Protein 4IZG (pdb70)

Secondary structure (DSSP, 8-state):
--EEEEEEEEEEEEPTT--EEETTEEESEEEEEEEEEEETTS-EEEEEE--SSTTSSS--HHHHHHHHHHHGGGGTT--TT-HHHHHHHHHTT-SS-HHHHHHHHHHHHHHHHHHHT-BHHHHTT--S-SEEE--EEEPS--HHHHHHHHHHHHHHT-SEEEEE--SS-HHHHHHHHHHHHHHHTTTT-EEEEE-TT---HHHHHHHHHH-TTS-EEEES-SSSHHHHHHHGGG--S-EEESTT--SHHHHHHHHHTT--SEEEEEHHHHTSHHHHHHHHHHHHHTT--EEEE-SS--HHHHHHHHHHHTTS-GGGEEE---SGGG-SS-SSTTT---EETTEEEPP-SSBTS----GGGS-S-SEEE-/--EEEEEEEEEEEEBTT--EEETTEEESEEEEEEEEEEETTS-EEEEEE--SSSSSSS--HHHHHHHHHHHGGGGTT--TT-HHHHHHHHHTT-SS-HHHHHHHHHHHHHHHHHHHT-BHHHHTT--S-SEEE--EE--S--HHHHHHHHHHHHHHT-SEEEEE--SS-HHHHHHHHHHHHHHHTTTT-EEEEE-TT---HHHHHHHHHH-TTS-EEEES-SSSHHHHHHHGGG--S-EEESTT--SHHHHHHHHHHT--SEEEEEHHHHTSHHHHHHHHHHHHHTT--EEEE-SS--HHHHHHHHHHHTTS-GGGB-----SGGGBSS-S-TTT---EETTEEEPP-SSBTS----GGGG-S-SEEE-

Foldseek 3Di:
DWFAKKFKFKAKFAFAVDDFAFLFDIDGIWIKMKMWTAGPVRQIFIFIFIAQDCGLAVDHDVRLVVLCVQQVQQRGGPDLLDLVVSLVSSCVRDPAQLLNLAGSSQRSLLSNQQVVFHESLVVLVDFPDQKFFAEEEHGDDFLVVLLVVLLVVVVQAHQEYEYHDAPDPLVRVLSSLVSNCVRCPPSNHAYEYELSQHDQLVSVLVSQVVPVPRQYEYENNHNELVRLQVCVVSGPHFYEYENHCQEVVSLCVCQVVVSGQAYAYEQSRHRHDVRVSVSLVSCVVRVRAYEQEHNADAQSSQLRSVSNSSNHDRVRYPHYYYSVVRGDDHQAPPFGWDDGSSITGQADGTRSNGDGPVVNRPGGPDMYD/DWWAKKFKFKAKFAFAPDFFAFLFDTDGIWIKMKMWTAGPVRQIFIFIFTAQDCGLAVDHDVRLVVLCVQQVQQRGGPDLLDLVVSLVSSCVRDPAQLLNLAGSSQGSLLRNQVVVFHESLVVLPDQPDQKWFAEEEHGDDALQVLLVVLLVLVVLAHQEYEYHDANDPLVRVLSSLVSNCVNCPPSNRAYEYELSQHDQLVSVLVSQVVPVVRQYEYENNHNELVRLQVCVVSGPHFYEYENHCQEPVSLCVCQVVVSGQAYAYEQSSHRHSVRVSVSLVSCVVRVRAYEQEHNADAQSSQLRSVSNLSNHDRVRYPHYYYSVVGGDDHQAPPFGWDDGSSMTRHQDGTRSNGDGPVVNRPGGPDMYD

Radius of gyration: 26.93 Å; Cα contacts (8 Å, |Δi|>4): 1837; chains: 2; bounding box: 64×67×75 Å

B-factor: mean 16.39, std 10.12, range [3.19, 73.08]

Nearest PDB structures (foldseek):
  4izg-assembly1_A  TM=1.002E+00  e=8.494E-88  Paracoccus denitrificans PD1222
  4e8g-assembly1_B  TM=1.001E+00  e=3.018E-86  Paracoccus denitrificans PD1222
  4e8g-assembly1_A  TM=9.934E-01  e=3.081E-80  Paracoccus denitrificans PD1222
  2pmq-assembly1_B  TM=9.961E-01  e=5.232E-65  Salipiger bermudensis HTCC2601
  4h2h-assembly1_E  TM=9.923E-01  e=8.001E-62  Salipiger bermudensis HTCC2601

GO terms:
  GO:0016855 racemase and epimerase activity, acting on amino acids and derivatives (F, IDA)
  GO:0047661 amino-acid racemase activity (F, IDA)
  GO:0006579 amino-acid betaine catabolic process (P, IMP)

Organism: Paracoccus denitrificans (strain Pd 1222) (NCBI:txid318586)

InterPro domains:
  IPR013341 Mandelate racemase, N-terminal domain [PF02746] (10-125)
  IPR013342 Mandelate racemase, C-terminal domain [PF13378] (146-359)
  IPR013342 Mandelate racemase, C-terminal domain [SM00922] (143-238)
  IPR029017 Enolase-like, N-terminal [G3DSA:3.30.390.10] (6-357)
  IPR029017 Enolase-like, N-terminal [SSF54826] (1-126)
  IPR034593 D-galactonate dehydratase DgoD-like [PTHR48080] (1-359)
  IPR034622 4R-hydroxyproline betaine 2-epimerase [SFLDF00556] (1-368)
  IPR036849 Enolase-like, C-terminal domain superfamily [G3DSA:3.20.20.120] (119-352)
  IPR036849 Enolase-like, C-terminal domain superfamily [SSF51604] (125-360)

CATH classification: 3.30.390.10 (+1 more: 3.20.20.120)

Sequence (738 aa):
MKIAEIHVYAHDLPVKDGPYTIASSTVWSLQTTLVKIVADSGLAGWGETCPVGPTYAPSHALGARAALAEMAPGLIGANPLQPLVLRRRMDGLLCGHNYAKAAIDIAAYDLMGKHYGVRVADLLGGVAAERVPSYYATGIGQPDEIARIAAEKVAEGFPRLQIKIGGRPVEIDIETVRKVWERIRGTGTRLAVDGNRSLPSRDALRLSRECPEIPFVLEQPCNTLEEIAAIRGRVQHGIYLDESGEDLSTVIRAAGQGLCDGFGMKLTRIGGLQQMAAFRDICEARALPHSCDDAWGGDIIAAACTHIGATVQPRLNEGVWVAQPYIAQPYDEENGIRIAGGHIDLPKGPGLGITPDESLFGPPVASFSMKIAEIHVYAHDLPVKDGPYTIASSTVWSLQTTLVKIVADSGLAGWGETCPVGPTYAPSHALGARAALAEMAPGLIGANPLQPLVLRRRMDGLLCGHNYAKAAIDIAAYDLMGKHYGVRVADLLGGVAAERVPSYYATGIGQPDDEIARIAAEKVAEGFPRLQIKIGGRPVEIDIETVRRKVWERIRGTGTRLAVDGNRSLPSRDALRLSRECPEIPFVLEQPCNTLEEIAAIRGRVQHGIYLDESGEDLSTVIRAAGQGLCDGFGMKLTRIGGLQQMAAFRDICEARALPHSCDDAWGGDIIAAACTHIGATVQPRLNEGVWVAQPYIAQPYDEENGIRIAGGHIDLPKGPGLGITPDESLFGPPVASFS

Structure (mmCIF, N/CA/C/O backbone):
data_4IZG
#
_entry.id   4IZG
#
_cell.length_a   117.463
_cell.length_b   117.463
_cell.length_c   111.049
_cell.angle_alpha   90.00
_cell.angle_beta   90.00
_cell.angle_gamma   90.00
#
_symmetry.space_group_name_H-M   'P 4 21 2'
#
loop_
_entity.id
_entity.type
_entity.pdbx_description
1 polymer 'Mandelate racemase/muconate lactonizing enzyme, N-terminal domain protein'
2 non-polymer 'IODIDE ION'
3 non-polymer 'MAGNESIUM ION'
4 non-polymer (2S,4S)-2-carboxy-4-hydroxy-1,1-dimethylpyrrolidinium
5 water water
#
loop_
_atom_site.group_PDB
_atom_site.id
_atom_site.type_symbol
_atom_site.label_atom_id
_atom_site.label_alt_id
_atom_site.label_comp_id
_atom_site.label_asym_id
_atom_site.label_entity_id
_atom_site.label_seq_id
_atom_site.pdbx_PDB_ins_code
_atom_site.Cartn_x
_atom_site.Cartn_y
_atom_site.Cartn_z
_atom_site.occupancy
_atom_site.B_iso_or_equiv
_atom_site.auth_seq_id
_atom_site.auth_comp_id
_atom_site.auth_asym_id
_atom_site.auth_atom_id
_atom_site.pdbx_PDB_model_num
ATOM 1 N N . MET A 1 23 ? 39.626 25.849 15.750 1.00 38.15 1 MET A N 1
ATOM 2 C CA . MET A 1 23 ? 39.106 24.806 16.631 1.00 38.04 1 MET A CA 1
ATOM 3 C C . MET A 1 23 ? 37.684 24.409 16.226 1.00 30.84 1 MET A C 1
ATOM 4 O O . MET A 1 23 ? 36.951 25.221 15.660 1.00 27.92 1 MET A O 1
ATOM 9 N N . LYS A 1 24 ? 37.298 23.163 16.496 1.00 22.81 2 LYS A N 1
ATOM 10 C CA . LYS A 1 24 ? 35.958 22.698 16.140 1.00 19.05 2 LYS A CA 1
ATOM 11 C C . LYS A 1 24 ? 35.364 21.776 17.199 1.00 16.00 2 LYS A C 1
ATOM 12 O O . LYS A 1 24 ? 36.083 21.006 17.831 1.00 15.24 2 LYS A O 1
ATOM 18 N N . ILE A 1 25 ? 34.046 21.840 17.378 1.00 13.93 3 ILE A N 1
ATOM 19 C CA . ILE A 1 25 ? 33.367 20.881 18.247 1.00 8.34 3 ILE A CA 1
ATOM 20 C C . ILE A 1 25 ? 33.448 19.475 17.639 1.00 10.21 3 ILE A C 1
ATOM 21 O O . ILE A 1 25 ? 33.052 19.265 16.488 1.00 12.60 3 ILE A O 1
ATOM 26 N N . ALA A 1 26 ? 33.981 18.519 18.398 1.00 10.53 4 ALA A N 1
ATOM 27 C CA . ALA A 1 26 ? 34.046 17.132 17.934 1.00 12.81 4 ALA A CA 1
ATOM 28 C C . ALA A 1 26 ? 32.903 16.279 18.481 1.00 14.98 4 ALA A C 1
ATOM 29 O O . ALA A 1 26 ? 32.329 15.460 17.755 1.00 13.96 4 ALA A O 1
ATOM 31 N N . GLU A 1 27 ? 32.584 16.453 19.765 1.00 13.42 5 GLU A N 1
ATOM 32 C CA . GLU A 1 27 ? 31.526 15.671 20.410 1.00 12.20 5 GLU A CA 1
ATOM 33 C C . GLU A 1 27 ? 30.644 16.548 21.294 1.00 11.10 5 GLU A C 1
ATOM 34 O O . GLU A 1 27 ? 31.108 17.543 21.853 1.00 10.84 5 GLU A O 1
ATOM 40 N N . ILE A 1 28 ? 29.381 16.166 21.437 1.00 13.42 6 ILE A N 1
ATOM 41 C CA . ILE A 1 28 ? 28.529 16.784 22.446 1.00 11.91 6 ILE A CA 1
ATOM 42 C C . ILE A 1 28 ? 27.895 15.667 23.272 1.00 15.56 6 ILE A C 1
ATOM 43 O O . ILE A 1 28 ? 27.351 14.712 22.713 1.00 14.56 6 ILE A O 1
ATOM 48 N N . HIS A 1 29 ? 27.979 15.771 24.597 1.00 12.64 7 HIS A N 1
ATOM 49 C CA . HIS A 1 29 ? 27.392 14.750 25.473 1.00 12.15 7 HIS A CA 1
ATOM 50 C C . HIS A 1 29 ? 26.385 15.378 26.415 1.00 11.88 7 HIS A C 1
ATOM 51 O O . HIS A 1 29 ? 26.651 16.423 27.007 1.00 11.77 7 HIS A O 1
ATOM 58 N N . VAL A 1 30 ? 25.225 14.747 26.540 1.00 10.81 8 VAL A N 1
ATOM 59 C CA . VAL A 1 30 ? 24.164 15.259 27.399 1.00 10.86 8 VAL A CA 1
ATOM 60 C C . VAL A 1 30 ? 23.987 14.311 28.582 1.00 11.95 8 VAL A C 1
ATOM 61 O O . VAL A 1 30 ? 23.922 13.094 28.393 1.00 11.78 8 VAL A O 1
ATOM 65 N N . TYR A 1 31 ? 23.916 14.870 29.791 1.00 10.84 9 TYR A N 1
ATOM 66 C CA . TYR A 1 31 ? 23.779 14.075 31.013 1.00 11.86 9 TYR A CA 1
ATOM 67 C C . TYR A 1 31 ? 22.508 14.441 31.776 1.00 12.80 9 TYR A C 1
ATOM 68 O O . TYR A 1 31 ? 22.084 15.596 31.764 1.00 11.89 9 TYR A O 1
ATOM 77 N N . ALA A 1 32 ? 21.916 13.459 32.450 1.00 12.55 10 ALA A N 1
ATOM 78 C CA . ALA A 1 32 ? 20.784 13.708 33.346 1.00 12.21 10 ALA A CA 1
ATOM 79 C C . ALA A 1 32 ? 21.201 13.365 34.773 1.00 15.28 10 ALA A C 1
ATOM 80 O O . ALA A 1 32 ? 21.814 12.321 35.017 1.00 14.80 10 ALA A O 1
ATOM 82 N N . HIS A 1 33 ? 20.840 14.225 35.719 1.00 12.28 11 HIS A N 1
ATOM 83 C CA . HIS A 1 33 ? 21.317 14.100 37.090 1.00 13.20 11 HIS A CA 1
ATOM 84 C C . HIS A 1 33 ? 20.277 14.646 38.072 1.00 16.12 11 HIS A C 1
ATOM 85 O O . HIS A 1 33 ? 19.668 15.681 37.824 1.00 15.41 11 HIS A O 1
ATOM 92 N N . ASP A 1 34 ? 20.056 13.948 39.182 1.00 16.21 12 ASP A N 1
ATOM 93 C CA . ASP A 1 34 ? 19.035 14.375 40.140 1.00 19.47 12 ASP A CA 1
ATOM 94 C C . ASP A 1 34 ? 19.603 15.234 41.266 1.00 18.18 12 ASP A C 1
ATOM 95 O O . ASP A 1 34 ? 20.699 14.966 41.753 1.00 19.90 12 ASP A O 1
ATOM 100 N N . LEU A 1 35 ? 18.845 16.252 41.679 1.00 20.14 13 LEU A N 1
ATOM 101 C CA . LEU A 1 35 ? 19.249 17.130 42.781 1.00 17.95 13 LEU A CA 1
ATOM 102 C C . LEU A 1 35 ? 18.163 17.223 43.851 1.00 17.96 13 LEU A C 1
ATOM 103 O O . LEU A 1 35 ? 17.309 18.109 43.799 1.00 22.24 13 LEU A O 1
ATOM 108 N N . PRO A 1 36 ? 18.198 16.314 44.838 1.00 24.83 14 PRO A N 1
ATOM 109 C CA . PRO A 1 36 ? 17.231 16.349 45.944 1.00 22.75 14 PRO A CA 1
ATOM 110 C C . PRO A 1 36 ? 17.313 17.665 46.716 1.00 19.66 14 PRO A C 1
ATOM 111 O O . PRO A 1 36 ? 18.419 18.115 47.007 1.00 22.56 14 PRO A O 1
ATOM 115 N N . VAL A 1 37 ? 16.168 18.270 47.034 1.00 19.09 15 VAL A N 1
ATOM 116 C CA . VAL A 1 37 ? 16.150 19.517 47.804 1.00 20.71 15 VAL A CA 1
ATOM 117 C C . VAL A 1 37 ? 16.419 19.231 49.273 1.00 24.77 15 VAL A C 1
ATOM 118 O O . VAL A 1 37 ? 15.637 18.530 49.917 1.00 24.86 15 VAL A O 1
ATOM 122 N N . LYS A 1 38 ? 17.520 19.765 49.804 1.00 18.56 16 LYS A N 1
ATOM 123 C CA . LYS A 1 38 ? 17.820 19.599 51.223 1.00 25.38 16 LYS A CA 1
ATOM 124 C C . LYS A 1 38 ? 16.714 20.205 52.077 1.00 34.26 16 LYS A C 1
ATOM 125 O O . LYS A 1 38 ? 16.333 21.364 51.880 1.00 36.26 16 LYS A O 1
ATOM 131 N N . ASP A 1 39 ? 16.198 19.407 53.011 1.00 38.55 17 ASP A N 1
ATOM 132 C CA . ASP A 1 39 ? 15.148 19.843 53.925 1.00 45.66 17 ASP A CA 1
ATOM 133 C C . ASP A 1 39 ? 13.974 20.431 53.155 1.00 48.78 17 ASP A C 1
ATOM 134 O O . ASP A 1 39 ? 13.479 21.513 53.477 1.00 49.96 17 ASP A O 1
ATOM 139 N N . GLY A 1 40 ? 13.543 19.707 52.128 1.00 49.88 18 GLY A N 1
ATOM 140 C CA . GLY A 1 40 ? 12.541 20.201 51.204 1.00 50.70 18 GLY A CA 1
ATOM 141 C C . GLY A 1 40 ? 11.149 20.313 51.791 1.00 50.20 18 GLY A C 1
ATOM 142 O O . GLY A 1 40 ? 10.922 19.963 52.951 1.00 49.63 18 GLY A O 1
ATOM 143 N N . PRO A 1 41 ? 10.200 20.811 50.985 1.00 46.46 19 PRO A N 1
ATOM 144 C CA . PRO A 1 41 ? 10.436 21.283 49.617 1.00 42.01 19 PRO A CA 1
ATOM 145 C C . PRO A 1 41 ? 10.711 22.790 49.549 1.00 38.26 19 PRO A C 1
ATOM 146 O O . PRO A 1 41 ? 10.798 23.453 50.585 1.00 33.51 19 PRO A O 1
ATOM 150 N N . TYR A 1 42 ? 10.850 23.318 48.335 1.00 36.88 20 TYR A N 1
ATOM 151 C CA . TYR A 1 42 ? 11.000 24.757 48.137 1.00 38.65 20 TYR A CA 1
ATOM 152 C C . TYR A 1 42 ? 9.742 25.294 47.461 1.00 38.10 20 TYR A C 1
ATOM 153 O O . TYR A 1 42 ? 9.357 24.814 46.393 1.00 36.70 20 TYR A O 1
ATOM 162 N N . THR A 1 43 ? 9.104 26.284 48.085 1.00 34.30 21 THR A N 1
ATOM 163 C CA . THR A 1 43 ? 7.777 26.729 47.656 1.00 34.60 21 THR A CA 1
ATOM 164 C C . THR A 1 43 ? 7.739 28.116 47.014 1.00 34.75 21 THR A C 1
ATOM 165 O O . THR A 1 43 ? 7.934 29.134 47.681 1.00 34.04 21 THR A O 1
ATOM 169 N N . ILE A 1 44 ? 7.475 28.129 45.711 1.00 34.77 22 ILE A N 1
ATOM 170 C CA . ILE A 1 44 ? 7.254 29.348 44.949 1.00 34.21 22 ILE A CA 1
ATOM 171 C C . ILE A 1 44 ? 5.766 29.369 44.645 1.00 31.79 22 ILE A C 1
ATOM 172 O O . ILE A 1 44 ? 5.160 28.306 44.499 1.00 29.35 22 ILE A O 1
ATOM 177 N N . ALA A 1 45 ? 5.164 30.554 44.548 1.00 28.29 23 ALA A N 1
ATOM 178 C CA . ALA A 1 45 ? 3.730 30.633 44.264 1.00 25.80 23 ALA A CA 1
ATOM 179 C C . ALA A 1 45 ? 3.350 29.867 42.992 1.00 23.83 23 ALA A C 1
ATOM 180 O O . ALA A 1 45 ? 2.223 29.377 42.856 1.00 26.92 23 ALA A O 1
ATOM 182 N N . SER A 1 46 ? 4.306 29.751 42.075 1.00 23.99 24 SER A N 1
ATOM 183 C CA . SER A 1 46 ? 4.079 29.099 40.790 1.00 25.00 24 SER A CA 1
ATOM 184 C C . SER A 1 46 ? 4.687 27.689 40.686 1.00 24.26 24 SER A C 1
ATOM 185 O O . SER A 1 46 ? 4.453 26.993 39.695 1.00 28.13 24 SER A O 1
ATOM 188 N N . SER A 1 47 ? 5.455 27.269 41.692 1.00 19.56 25 SER A N 1
ATOM 189 C CA . SER A 1 47 ? 6.109 25.952 41.646 1.00 21.15 25 SER A CA 1
ATOM 190 C C . SER A 1 47 ? 6.601 25.496 43.019 1.00 28.08 25 SER A C 1
ATOM 191 O O . SER A 1 47 ? 7.388 26.189 43.662 1.00 25.84 25 SER A O 1
ATOM 194 N N . THR A 1 48 ? 6.128 24.334 43.469 1.00 33.33 26 THR A N 1
ATOM 195 C CA . THR A 1 48 ? 6.657 23.697 44.676 1.00 36.84 26 THR A CA 1
ATOM 196 C C . THR A 1 48 ? 7.494 22.491 44.251 1.00 37.96 26 THR A C 1
ATOM 197 O O . THR A 1 48 ? 7.022 21.646 43.488 1.00 39.78 26 THR A O 1
ATOM 201 N N . VAL A 1 49 ? 8.735 22.416 44.731 1.00 36.93 27 VAL A N 1
ATOM 202 C CA . VAL A 1 49 ? 9.665 21.386 44.262 1.00 35.75 27 VAL A CA 1
ATOM 203 C C . VAL A 1 49 ? 10.327 20.584 45.380 1.00 32.77 27 VAL A C 1
ATOM 204 O O . VAL A 1 49 ? 10.774 21.146 46.383 1.00 30.49 27 VAL A O 1
ATOM 208 N N . TRP A 1 50 ? 10.399 19.269 45.182 1.00 30.12 28 TRP A N 1
ATOM 209 C CA . TRP A 1 50 ? 11.025 18.365 46.140 1.00 34.02 28 TRP A CA 1
ATOM 210 C C . TRP A 1 50 ? 12.391 17.852 45.657 1.00 35.96 28 TRP A C 1
ATOM 211 O O . TRP A 1 50 ? 13.302 17.630 46.459 1.00 34.67 28 TRP A O 1
ATOM 222 N N . SER A 1 51 ? 12.524 17.666 44.347 1.00 33.67 29 SER A N 1
ATOM 223 C CA . SER A 1 51 ? 13.778 17.204 43.751 1.00 32.40 29 SER A CA 1
ATOM 224 C C . SER A 1 51 ? 13.878 17.713 42.316 1.00 30.05 29 SER A C 1
ATOM 225 O O . SER A 1 51 ? 12.910 17.629 41.559 1.00 26.23 29 SER A O 1
ATOM 228 N N . LEU A 1 52 ? 15.041 18.249 41.947 1.00 24.07 30 LEU A N 1
ATOM 229 C CA . LEU A 1 52 ? 15.192 18.882 40.638 1.00 21.93 30 LEU A CA 1
ATOM 230 C C . LEU A 1 52 ? 16.002 18.013 39.673 1.00 22.08 30 LEU A C 1
ATOM 231 O O . LEU A 1 52 ? 16.988 17.384 40.059 1.00 22.71 30 LEU A O 1
ATOM 236 N N . GLN A 1 53 ? 15.579 17.995 38.412 1.00 20.03 31 GLN A N 1
ATOM 237 C CA . GLN A 1 53 ? 16.250 17.218 37.376 1.00 17.03 31 GLN A CA 1
ATOM 238 C C . GLN A 1 53 ? 17.152 18.126 36.533 1.00 11.29 31 GLN A C 1
ATOM 239 O O . GLN A 1 53 ? 16.676 18.829 35.649 1.00 14.71 31 GLN A O 1
ATOM 245 N N . THR A 1 54 ? 18.452 18.103 36.798 1.00 13.50 32 THR A N 1
ATOM 246 C CA . THR A 1 54 ? 19.364 18.951 36.029 1.00 9.55 32 THR A CA 1
ATOM 247 C C . THR A 1 54 ? 19.872 18.235 34.779 1.00 12.65 32 THR A C 1
ATOM 248 O O . THR A 1 54 ? 19.885 16.996 34.701 1.00 10.41 32 THR A O 1
ATOM 252 N N . THR A 1 55 ? 20.245 19.030 33.783 1.00 9.18 33 THR A N 1
ATOM 253 C CA . THR A 1 55 ? 20.779 18.516 32.536 1.00 9.59 33 THR A CA 1
ATOM 254 C C . THR A 1 55 ? 22.145 19.157 32.317 1.00 9.23 33 THR A C 1
ATOM 255 O O . THR A 1 55 ? 22.270 20.395 32.291 1.00 9.29 33 THR A O 1
ATOM 259 N N . LEU A 1 56 ? 23.178 18.324 32.212 1.00 11.00 34 LEU A N 1
ATOM 260 C CA . LEU A 1 56 ? 24.532 18.818 31.968 1.00 11.69 34 LEU A CA 1
ATOM 261 C C . LEU A 1 56 ? 24.928 18.543 30.520 1.00 11.62 34 LEU A C 1
ATOM 262 O O . LEU A 1 56 ? 24.481 17.557 29.919 1.00 12.88 34 LEU A O 1
ATOM 267 N N . VAL A 1 57 ? 25.752 19.425 29.964 1.00 8.84 35 VAL A N 1
ATOM 268 C CA . VAL A 1 57 ? 26.257 19.258 28.605 1.00 10.20 35 VAL A CA 1
ATOM 269 C C . VAL A 1 57 ? 27.779 19.382 28.613 1.00 9.13 35 VAL A C 1
ATOM 270 O O . VAL A 1 57 ? 28.327 20.318 29.198 1.00 8.28 35 VAL A O 1
ATOM 274 N N . LYS A 1 58 ? 28.459 18.435 27.973 1.00 7.60 36 LYS A N 1
ATOM 275 C CA . LYS A 1 58 ? 29.903 18.511 27.829 1.00 5.52 36 LYS A CA 1
ATOM 276 C C . LYS A 1 58 ? 30.196 18.650 26.342 1.00 9.60 36 LYS A C 1
ATOM 277 O O . LYS A 1 58 ? 29.729 17.841 25.531 1.00 14.12 36 LYS A O 1
ATOM 283 N N . ILE A 1 59 ? 30.924 19.699 25.977 1.00 8.16 37 ILE A N 1
ATOM 284 C CA . ILE A 1 59 ? 31.350 19.880 24.594 1.00 8.27 37 ILE A CA 1
ATOM 285 C C . ILE A 1 59 ? 32.824 19.528 24.522 1.00 9.98 37 ILE A C 1
ATOM 286 O O . ILE A 1 59 ? 33.631 20.008 25.322 1.00 13.23 37 ILE A O 1
ATOM 291 N N . VAL A 1 60 ? 33.180 18.668 23.575 1.00 8.52 38 VAL A N 1
ATOM 292 C CA . VAL A 1 60 ? 34.569 18.266 23.406 1.00 7.13 38 VAL A CA 1
ATOM 293 C C . VAL A 1 60 ? 35.090 18.742 22.058 1.00 10.95 38 VAL A C 1
ATOM 294 O O . VAL A 1 60 ? 34.489 18.449 21.017 1.00 10.52 38 VAL A O 1
ATOM 298 N N . ALA A 1 61 ? 36.200 19.481 22.081 1.00 13.43 39 ALA A N 1
ATOM 299 C CA . ALA A 1 61 ? 36.848 19.951 20.855 1.00 17.14 39 ALA A CA 1
ATOM 300 C C . ALA A 1 61 ? 37.658 18.839 20.192 1.00 16.12 39 ALA A C 1
ATOM 301 O O . ALA A 1 61 ? 37.931 17.800 20.811 1.00 15.13 39 ALA A O 1
ATOM 303 N N . ASP A 1 62 ? 38.058 19.070 18.941 1.00 15.93 40 ASP A N 1
ATOM 304 C CA . ASP A 1 62 ? 38.919 18.116 18.226 1.00 20.30 40 ASP A CA 1
ATOM 305 C C . ASP A 1 62 ? 40.174 17.788 19.021 1.00 22.80 40 ASP A C 1
ATOM 306 O O . ASP A 1 62 ? 40.695 16.671 18.949 1.00 22.77 40 ASP A O 1
ATOM 311 N N . SER A 1 63 ? 40.659 18.768 19.775 1.00 21.03 41 SER A N 1
ATOM 312 C CA . SER A 1 63 ? 41.891 18.613 20.542 1.00 20.88 41 SER A CA 1
ATOM 313 C C . SER A 1 63 ? 41.696 17.773 21.799 1.00 22.82 41 SER A C 1
ATOM 314 O O . SER A 1 63 ? 42.666 17.289 22.390 1.00 25.54 41 SER A O 1
ATOM 317 N N . GLY A 1 64 ? 40.444 17.599 22.211 1.00 19.80 42 GLY A N 1
ATOM 318 C CA . GLY A 1 64 ? 40.140 16.846 23.417 1.00 21.18 42 GLY A CA 1
ATOM 319 C C . GLY A 1 64 ? 39.800 17.745 24.597 1.00 21.05 42 GLY A C 1
ATOM 320 O O . GLY A 1 64 ? 39.315 17.280 25.632 1.00 18.60 42 GLY A O 1
ATOM 321 N N . LEU A 1 65 ? 40.062 19.039 24.443 1.00 17.97 43 LEU A N 1
ATOM 322 C CA . LEU A 1 65 ? 39.699 20.015 25.469 1.00 16.81 43 LEU A CA 1
ATOM 323 C C . LEU A 1 65 ? 38.180 20.055 25.591 1.00 13.01 43 LEU A C 1
ATOM 324 O O . LEU A 1 65 ? 37.471 20.028 24.578 1.00 13.76 43 LEU A O 1
ATOM 329 N N . ALA A 1 66 ? 37.675 20.110 26.819 1.00 10.03 44 ALA A N 1
ATOM 330 C CA . ALA A 1 66 ? 36.222 20.075 27.032 1.00 11.87 44 ALA A CA 1
ATOM 331 C C . ALA A 1 66 ? 35.704 21.281 27.815 1.00 11.78 44 ALA A C 1
ATOM 332 O O . ALA A 1 66 ? 36.411 21.838 28.654 1.00 14.04 44 ALA A O 1
ATOM 334 N N . GLY A 1 67 ? 34.459 21.675 27.533 1.00 11.87 45 GLY A N 1
ATOM 335 C CA . GLY A 1 67 ? 33.767 22.694 28.307 1.00 11.66 45 GLY A CA 1
ATOM 336 C C . GLY A 1 67 ? 32.426 22.177 28.801 1.00 12.18 45 GLY A C 1
ATOM 337 O O . GLY A 1 67 ? 31.817 21.320 28.158 1.00 11.49 45 GLY A O 1
ATOM 338 N N . TRP A 1 68 ? 31.962 22.699 29.934 1.00 10.28 46 TRP A N 1
ATOM 339 C CA . TRP A 1 68 ? 30.716 22.245 30.550 1.00 10.35 46 TRP A CA 1
ATOM 340 C C . TRP A 1 68 ? 29.630 23.326 30.650 1.00 9.82 46 TRP A C 1
ATOM 341 O O . TRP A 1 68 ? 29.923 24.491 30.958 1.00 9.38 46 TRP A O 1
ATOM 352 N N . GLY A 1 69 ? 28.382 22.911 30.422 1.00 5.91 47 GLY A N 1
ATOM 353 C CA . GLY A 1 69 ? 27.204 23.757 30.598 1.00 8.46 47 GLY A CA 1
ATOM 354 C C . GLY A 1 69 ? 26.137 23.026 31.412 1.00 10.65 47 GLY A C 1
ATOM 355 O O . GLY A 1 69 ? 26.251 21.817 31.653 1.00 9.37 47 GLY A O 1
ATOM 356 N N . GLU A 1 70 ? 25.101 23.749 31.838 1.00 8.66 48 GLU A N 1
ATOM 357 C CA . GLU A 1 70 ? 24.055 23.174 32.691 1.00 5.51 48 GLU A CA 1
ATOM 358 C C . GLU A 1 70 ? 22.768 23.973 32.563 1.00 5.72 48 GLU A C 1
ATOM 359 O O . GLU A 1 70 ? 22.806 25.209 32.437 1.00 7.51 48 GLU A O 1
ATOM 365 N N . THR A 1 71 ? 21.633 23.282 32.584 1.00 7.78 49 THR A N 1
ATOM 366 C CA . THR A 1 71 ? 20.338 23.959 32.653 1.00 8.13 49 THR A CA 1
ATOM 367 C C . THR A 1 71 ? 19.388 23.138 33.519 1.00 11.63 49 THR A C 1
ATOM 368 O O . THR A 1 71 ? 19.292 21.924 33.362 1.00 10.32 49 THR A O 1
ATOM 372 N N . CYS A 1 72 ? 18.717 23.799 34.459 1.00 9.80 50 CYS A N 1
ATOM 373 C CA . CYS A 1 72 ? 17.909 23.095 35.451 1.00 11.50 50 CYS A CA 1
ATOM 374 C C . CYS A 1 72 ? 16.658 23.885 35.807 1.00 10.87 50 CYS A C 1
ATOM 375 O O . CYS A 1 72 ? 16.669 24.687 36.744 1.00 9.93 50 CYS A O 1
ATOM 378 N N . PRO A 1 73 ? 15.572 23.670 35.052 1.00 11.83 51 PRO A N 1
ATOM 379 C CA . PRO A 1 73 ? 14.308 24.342 35.374 1.00 11.67 51 PRO A CA 1
ATOM 380 C C . PRO A 1 73 ? 13.880 24.025 36.801 1.00 12.22 51 PRO A C 1
ATOM 381 O O . PRO A 1 73 ? 14.116 22.913 37.289 1.00 14.06 51 PRO A O 1
ATOM 385 N N . VAL A 1 74 ? 13.271 24.996 37.467 1.00 10.41 52 VAL A N 1
ATOM 386 C CA . VAL A 1 74 ? 12.880 24.815 38.860 1.00 11.13 52 VAL A CA 1
ATOM 387 C C . VAL A 1 74 ? 11.449 24.266 38.918 1.00 14.21 52 VAL A C 1
ATOM 388 O O . VAL A 1 74 ? 10.490 24.946 39.309 1.00 16.18 52 VAL A O 1
ATOM 392 N N . GLY A 1 75 ? 11.323 23.007 38.509 1.00 13.63 53 GLY A N 1
ATOM 393 C CA . GLY A 1 75 ? 10.024 22.389 38.318 1.00 12.78 53 GLY A CA 1
ATOM 394 C C . GLY A 1 75 ? 9.450 22.790 36.974 1.00 16.09 53 GLY A C 1
ATOM 395 O O . GLY A 1 75 ? 9.890 23.776 36.380 1.00 17.49 53 GLY A O 1
ATOM 396 N N . PRO A 1 76 ? 8.445 22.038 36.495 1.00 12.32 54 PRO A N 1
ATOM 397 C CA . PRO A 1 76 ? 7.913 22.239 35.143 1.00 10.35 54 PRO A CA 1
ATOM 398 C C . PRO A 1 76 ? 6.848 23.327 35.013 1.00 10.88 54 PRO A C 1
ATOM 399 O O . PRO A 1 76 ? 6.411 23.585 33.888 1.00 9.92 54 PRO A O 1
ATOM 403 N N . THR A 1 77 ? 6.446 23.964 36.113 1.00 10.50 55 THR A N 1
ATOM 404 C CA . THR A 1 77 ? 5.402 24.991 36.040 1.00 10.42 55 THR A CA 1
ATOM 405 C C . THR A 1 77 ? 5.894 26.427 36.306 1.00 10.54 55 THR A C 1
ATOM 406 O O . THR A 1 77 ? 5.104 27.363 36.240 1.00 14.85 55 THR A O 1
ATOM 410 N N . TYR A 1 78 ? 7.180 26.607 36.603 1.00 12.24 56 TYR A N 1
ATOM 411 C CA . TYR A 1 78 ? 7.690 27.963 36.893 1.00 11.38 56 TYR A CA 1
ATOM 412 C C . TYR A 1 78 ? 7.780 28.823 35.632 1.00 14.21 56 TYR A C 1
ATOM 413 O O . TYR A 1 78 ? 7.446 30.024 35.648 1.00 12.77 56 TYR A O 1
ATOM 422 N N . ALA A 1 79 ? 8.231 28.196 34.548 1.00 12.28 57 ALA A N 1
ATOM 423 C CA . ALA A 1 79 ? 8.505 28.876 33.288 1.00 12.79 57 ALA A CA 1
ATOM 424 C C . ALA A 1 79 ? 8.251 27.889 32.154 1.00 11.94 57 ALA A C 1
ATOM 425 O O . ALA A 1 79 ? 8.135 26.693 32.402 1.00 12.69 57 ALA A O 1
ATOM 427 N N . PRO A 1 80 ? 8.149 28.380 30.902 1.00 14.70 58 PRO A N 1
ATOM 428 C CA . PRO A 1 80 ? 7.931 27.437 29.791 1.00 10.13 58 PRO A CA 1
ATOM 429 C C . PRO A 1 80 ? 9.182 26.631 29.458 1.00 11.54 58 PRO A C 1
ATOM 430 O O . PRO A 1 80 ? 9.788 26.757 28.383 1.00 14.94 58 PRO A O 1
ATOM 434 N N . SER A 1 81 ? 9.555 25.781 30.407 1.00 8.51 59 SER A N 1
ATOM 435 C CA . SER A 1 81 ? 10.794 25.024 30.346 1.00 11.25 59 SER A CA 1
ATOM 436 C C . SER A 1 81 ? 10.674 23.840 31.286 1.00 13.87 59 SER A C 1
ATOM 437 O O . SER A 1 81 ? 10.013 23.932 32.323 1.00 14.81 59 SER A O 1
ATOM 440 N N . HIS A 1 82 ? 11.294 22.721 30.914 1.00 9.57 60 HIS A N 1
ATOM 441 C CA . HIS A 1 82 ? 11.303 21.523 31.757 1.00 9.40 60 HIS A CA 1
ATOM 442 C C . HIS A 1 82 ? 12.445 20.595 31.376 1.00 7.17 60 HIS A C 1
ATOM 443 O O . HIS A 1 82 ? 12.989 20.704 30.286 1.00 8.79 60 HIS A O 1
ATOM 450 N N . ALA A 1 83 ? 12.808 19.686 32.274 1.00 10.47 61 ALA A N 1
ATOM 451 C CA . ALA A 1 83 ? 13.990 18.851 32.065 1.00 8.56 61 ALA A CA 1
ATOM 452 C C . ALA A 1 83 ? 13.900 17.980 30.807 1.00 8.72 61 ALA A C 1
ATOM 453 O O . ALA A 1 83 ? 14.849 17.916 30.032 1.00 11.32 61 ALA A O 1
ATOM 455 N N . LEU A 1 84 ? 12.761 17.318 30.601 1.00 9.18 62 LEU A N 1
ATOM 456 C CA . LEU A 1 84 ? 12.581 16.512 29.394 1.00 8.27 62 LEU A CA 1
ATOM 457 C C . LEU A 1 84 ? 12.669 17.387 28.145 1.00 10.51 62 LEU A C 1
ATOM 458 O O . LEU A 1 84 ? 13.183 16.952 27.102 1.00 12.16 62 LEU A O 1
ATOM 463 N N . GLY A 1 85 ? 12.177 18.622 28.269 1.00 9.17 63 GLY A N 1
ATOM 464 C CA . GLY A 1 85 ? 12.237 19.601 27.194 1.00 10.88 63 GLY A CA 1
ATOM 465 C C . GLY A 1 85 ? 13.648 20.088 26.919 1.00 9.86 63 GLY A C 1
ATOM 466 O O . GLY A 1 85 ? 14.015 20.326 25.764 1.00 9.03 63 GLY A O 1
ATOM 467 N N . ALA A 1 86 ? 14.452 20.242 27.971 1.00 5.62 64 ALA A N 1
ATOM 468 C CA . ALA A 1 86 ? 15.852 20.607 27.769 1.00 10.27 64 ALA A CA 1
ATOM 469 C C . ALA A 1 86 ? 16.578 19.549 26.945 1.00 9.36 64 ALA A C 1
ATOM 470 O O . ALA A 1 86 ? 17.315 19.865 26.004 1.00 10.84 64 ALA A O 1
ATOM 472 N N . ARG A 1 87 ? 16.382 18.286 27.299 1.00 8.10 65 ARG A N 1
ATOM 473 C CA . ARG A 1 87 ? 17.089 17.220 26.607 1.00 9.60 65 ARG A CA 1
ATOM 474 C C . ARG A 1 87 ? 16.573 17.026 25.189 1.00 10.06 65 ARG A C 1
ATOM 475 O O . ARG A 1 87 ? 17.336 16.668 24.295 1.00 10.97 65 ARG A O 1
ATOM 483 N N . ALA A 1 88 ? 15.284 17.270 24.973 1.00 8.70 66 ALA A N 1
ATOM 484 C CA . ALA A 1 88 ? 14.744 17.147 23.624 1.00 8.25 66 ALA A CA 1
ATOM 485 C C . ALA A 1 88 ? 15.289 18.246 22.715 1.00 6.88 66 ALA A C 1
ATOM 486 O O . ALA A 1 88 ? 15.579 18.005 21.538 1.00 10.74 66 ALA A O 1
ATOM 488 N N . ALA A 1 89 ? 15.441 19.449 23.265 1.00 8.57 67 ALA A N 1
ATOM 489 C CA . ALA A 1 89 ? 15.959 20.581 22.500 1.00 6.99 67 ALA A CA 1
ATOM 490 C C . ALA A 1 89 ? 17.427 20.376 22.163 1.00 6.24 67 ALA A C 1
ATOM 491 O O . ALA A 1 89 ? 17.861 20.653 21.042 1.00 8.44 67 ALA A O 1
ATOM 493 N N . LEU A 1 90 ? 18.190 19.885 23.136 1.00 8.21 68 LEU A N 1
ATOM 494 C CA . LEU A 1 90 ? 19.596 19.572 22.901 1.00 7.85 68 LEU A CA 1
ATOM 495 C C . LEU A 1 90 ? 19.756 18.450 21.888 1.00 10.67 68 LEU A C 1
ATOM 496 O O . LEU A 1 90 ? 20.671 18.492 21.070 1.00 10.95 68 LEU A O 1
ATOM 501 N N . ALA A 1 91 ? 18.886 17.440 21.944 1.00 10.04 69 ALA A N 1
ATOM 502 C CA . ALA A 1 91 ? 18.943 16.355 20.964 1.00 10.90 69 ALA A CA 1
ATOM 503 C C . ALA A 1 91 ? 18.649 16.892 19.572 1.00 12.79 69 ALA A C 1
ATOM 504 O O . ALA A 1 91 ? 19.229 16.436 18.589 1.00 14.18 69 ALA A O 1
ATOM 506 N N . GLU A 1 92 ? 17.751 17.868 19.481 1.00 9.80 70 GLU A N 1
ATOM 507 C CA . GLU A 1 92 ? 17.429 18.437 18.186 1.00 9.07 70 GLU A CA 1
ATOM 508 C C . GLU A 1 92 ? 18.612 19.224 17.629 1.00 12.97 70 GLU A C 1
ATOM 509 O O . GLU A 1 92 ? 18.927 19.116 16.440 1.00 11.87 70 GLU A O 1
ATOM 515 N N . MET A 1 93 ? 19.269 20.012 18.483 1.00 10.73 71 MET A N 1
ATOM 516 C CA . MET A 1 93 ? 20.332 20.904 18.016 1.00 7.12 71 MET A CA 1
ATOM 517 C C . MET A 1 93 ? 21.701 20.253 17.855 1.00 10.46 71 MET A C 1
ATOM 518 O O . MET A 1 93 ? 22.465 20.638 16.976 1.00 10.76 71 MET A O 1
ATOM 523 N N . ALA A 1 94 ? 22.024 19.288 18.708 1.00 8.81 72 ALA A N 1
ATOM 524 C CA . ALA A 1 94 ? 23.403 18.800 18.778 1.00 9.67 72 ALA A CA 1
ATOM 525 C C . ALA A 1 94 ? 24.008 18.308 17.452 1.00 12.41 72 ALA A C 1
ATOM 526 O O . ALA A 1 94 ? 25.141 18.674 17.128 1.00 11.86 72 ALA A O 1
ATOM 528 N N . PRO A 1 95 ? 23.270 17.488 16.677 1.00 12.28 73 PRO A N 1
ATOM 529 C CA . PRO A 1 95 ? 23.888 17.033 15.427 1.00 13.96 73 PRO A CA 1
ATOM 530 C C . PRO A 1 95 ? 24.274 18.189 14.501 1.00 14.76 73 PRO A C 1
ATOM 531 O O . PRO A 1 95 ? 25.278 18.084 13.798 1.00 15.07 73 PRO A O 1
ATOM 535 N N . GLY A 1 96 ? 23.503 19.275 14.528 1.00 12.55 74 GLY A N 1
ATOM 536 C CA . GLY A 1 96 ? 23.773 20.440 13.698 1.00 14.22 74 GLY A CA 1
ATOM 537 C C . GLY A 1 96 ? 24.894 21.338 14.199 1.00 14.03 74 GLY A C 1
ATOM 538 O O . GLY A 1 96 ? 25.246 22.319 13.535 1.00 12.99 74 GLY A O 1
ATOM 539 N N . LEU A 1 97 ? 25.454 21.017 15.364 1.00 10.58 75 LEU A N 1
ATOM 540 C CA . LEU A 1 97 ? 26.514 21.834 15.959 1.00 9.77 75 LEU A CA 1
ATOM 541 C C . LEU A 1 97 ? 27.885 21.158 15.866 1.00 10.67 75 LEU A C 1
ATOM 542 O O . LEU A 1 97 ? 28.917 21.771 16.160 1.00 12.19 75 LEU A O 1
ATOM 547 N N . ILE A 1 98 ? 27.907 19.893 15.469 1.00 11.93 76 ILE A N 1
ATOM 548 C CA . ILE A 1 98 ? 29.190 19.210 15.283 1.00 11.23 76 ILE A CA 1
ATOM 549 C C . ILE A 1 98 ? 29.951 19.909 14.161 1.00 12.28 76 ILE A C 1
ATOM 550 O O . ILE A 1 98 ? 29.397 20.137 13.080 1.00 14.43 76 ILE A O 1
ATOM 555 N N . GLY A 1 99 ? 31.203 20.282 14.431 1.00 13.43 77 GLY A N 1
ATOM 556 C CA . GLY A 1 99 ? 32.024 20.995 13.463 1.00 14.19 77 GLY A CA 1
ATOM 557 C C . GLY A 1 99 ? 32.065 22.503 13.640 1.00 16.88 77 GLY A C 1
ATOM 558 O O . GLY A 1 99 ? 32.888 23.186 13.021 1.00 16.35 77 GLY A O 1
ATOM 559 N N . ALA A 1 100 ? 31.181 23.031 14.484 1.00 11.19 78 ALA A N 1
ATOM 560 C CA . ALA A 1 100 ? 31.119 24.474 14.726 1.00 9.40 78 ALA A CA 1
ATOM 561 C C . ALA A 1 100 ? 32.338 24.941 15.503 1.00 11.34 78 ALA A C 1
ATOM 562 O O . ALA A 1 100 ? 32.955 24.166 16.227 1.00 12.77 78 ALA A O 1
ATOM 564 N N . ASN A 1 101 ? 32.675 26.216 15.342 1.00 11.97 79 ASN A N 1
ATOM 565 C CA . ASN A 1 101 ? 33.755 26.849 16.087 1.00 11.58 79 ASN A CA 1
ATOM 566 C C . ASN A 1 101 ? 33.220 27.370 17.425 1.00 10.76 79 ASN A C 1
ATOM 567 O O . ASN A 1 101 ? 32.450 28.334 17.458 1.00 11.64 79 ASN A O 1
ATOM 572 N N . PRO A 1 102 ? 33.639 26.742 18.542 1.00 14.28 80 PRO A N 1
ATOM 573 C CA . PRO A 1 102 ? 33.107 27.112 19.859 1.00 13.09 80 PRO A CA 1
ATOM 574 C C . PRO A 1 102 ? 33.755 28.358 20.435 1.00 15.25 80 PRO A C 1
ATOM 575 O O . PRO A 1 102 ? 33.378 28.772 21.533 1.00 18.62 80 PRO A O 1
ATOM 579 N N . LEU A 1 103 ? 34.714 28.944 19.718 1.00 13.96 81 LEU A N 1
ATOM 580 C CA . LEU A 1 103 ? 35.383 30.162 20.182 1.00 11.55 81 LEU A CA 1
ATOM 581 C C . LEU A 1 103 ? 34.669 31.436 19.712 1.00 13.44 81 LEU A C 1
ATOM 582 O O . LEU A 1 103 ? 35.146 32.550 19.963 1.00 11.56 81 LEU A O 1
ATOM 587 N N . GLN A 1 104 ? 33.525 31.267 19.049 1.00 10.41 82 GLN A N 1
ATOM 588 C CA . GLN A 1 104 ? 32.727 32.397 18.548 1.00 11.90 82 GLN A CA 1
ATOM 589 C C . GLN A 1 104 ? 31.299 32.340 19.081 1.00 9.19 82 GLN A C 1
ATOM 590 O O . GLN A 1 104 ? 30.407 31.785 18.430 1.00 10.93 82 GLN A O 1
ATOM 596 N N . PRO A 1 105 ? 31.069 32.907 20.271 1.00 9.44 83 PRO A N 1
ATOM 597 C CA . PRO A 1 105 ? 29.764 32.734 20.923 1.00 8.70 83 PRO A CA 1
ATOM 598 C C . PRO A 1 105 ? 28.581 33.306 20.154 1.00 9.11 83 PRO A C 1
ATOM 599 O O . PRO A 1 105 ? 27.497 32.722 20.242 1.00 9.56 83 PRO A O 1
ATOM 603 N N . LEU A 1 106 ? 28.759 34.416 19.441 1.00 8.12 84 LEU A N 1
ATOM 604 C CA . LEU A 1 106 ? 27.636 35.010 18.712 1.00 7.92 84 LEU A CA 1
ATOM 605 C C . LEU A 1 106 ? 27.323 34.224 17.439 1.00 9.09 84 LEU A C 1
ATOM 606 O O . LEU A 1 106 ? 26.162 33.988 17.115 1.00 9.85 84 LEU A O 1
ATOM 611 N N . VAL A 1 107 ? 28.369 33.830 16.718 1.00 7.73 85 VAL A N 1
ATOM 612 C CA . VAL A 1 107 ? 28.221 32.971 15.545 1.00 8.55 85 VAL A CA 1
ATOM 613 C C . VAL A 1 107 ? 27.555 31.662 15.965 1.00 8.76 85 VAL A C 1
ATOM 614 O O . VAL A 1 107 ? 26.609 31.187 15.318 1.00 10.07 85 VAL A O 1
ATOM 618 N N . LEU A 1 108 ? 28.033 31.098 17.070 1.00 9.79 86 LEU A N 1
ATOM 619 C CA . LEU A 1 108 ? 27.473 29.857 17.604 1.00 10.05 86 LEU A CA 1
ATOM 620 C C . LEU A 1 108 ? 25.998 30.024 17.960 1.00 9.51 86 LEU A C 1
ATOM 621 O O . LEU A 1 108 ? 25.186 29.129 17.700 1.00 10.64 86 LEU A O 1
ATOM 626 N N . ARG A 1 109 ? 25.635 31.162 18.552 1.00 5.97 87 ARG A N 1
ATOM 627 C CA . ARG A 1 109 ? 24.236 31.374 18.928 1.00 8.02 87 ARG A CA 1
ATOM 628 C C . ARG A 1 109 ? 23.342 31.427 17.692 1.00 10.29 87 ARG A C 1
ATOM 629 O O . ARG A 1 109 ? 22.269 30.820 17.666 1.00 9.30 87 ARG A O 1
ATOM 637 N N . ARG A 1 110 ? 23.781 32.151 16.664 1.00 9.96 88 ARG A N 1
ATOM 638 C CA . ARG A 1 110 ? 23.021 32.204 15.415 1.00 9.56 88 ARG A CA 1
ATOM 639 C C . ARG A 1 110 ? 22.903 30.817 14.793 1.00 9.27 88 ARG A C 1
ATOM 640 O O . ARG A 1 110 ? 21.885 30.490 14.178 1.00 9.03 88 ARG A O 1
ATOM 648 N N . ARG A 1 111 ? 23.951 30.011 14.926 1.00 9.42 89 ARG A N 1
ATOM 649 C CA . ARG A 1 111 ? 23.899 28.653 14.396 1.00 8.21 89 ARG A CA 1
ATOM 650 C C . ARG A 1 111 ? 22.808 27.863 15.113 1.00 11.94 89 ARG A C 1
ATOM 651 O O . ARG A 1 111 ? 22.039 27.145 14.471 1.00 9.62 89 ARG A O 1
ATOM 659 N N . MET A 1 112 ? 22.721 28.012 16.434 1.00 10.63 90 MET A N 1
ATOM 660 C CA . MET A 1 112 ? 21.655 27.343 17.186 1.00 12.40 90 MET A CA 1
ATOM 661 C C . MET A 1 112 ? 20.269 27.852 16.767 1.00 9.44 90 MET A C 1
ATOM 662 O O . MET A 1 112 ? 19.331 27.065 16.655 1.00 8.53 90 MET A O 1
ATOM 667 N N . ASP A 1 113 ? 20.142 29.158 16.530 1.00 7.48 91 ASP A N 1
ATOM 668 C CA . ASP A 1 113 ? 18.866 29.735 16.109 1.00 9.10 91 ASP A CA 1
ATOM 669 C C . ASP A 1 113 ? 18.445 29.164 14.759 1.00 10.31 91 ASP A C 1
ATOM 670 O O . ASP A 1 113 ? 17.254 29.084 14.451 1.00 13.67 91 ASP A O 1
ATOM 675 N N . GLY A 1 114 ? 19.431 28.790 13.948 1.00 9.97 92 GLY A N 1
ATOM 676 C CA . GLY A 1 114 ? 19.168 28.211 12.642 1.00 8.51 92 GLY A CA 1
ATOM 677 C C . GLY A 1 114 ? 18.726 26.759 12.709 1.00 9.35 92 GLY A C 1
ATOM 678 O O . GLY A 1 114 ? 18.351 26.177 11.687 1.00 11.48 92 GLY A O 1
ATOM 679 N N . LEU A 1 115 ? 18.763 26.182 13.909 1.00 8.55 93 LEU A N 1
ATOM 680 C CA . LEU A 1 115 ? 18.416 24.774 14.128 1.00 9.16 93 LEU A CA 1
ATOM 681 C C . LEU A 1 115 ? 17.140 24.614 14.950 1.00 10.43 93 LEU A C 1
ATOM 682 O O . LEU A 1 115 ? 16.456 23.588 14.857 1.00 7.82 93 LEU A O 1
ATOM 687 N N . LEU A 1 116 ? 16.829 25.620 15.761 1.00 8.12 94 LEU A N 1
ATOM 688 C CA . LEU A 1 116 ? 15.674 25.541 16.653 1.00 10.41 94 LEU A CA 1
ATOM 689 C C . LEU A 1 116 ? 15.279 26.938 17.112 1.00 12.58 94 LEU A C 1
ATOM 690 O O . LEU A 1 116 ? 16.122 27.706 17.580 1.00 12.85 94 LEU A O 1
ATOM 695 N N . CYS A 1 117 ? 13.997 27.270 16.964 1.00 9.34 95 CYS A N 1
ATOM 696 C CA . CYS A 1 117 ? 13.477 28.563 17.388 1.00 10.07 95 CYS A CA 1
ATOM 697 C C . CYS A 1 117 ? 13.213 28.531 18.886 1.00 11.17 95 CYS A C 1
ATOM 698 O O . CYS A 1 117 ? 12.697 27.536 19.402 1.00 9.64 95 CYS A O 1
ATOM 701 N N . GLY A 1 118 ? 13.598 29.598 19.586 1.00 10.12 96 GLY A N 1
ATOM 702 C CA . GLY A 1 118 ? 13.314 29.722 21.007 1.00 10.04 96 GLY A CA 1
ATOM 703 C C . GLY A 1 118 ? 14.137 28.754 21.830 1.00 9.54 96 GLY A C 1
ATOM 704 O O . GLY A 1 118 ? 15.296 28.490 21.509 1.00 8.49 96 GLY A O 1
ATOM 705 N N . HIS A 1 119 ? 13.542 28.232 22.895 1.00 7.54 97 HIS A N 1
ATOM 706 C CA . HIS A 1 119 ? 14.221 27.260 23.750 1.00 6.68 97 HIS A CA 1
ATOM 707 C C . HIS A 1 119 ? 15.544 27.800 24.297 1.00 8.56 97 HIS A C 1
ATOM 708 O O . HIS A 1 119 ? 16.551 27.077 24.344 1.00 9.93 97 HIS A O 1
ATOM 715 N N . ASN A 1 120 ? 15.529 29.061 24.725 1.00 9.24 98 ASN A N 1
ATOM 716 C CA . ASN A 1 120 ? 16.716 29.700 25.293 1.00 7.68 98 ASN A CA 1
ATOM 717 C C . ASN A 1 120 ? 17.356 28.886 26.419 1.00 7.38 98 ASN A C 1
ATOM 718 O O . ASN A 1 120 ? 18.587 28.805 26.524 1.00 7.75 98 ASN A O 1
ATOM 723 N N . TYR A 1 121 ? 16.523 28.268 27.249 1.00 8.14 99 TYR A N 1
ATOM 724 C CA . TYR A 1 121 ? 17.041 27.561 28.415 1.00 7.46 99 TYR A CA 1
ATOM 725 C C . TYR A 1 121 ? 17.919 26.382 28.031 1.00 9.30 99 TYR A C 1
ATOM 726 O O . TYR A 1 121 ? 18.799 25.991 28.794 1.00 11.18 99 TYR A O 1
ATOM 735 N N . ALA A 1 122 ? 17.696 25.838 26.838 1.00 7.78 100 ALA A N 1
ATOM 736 C CA . ALA A 1 122 ? 18.536 24.744 26.329 1.00 8.49 100 ALA A CA 1
ATOM 737 C C . ALA A 1 122 ? 19.769 25.285 25.597 1.00 5.94 100 ALA A C 1
ATOM 738 O O . ALA A 1 122 ? 20.901 24.803 25.798 1.00 7.52 100 ALA A O 1
ATOM 740 N N . LYS A 1 123 ? 19.551 26.276 24.733 1.00 8.20 101 LYS A N 1
ATOM 741 C CA . LYS A 1 123 ? 20.663 26.965 24.071 1.00 6.25 101 LYS A CA 1
ATOM 742 C C . LYS A 1 123 ? 21.682 27.450 25.079 1.00 7.58 101 LYS A C 1
ATOM 743 O O . LYS A 1 123 ? 22.880 27.379 24.819 1.00 7.06 101 LYS A O 1
ATOM 749 N N . ALA A 1 124 ? 21.217 27.918 26.236 1.00 8.67 102 ALA A N 1
ATOM 750 C CA . ALA A 1 124 ? 22.130 28.464 27.254 1.00 6.32 102 ALA A CA 1
ATOM 751 C C . ALA A 1 124 ? 23.177 27.457 27.715 1.00 6.63 102 ALA A C 1
ATOM 752 O O . ALA A 1 124 ? 24.300 27.846 28.025 1.00 7.61 102 ALA A O 1
ATOM 754 N N . ALA A 1 125 ? 22.807 26.178 27.790 1.00 7.48 103 ALA A N 1
ATOM 755 C CA . ALA A 1 125 ? 23.749 25.136 28.205 1.00 9.51 103 ALA A CA 1
ATOM 756 C C . ALA A 1 125 ? 24.907 25.004 27.215 1.00 10.62 103 ALA A C 1
ATOM 757 O O . ALA A 1 125 ? 26.045 24.776 27.614 1.00 10.83 103 ALA A O 1
ATOM 759 N N . ILE A 1 126 ? 24.615 25.155 25.925 1.00 8.57 104 ILE A N 1
ATOM 760 C CA . ILE A 1 126 ? 25.652 25.091 24.888 1.00 6.87 104 ILE A CA 1
ATOM 761 C C . ILE A 1 126 ? 26.518 26.350 24.934 1.00 8.65 104 ILE A C 1
ATOM 762 O O . ILE A 1 126 ? 27.740 26.269 24.884 1.00 8.87 104 ILE A O 1
ATOM 767 N N . ASP A 1 127 ? 25.862 27.505 25.032 1.00 7.34 105 ASP A N 1
ATOM 768 C CA . ASP A 1 127 ? 26.533 28.795 25.201 1.00 6.10 105 ASP A CA 1
ATOM 769 C C . ASP A 1 127 ? 27.551 28.734 26.355 1.00 10.41 105 ASP A C 1
ATOM 770 O O . ASP A 1 127 ? 28.713 29.151 26.211 1.00 7.72 105 ASP A O 1
ATOM 775 N N . ILE A 1 128 ? 27.129 28.186 27.490 1.00 6.97 106 ILE A N 1
ATOM 776 C CA . ILE A 1 128 ? 27.976 28.200 28.679 1.00 4.62 106 ILE A CA 1
ATOM 777 C C . ILE A 1 128 ? 29.155 27.248 28.527 1.00 8.47 106 ILE A C 1
ATOM 778 O O . ILE A 1 128 ? 30.275 27.590 28.903 1.00 6.48 106 ILE A O 1
ATOM 783 N N . ALA A 1 129 ? 28.914 26.069 27.958 1.00 8.96 107 ALA A N 1
ATOM 784 C CA . ALA A 1 129 ? 30.000 25.117 27.717 1.00 6.45 107 ALA A CA 1
ATOM 785 C C . ALA A 1 129 ? 31.032 25.696 26.761 1.00 8.67 107 ALA A C 1
ATOM 786 O O . ALA A 1 129 ? 32.239 25.482 26.920 1.00 8.70 107 ALA A O 1
ATOM 788 N N . ALA A 1 130 ? 30.563 26.449 25.771 1.00 9.89 108 ALA A N 1
ATOM 789 C CA . ALA A 1 130 ? 31.474 27.069 24.819 1.00 10.75 108 ALA A CA 1
ATOM 790 C C . ALA A 1 130 ? 32.331 28.161 25.471 1.00 8.38 108 ALA A C 1
ATOM 791 O O . ALA A 1 130 ? 33.527 28.242 25.213 1.00 9.86 108 ALA A O 1
ATOM 793 N N . TYR A 1 131 ? 31.739 28.998 26.316 1.00 6.63 109 TYR A N 1
ATOM 794 C CA . TYR A 1 131 ? 32.544 29.992 27.036 1.00 5.92 109 TYR A CA 1
ATOM 795 C C . TYR A 1 131 ? 33.554 29.305 27.962 1.00 8.07 109 TYR A C 1
ATOM 796 O O . TYR A 1 131 ? 34.689 29.767 28.092 1.00 8.45 109 TYR A O 1
ATOM 805 N N . ASP A 1 132 ? 33.155 28.201 28.598 1.00 7.10 110 ASP A N 1
ATOM 806 C CA . ASP A 1 132 ? 34.061 27.442 29.468 1.00 6.57 110 ASP A CA 1
ATOM 807 C C . ASP A 1 132 ? 35.256 26.986 28.645 1.00 12.04 110 ASP A C 1
ATOM 808 O O . ASP A 1 132 ? 36.417 27.225 29.011 1.00 11.50 110 ASP A O 1
ATOM 813 N N . LEU A 1 133 ? 34.968 26.352 27.514 1.00 10.94 111 LEU A N 1
ATOM 814 C CA . LEU A 1 133 ? 36.018 25.872 26.606 1.00 9.79 111 LEU A CA 1
ATOM 815 C C . LEU A 1 133 ? 36.923 27.023 26.132 1.00 12.86 111 LEU A C 1
ATOM 816 O O . LEU A 1 133 ? 38.153 26.898 26.143 1.00 10.28 111 LEU A O 1
ATOM 821 N N . MET A 1 134 ? 36.320 28.135 25.715 1.00 11.82 112 MET A N 1
ATOM 822 C CA . MET A 1 134 ? 37.067 29.313 25.260 1.00 12.19 112 MET A CA 1
ATOM 823 C C . MET A 1 134 ? 38.040 29.780 26.314 1.00 13.03 112 MET A C 1
ATOM 824 O O . MET A 1 134 ? 39.187 30.134 26.015 1.00 11.99 112 MET A O 1
ATOM 829 N N . GLY A 1 135 ? 37.559 29.835 27.552 1.00 11.08 113 GLY A N 1
ATOM 830 C CA . GLY A 1 135 ? 38.380 30.318 28.644 1.00 10.82 113 GLY A CA 1
ATOM 831 C C . GLY A 1 135 ? 39.542 29.380 28.887 1.00 11.36 113 GLY A C 1
ATOM 832 O O . GLY A 1 135 ? 40.676 29.809 29.126 1.00 9.98 113 GLY A O 1
ATOM 833 N N . LYS A 1 136 ? 39.266 28.085 28.832 1.00 9.91 114 LYS A N 1
ATOM 834 C CA . LYS A 1 136 ? 40.347 27.112 28.990 1.00 10.35 114 LYS A CA 1
ATOM 835 C C . LYS A 1 136 ? 41.382 27.204 27.873 1.00 13.82 114 LYS A C 1
ATOM 836 O O . LYS A 1 136 ? 42.584 27.071 28.107 1.00 15.79 114 LYS A O 1
ATOM 842 N N . HIS A 1 137 ? 40.906 27.413 26.654 1.00 11.12 115 HIS A N 1
ATOM 843 C CA . HIS A 1 137 ? 41.786 27.493 25.489 1.00 12.09 115 HIS A CA 1
ATOM 844 C C . HIS A 1 137 ? 42.708 28.714 25.538 1.00 14.92 115 HIS A C 1
ATOM 845 O O . HIS A 1 137 ? 43.903 28.621 25.223 1.00 16.73 115 HIS A O 1
ATOM 852 N N . TYR A 1 138 ? 42.165 29.858 25.941 1.00 13.68 116 TYR A N 1
ATOM 853 C CA . TYR A 1 138 ? 42.954 31.094 25.987 1.00 14.44 116 TYR A CA 1
ATOM 854 C C . TYR A 1 138 ? 43.671 31.295 27.316 1.00 15.02 116 TYR A C 1
ATOM 855 O O . TYR A 1 138 ? 44.577 32.130 27.419 1.00 17.54 116 TYR A O 1
ATOM 864 N N . GLY A 1 139 ? 43.270 30.538 28.332 1.00 13.46 117 GLY A N 1
ATOM 865 C CA . GLY A 1 139 ? 43.865 30.662 29.652 1.00 12.67 117 GLY A CA 1
ATOM 866 C C . GLY A 1 139 ? 43.310 31.848 30.421 1.00 15.18 117 GLY A C 1
ATOM 867 O O . GLY A 1 139 ? 44.032 32.506 31.170 1.00 21.86 117 GLY A O 1
ATOM 868 N N . VAL A 1 140 ? 42.018 32.110 30.245 1.00 11.20 118 VAL A N 1
ATOM 869 C CA . VAL A 1 140 ? 41.378 33.302 30.796 1.00 12.59 118 VAL A CA 1
ATOM 870 C C . VAL A 1 140 ? 40.093 32.899 31.521 1.00 15.34 118 VAL A C 1
ATOM 871 O O . VAL A 1 140 ? 39.441 31.931 31.127 1.00 11.98 118 VAL A O 1
ATOM 875 N N . ARG A 1 141 ? 39.750 33.615 32.593 1.00 12.27 119 ARG A N 1
ATOM 876 C CA . ARG A 1 141 ? 38.480 33.400 33.295 1.00 12.22 119 ARG A CA 1
ATOM 877 C C . ARG A 1 141 ? 37.314 33.905 32.457 1.00 13.81 119 ARG A C 1
ATOM 878 O O . ARG A 1 141 ? 37.447 34.903 31.747 1.00 10.02 119 ARG A O 1
ATOM 886 N N . VAL A 1 142 ? 36.170 33.228 32.543 1.00 8.93 120 VAL A N 1
ATOM 887 C CA . VAL A 1 142 ? 35.013 33.630 31.752 1.00 11.45 120 VAL A CA 1
ATOM 888 C C . VAL A 1 142 ? 34.633 35.100 31.976 1.00 11.57 120 VAL A C 1
ATOM 889 O O . VAL A 1 142 ? 34.334 35.815 31.019 1.00 10.83 120 VAL A O 1
ATOM 893 N N . ALA A 1 143 ? 34.692 35.573 33.222 1.00 9.28 121 ALA A N 1
ATOM 894 C CA . ALA A 1 143 ? 34.359 36.971 33.496 1.00 9.78 121 ALA A CA 1
ATOM 895 C C . ALA A 1 143 ? 35.265 37.917 32.700 1.00 11.43 121 ALA A C 1
ATOM 896 O O . ALA A 1 143 ? 34.833 38.996 32.293 1.00 9.72 121 ALA A O 1
ATOM 898 N N . ASP A 1 144 ? 36.507 37.502 32.459 1.00 8.86 122 ASP A N 1
ATOM 899 C CA . ASP A 1 144 ? 37.446 38.323 31.673 1.00 9.00 122 ASP A CA 1
ATOM 900 C C . ASP A 1 144 ? 37.236 38.186 30.162 1.00 12.40 122 ASP A C 1
ATOM 901 O O . ASP A 1 144 ? 37.854 38.899 29.378 1.00 20.37 122 ASP A O 1
ATOM 906 N N . LEU A 1 145 ? 36.377 37.256 29.754 1.00 10.60 123 LEU A N 1
ATOM 907 C CA . LEU A 1 145 ? 35.926 37.208 28.365 1.00 8.02 123 LEU A CA 1
ATOM 908 C C . LEU A 1 145 ? 34.660 38.052 28.181 1.00 11.88 123 LEU A C 1
ATOM 909 O O . LEU A 1 145 ? 34.212 38.286 27.050 1.00 14.06 123 LEU A O 1
ATOM 914 N N . LEU A 1 146 ? 34.091 38.517 29.291 1.00 7.74 124 LEU A N 1
ATOM 915 C CA . LEU A 1 146 ? 32.832 39.260 29.256 1.00 10.25 124 LEU A CA 1
ATOM 916 C C . LEU A 1 146 ? 33.014 40.719 29.686 1.00 11.16 124 LEU A C 1
ATOM 917 O O . LEU A 1 146 ? 32.065 41.370 30.110 1.00 14.58 124 LEU A O 1
ATOM 922 N N . GLY A 1 147 ? 34.234 41.226 29.573 1.00 10.37 125 GLY A N 1
ATOM 923 C CA . GLY A 1 147 ? 34.494 42.626 29.873 1.00 10.18 125 GLY A CA 1
ATOM 924 C C . GLY A 1 147 ? 35.452 42.855 31.027 1.00 11.02 125 GLY A C 1
ATOM 925 O O . GLY A 1 147 ? 36.062 43.922 31.130 1.00 12.05 125 GLY A O 1
ATOM 926 N N . GLY A 1 148 ? 35.575 41.865 31.906 1.00 10.88 126 GLY A N 1
ATOM 927 C CA . GLY A 1 148 ? 36.548 41.901 32.987 1.00 7.47 126 GLY A CA 1
ATOM 928 C C . GLY A 1 148 ? 35.967 41.857 34.390 1.00 8.98 126 GLY A C 1
ATOM 929 O O . GLY A 1 148 ? 34.829 42.280 34.624 1.00 8.74 126 GLY A O 1
ATOM 930 N N . VAL A 1 149 ? 36.758 41.354 35.332 1.00 10.24 127 VAL A N 1
ATOM 931 C CA . VAL A 1 149 ? 36.339 41.237 36.729 1.00 10.74 127 VAL A CA 1
ATOM 932 C C . VAL A 1 149 ? 36.258 42.596 37.428 1.00 12.82 127 VAL A C 1
ATOM 933 O O . VAL A 1 149 ? 37.275 43.298 37.590 1.00 13.46 127 VAL A O 1
ATOM 937 N N . ALA A 1 150 ? 35.053 42.977 37.840 1.00 9.23 128 ALA A N 1
ATOM 938 C CA . ALA A 1 150 ? 34.862 44.233 38.558 1.00 10.22 128 ALA A CA 1
ATOM 939 C C . ALA A 1 150 ? 34.918 43.973 40.061 1.00 13.40 128 ALA A C 1
ATOM 940 O O . ALA A 1 150 ? 35.161 44.881 40.853 1.00 15.43 128 ALA A O 1
ATOM 942 N N . ALA A 1 151 ? 34.690 42.724 40.448 1.00 7.99 129 ALA A N 1
ATOM 943 C CA . ALA A 1 151 ? 34.702 42.341 41.856 1.00 11.36 129 ALA A CA 1
ATOM 944 C C . ALA A 1 151 ? 34.999 40.860 42.016 1.00 13.19 129 ALA A C 1
ATOM 945 O O . ALA A 1 151 ? 34.334 40.026 41.403 1.00 14.10 129 ALA A O 1
ATOM 947 N N . GLU A 1 152 ? 35.987 40.531 42.848 1.00 8.72 130 GLU A N 1
ATOM 948 C CA . GLU A 1 152 ? 36.308 39.134 43.130 1.00 8.21 130 GLU A CA 1
ATOM 949 C C . GLU A 1 152 ? 35.289 38.464 44.056 1.00 13.74 130 GLU A C 1
ATOM 950 O O . GLU A 1 152 ? 35.080 37.249 43.996 1.00 16.50 130 GLU A O 1
ATOM 956 N N . ARG A 1 153 ? 34.675 39.251 44.928 1.00 14.29 131 ARG A N 1
ATOM 957 C CA . ARG A 1 153 ? 33.699 38.735 45.881 1.00 16.80 131 ARG A CA 1
ATOM 958 C C . ARG A 1 153 ? 32.337 39.303 45.517 1.00 11.59 131 ARG A C 1
ATOM 959 O O . ARG A 1 153 ? 32.111 40.513 45.614 1.00 15.14 131 ARG A O 1
ATOM 967 N N . VAL A 1 154 ? 31.443 38.424 45.079 1.00 10.21 132 VAL A N 1
ATOM 968 C CA . VAL A 1 154 ? 30.156 38.809 44.534 1.00 13.53 132 VAL A CA 1
ATOM 969 C C . VAL A 1 154 ? 29.076 38.667 45.608 1.00 12.94 132 VAL A C 1
ATOM 970 O O . VAL A 1 154 ? 29.012 37.644 46.288 1.00 15.28 132 VAL A O 1
ATOM 974 N N . PRO A 1 155 ? 28.217 39.688 45.769 1.00 10.59 133 PRO A N 1
ATOM 975 C CA . PRO A 1 155 ? 27.119 39.522 46.728 1.00 7.20 133 PRO A CA 1
ATOM 976 C C . PRO A 1 155 ? 26.098 38.479 46.276 1.00 8.38 133 PRO A C 1
ATOM 977 O O . PRO A 1 155 ? 25.872 38.291 45.080 1.00 8.64 133 PRO A O 1
ATOM 981 N N . SER A 1 156 ? 25.480 37.797 47.231 1.00 9.02 134 SER A N 1
ATOM 982 C CA . SER A 1 156 ? 24.344 36.942 46.915 1.00 8.71 134 SER A CA 1
ATOM 983 C C . SER A 1 156 ? 23.111 37.536 47.576 1.00 10.30 134 SER A C 1
ATOM 984 O O . SER A 1 156 ? 23.179 38.603 48.205 1.00 10.44 134 SER A O 1
ATOM 987 N N . TYR A 1 157 ? 21.980 36.859 47.417 1.00 10.75 135 TYR A N 1
ATOM 988 C CA . TYR A 1 157 ? 20.788 37.208 48.185 1.00 9.59 135 TYR A CA 1
ATOM 989 C C . TYR A 1 157 ? 20.075 35.936 48.589 1.00 10.34 135 TYR A C 1
ATOM 990 O O . TYR A 1 157 ? 20.195 34.908 47.916 1.00 13.77 135 TYR A O 1
ATOM 999 N N . TYR A 1 158 ? 19.352 35.989 49.701 1.00 9.64 136 TYR A N 1
ATOM 1000 C CA . TYR A 1 158 ? 18.615 34.822 50.156 1.00 14.55 136 TYR A CA 1
ATOM 1001 C C . TYR A 1 158 ? 17.136 34.953 49.830 1.00 16.19 136 TYR A C 1
ATOM 1002 O O . TYR A 1 158 ? 16.530 35.989 50.088 1.00 11.64 136 TYR A O 1
ATOM 1011 N N . ALA A 1 159 ? 16.552 33.903 49.254 1.00 14.27 137 ALA A N 1
ATOM 1012 C CA . ALA A 1 159 ? 15.132 33.948 48.919 1.00 14.08 137 ALA A CA 1
ATOM 1013 C C . ALA A 1 159 ? 14.364 32.975 49.795 1.00 17.88 137 ALA A C 1
ATOM 1014 O O . ALA A 1 159 ? 14.602 31.771 49.755 1.00 16.51 137 ALA A O 1
ATOM 1016 N N . THR A 1 160 ? 13.458 33.502 50.609 1.00 16.63 138 THR A N 1
ATOM 1017 C CA . THR A 1 160 ? 12.656 32.647 51.474 1.00 15.84 138 THR A CA 1
ATOM 1018 C C . THR A 1 160 ? 11.556 31.973 50.671 1.00 19.64 138 THR A C 1
ATOM 1019 O O . THR A 1 160 ? 11.058 32.523 49.688 1.00 22.77 138 THR A O 1
ATOM 1023 N N . GLY A 1 161 ? 11.176 30.774 51.084 1.00 24.17 139 GLY A N 1
ATOM 1024 C CA . GLY A 1 161 ? 10.018 30.137 50.495 1.00 26.19 139 GLY A CA 1
ATOM 1025 C C . GLY A 1 161 ? 8.782 30.737 51.133 1.00 26.80 139 GLY A C 1
ATOM 1026 O O . GLY A 1 161 ? 8.883 31.508 52.086 1.00 32.40 139 GLY A O 1
ATOM 1027 N N . ILE A 1 162 ? 7.613 30.403 50.604 1.00 29.49 140 ILE A N 1
ATOM 1028 C CA . ILE A 1 162 ? 6.364 30.828 51.218 1.00 31.31 140 ILE A CA 1
ATOM 1029 C C . ILE A 1 162 ? 6.143 30.035 52.506 1.00 33.72 140 ILE A C 1
ATOM 1030 O O . ILE A 1 162 ? 6.381 28.827 52.540 1.00 35.01 140 ILE A O 1
ATOM 1035 N N . GLY A 1 163 ? 5.716 30.716 53.567 1.00 27.00 141 GLY A N 1
ATOM 1036 C CA . GLY A 1 163 ? 5.511 30.069 54.854 1.00 26.75 141 GLY A CA 1
ATOM 1037 C C . GLY A 1 163 ? 4.779 30.988 55.814 1.00 23.21 141 GLY A C 1
ATOM 1038 O O . GLY A 1 163 ? 4.263 32.025 55.398 1.00 27.83 141 GLY A O 1
ATOM 1039 N N . GLN A 1 164 ? 4.730 30.620 57.093 1.00 21.69 142 GLN A N 1
ATOM 1040 C CA . GLN A 1 164 ? 4.014 31.426 58.085 1.00 20.73 142 GLN A CA 1
ATOM 1041 C C . GLN A 1 164 ? 4.786 32.694 58.431 1.00 17.53 142 GLN A C 1
ATOM 1042 O O . GLN A 1 164 ? 6.010 32.657 58.529 1.00 17.61 142 GLN A O 1
ATOM 1048 N N . PRO A 1 165 ? 4.069 33.822 58.613 1.00 16.20 143 PRO A N 1
ATOM 1049 C CA . PRO A 1 165 ? 4.706 35.126 58.834 1.00 16.43 143 PRO A CA 1
ATOM 1050 C C . PRO A 1 165 ? 5.806 35.140 59.907 1.00 20.18 143 PRO A C 1
ATOM 1051 O O . PRO A 1 165 ? 6.891 35.643 59.637 1.00 15.13 143 PRO A O 1
ATOM 1055 N N . ASP A 1 166 ? 5.544 34.599 61.092 1.00 21.79 144 ASP A N 1
ATOM 1056 C CA . ASP A 1 166 ? 6.560 34.604 62.144 1.00 18.67 144 ASP A CA 1
ATOM 1057 C C . ASP A 1 166 ? 7.749 33.720 61.774 1.00 16.89 144 ASP A C 1
ATOM 1058 O O . ASP A 1 166 ? 8.892 34.047 62.092 1.00 18.75 144 ASP A O 1
ATOM 1063 N N . GLU A 1 167 ? 7.466 32.606 61.105 1.00 15.42 145 GLU A N 1
ATOM 1064 C CA . GLU A 1 167 ? 8.495 31.662 60.662 1.00 14.08 145 GLU A CA 1
ATOM 1065 C C . GLU A 1 167 ? 9.443 32.307 59.643 1.00 11.96 145 GLU A C 1
ATOM 1066 O O . GLU A 1 167 ? 10.669 32.204 59.751 1.00 13.98 145 GLU A O 1
ATOM 1072 N N . ILE A 1 168 ? 8.861 32.970 58.651 1.00 14.19 146 ILE A N 1
ATOM 1073 C CA . ILE A 1 168 ? 9.634 33.685 57.636 1.00 11.71 146 ILE A CA 1
ATOM 1074 C C . ILE A 1 168 ? 10.431 34.855 58.227 1.00 11.78 146 ILE A C 1
ATOM 1075 O O . ILE A 1 168 ? 11.584 35.075 57.851 1.00 10.03 146 ILE A O 1
ATOM 1080 N N . ALA A 1 169 ? 9.833 35.603 59.153 1.00 9.89 147 ALA A N 1
ATOM 1081 C CA . ALA A 1 169 ? 10.555 36.694 59.805 1.00 10.62 147 ALA A CA 1
ATOM 1082 C C . ALA A 1 169 ? 11.799 36.209 60.564 1.00 11.10 147 ALA A C 1
ATOM 1083 O O . ALA A 1 169 ? 12.822 36.892 60.569 1.00 13.00 147 ALA A O 1
ATOM 1085 N N . ARG A 1 170 ? 11.709 35.044 61.208 1.00 13.58 148 ARG A N 1
ATOM 1086 C CA . ARG A 1 170 ? 12.875 34.437 61.867 1.00 14.98 148 ARG A CA 1
ATOM 1087 C C . ARG A 1 170 ? 13.997 34.088 60.903 1.00 13.34 148 ARG A C 1
ATOM 1088 O O . ARG A 1 170 ? 15.168 34.378 61.156 1.00 14.35 148 ARG A O 1
ATOM 1096 N N . ILE A 1 171 ? 13.637 33.408 59.824 1.00 11.04 149 ILE A N 1
ATOM 1097 C CA . ILE A 1 171 ? 14.605 33.027 58.808 1.00 13.94 149 ILE A CA 1
ATOM 1098 C C . ILE A 1 171 ? 15.270 34.272 58.233 1.00 15.15 149 ILE A C 1
ATOM 1099 O O . ILE A 1 171 ? 16.482 34.298 58.041 1.00 13.69 149 ILE A O 1
ATOM 1104 N N . ALA A 1 172 ? 14.470 35.306 57.970 1.00 12.40 150 ALA A N 1
ATOM 1105 C CA . ALA A 1 172 ? 15.001 36.578 57.487 1.00 10.18 150 ALA A CA 1
ATOM 1106 C C . ALA A 1 172 ? 16.093 37.117 58.413 1.00 11.13 150 ALA A C 1
ATOM 1107 O O . ALA A 1 172 ? 17.175 37.481 57.959 1.00 11.09 150 ALA A O 1
ATOM 1109 N N . ALA A 1 173 ? 15.814 37.147 59.712 1.00 9.73 151 ALA A N 1
ATOM 1110 C CA . ALA A 1 173 ? 16.791 37.638 60.679 1.00 10.93 151 ALA A CA 1
ATOM 1111 C C . ALA A 1 173 ? 18.045 36.765 60.702 1.00 11.15 151 ALA A C 1
ATOM 1112 O O . ALA A 1 173 ? 19.163 37.276 60.808 1.00 11.70 151 ALA A O 1
ATOM 1114 N N . GLU A 1 174 ? 17.848 35.450 60.626 1.00 12.00 152 GLU A N 1
ATOM 1115 C CA . GLU A 1 174 ? 18.960 34.498 60.656 1.00 12.02 152 GLU A CA 1
ATOM 1116 C C . GLU A 1 174 ? 19.874 34.689 59.447 1.00 11.03 152 GLU A C 1
ATOM 1117 O O . GLU A 1 174 ? 21.095 34.660 59.569 1.00 13.91 152 GLU A O 1
ATOM 1123 N N . LYS A 1 175 ? 19.275 34.884 58.274 1.00 8.41 153 LYS A N 1
ATOM 1124 C CA . LYS A 1 175 ? 20.054 35.017 57.046 1.00 9.25 153 LYS A CA 1
ATOM 1125 C C . LYS A 1 175 ? 20.763 36.367 56.943 1.00 12.65 153 LYS A C 1
ATOM 1126 O O . LYS A 1 175 ? 21.857 36.470 56.383 1.00 13.73 153 LYS A O 1
ATOM 1132 N N . VAL A 1 176 ? 20.152 37.408 57.496 1.00 10.81 154 VAL A N 1
ATOM 1133 C CA . VAL A 1 176 ? 20.838 38.691 57.593 1.00 9.69 154 VAL A CA 1
ATOM 1134 C C . VAL A 1 176 ? 22.114 38.541 58.437 1.00 13.71 154 VAL A C 1
ATOM 1135 O O . VAL A 1 176 ? 23.185 39.037 58.070 1.00 13.30 154 VAL A O 1
ATOM 1139 N N . ALA A 1 177 ? 22.005 37.822 59.550 1.00 13.16 155 ALA A N 1
ATOM 1140 C CA . ALA A 1 177 ? 23.152 37.603 60.430 1.00 10.19 155 ALA A CA 1
ATOM 1141 C C . ALA A 1 177 ? 24.263 36.821 59.734 1.00 11.15 155 ALA A C 1
ATOM 1142 O O . ALA A 1 177 ? 25.441 37.045 59.989 1.00 14.09 155 ALA A O 1
ATOM 1144 N N . GLU A 1 178 ? 23.882 35.917 58.844 1.00 13.44 156 GLU A N 1
ATOM 1145 C CA . GLU A 1 178 ? 24.856 35.116 58.107 1.00 11.29 156 GLU A CA 1
ATOM 1146 C C . GLU A 1 178 ? 25.625 35.947 57.078 1.00 16.84 156 GLU A C 1
ATOM 1147 O O . GLU A 1 178 ? 26.647 35.506 56.555 1.00 18.63 156 GLU A O 1
ATOM 1153 N N . GLY A 1 179 ? 25.134 37.145 56.784 1.00 12.97 157 GLY A N 1
ATOM 1154 C CA . GLY A 1 179 ? 25.857 38.058 55.911 1.00 14.49 157 GLY A CA 1
ATOM 1155 C C . GLY A 1 179 ? 25.203 38.479 54.601 1.00 13.13 157 GLY A C 1
ATOM 1156 O O . GLY A 1 179 ? 25.751 39.328 53.897 1.00 12.92 157 GLY A O 1
ATOM 1157 N N . PHE A 1 180 ? 24.057 37.893 54.262 1.00 13.53 158 PHE A N 1
ATOM 1158 C CA . PHE A 1 180 ? 23.361 38.258 53.026 1.00 12.10 158 PHE A CA 1
ATOM 1159 C C . PHE A 1 180 ? 22.961 39.732 53.032 1.00 9.93 158 PHE A C 1
ATOM 1160 O O . PHE A 1 180 ? 22.303 40.198 53.961 1.00 10.14 158 PHE A O 1
ATOM 1168 N N . PRO A 1 181 ? 23.385 40.479 52.004 1.00 11.74 159 PRO A N 1
ATOM 1169 C CA . PRO A 1 181 ? 23.094 41.915 51.968 1.00 11.70 159 PRO A CA 1
ATOM 1170 C C . PRO A 1 181 ? 21.696 42.245 51.428 1.00 12.85 159 PRO A C 1
ATOM 1171 O O . PRO A 1 181 ? 21.333 43.423 51.412 1.00 10.54 159 PRO A O 1
ATOM 1175 N N . ARG A 1 182 ? 20.937 41.229 51.020 1.00 9.43 160 ARG A N 1
ATOM 1176 C CA . ARG A 1 182 ? 19.617 41.418 50.413 1.00 7.83 160 ARG A CA 1
ATOM 1177 C C . ARG A 1 182 ? 18.772 40.176 50.666 1.00 9.53 160 ARG A C 1
ATOM 1178 O O . ARG A 1 182 ? 19.283 39.048 50.631 1.00 9.83 160 ARG A O 1
ATOM 1186 N N . LEU A 1 183 ? 17.485 40.386 50.938 1.00 8.47 161 LEU A N 1
ATOM 1187 C CA . LEU A 1 183 ? 16.543 39.293 51.118 1.00 8.46 161 LEU A CA 1
ATOM 1188 C C . LEU A 1 183 ? 15.420 39.448 50.124 1.00 9.26 161 LEU A C 1
ATOM 1189 O O . LEU A 1 183 ? 14.969 40.570 49.857 1.00 11.67 161 LEU A O 1
ATOM 1194 N N . GLN A 1 184 ? 14.968 38.314 49.587 1.00 10.25 162 GLN A N 1
ATOM 1195 C CA . GLN A 1 184 ? 13.778 38.258 48.751 1.00 9.48 162 GLN A CA 1
ATOM 1196 C C . GLN A 1 184 ? 12.754 37.395 49.463 1.00 7.37 162 GLN A C 1
ATOM 1197 O O . GLN A 1 184 ? 13.031 36.245 49.832 1.00 13.40 162 GLN A O 1
ATOM 1203 N N . ILE A 1 185 ? 11.572 37.960 49.669 1.00 9.89 163 ILE A N 1
ATOM 1204 C CA . ILE A 1 185 ? 10.472 37.266 50.332 1.00 11.93 163 ILE A CA 1
ATOM 1205 C C . ILE A 1 185 ? 9.456 36.841 49.288 1.00 12.79 163 ILE A C 1
ATOM 1206 O O . ILE A 1 185 ? 8.911 37.678 48.563 1.00 9.05 163 ILE A O 1
ATOM 1211 N N . LYS A 1 186 ? 9.199 35.542 49.197 1.00 11.68 164 LYS A N 1
ATOM 1212 C CA . LYS A 1 186 ? 8.194 35.071 48.254 1.00 13.33 164 LYS A CA 1
ATOM 1213 C C . LYS A 1 186 ? 6.797 35.150 48.853 1.00 13.62 164 LYS A C 1
ATOM 1214 O O . LYS A 1 186 ? 6.584 34.797 50.018 1.00 14.90 164 LYS A O 1
ATOM 1220 N N . ILE A 1 187 ? 5.853 35.645 48.056 1.00 10.94 165 ILE A N 1
ATOM 1221 C CA . ILE A 1 187 ? 4.463 35.763 48.479 1.00 11.75 165 ILE A CA 1
ATOM 1222 C C . ILE A 1 187 ? 3.518 35.242 47.395 1.00 15.52 165 ILE A C 1
ATOM 1223 O O . ILE A 1 187 ? 3.961 34.870 46.307 1.00 14.62 165 ILE A O 1
ATOM 1228 N N . GLY A 1 188 ? 2.221 35.225 47.694 1.00 15.44 166 GLY A N 1
ATOM 1229 C CA . GLY A 1 188 ? 1.214 34.840 46.715 1.00 14.35 166 GLY A CA 1
ATOM 1230 C C . GLY A 1 188 ? 0.583 33.485 46.982 1.00 16.09 166 GLY A C 1
ATOM 1231 O O . GLY A 1 188 ? 1.051 32.729 47.834 1.00 14.90 166 GLY A O 1
ATOM 1232 N N . GLY A 1 189 ? -0.492 33.179 46.261 1.00 15.86 167 GLY A N 1
ATOM 1233 C CA . GLY A 1 189 ? -1.122 31.869 46.351 1.00 17.34 167 GLY A CA 1
ATOM 1234 C C . GLY A 1 189 ? -1.989 31.676 47.582 1.00 19.95 167 GLY A C 1
ATOM 1235 O O . GLY A 1 189 ? -2.335 30.548 47.939 1.00 20.92 167 GLY A O 1
ATOM 1236 N N . ARG A 1 190 ? -2.344 32.785 48.224 1.00 15.83 168 ARG A N 1
ATOM 1237 C CA . ARG A 1 190 ? -3.120 32.775 49.459 1.00 12.93 168 ARG A CA 1
ATOM 1238 C C . ARG A 1 190 ? -3.652 34.195 49.642 1.00 16.29 168 ARG A C 1
ATOM 1239 O O . ARG A 1 190 ? -3.253 35.094 48.900 1.00 14.54 168 ARG A O 1
ATOM 1247 N N . PRO A 1 191 ? -4.569 34.411 50.605 1.00 15.71 169 PRO A N 1
ATOM 1248 C CA . PRO A 1 191 ? -5.047 35.787 50.806 1.00 15.06 169 PRO A CA 1
ATOM 1249 C C . PRO A 1 191 ? -3.919 36.796 51.058 1.00 12.93 169 PRO A C 1
ATOM 1250 O O . PRO A 1 191 ? -3.018 36.556 51.867 1.00 14.21 169 PRO A O 1
ATOM 1254 N N . VAL A 1 192 ? -3.977 37.927 50.360 1.00 10.24 170 VAL A N 1
ATOM 1255 C CA . VAL A 1 192 ? -2.872 38.889 50.381 1.00 9.39 170 VAL A CA 1
ATOM 1256 C C . VAL A 1 192 ? -2.609 39.500 51.772 1.00 10.70 170 VAL A C 1
ATOM 1257 O O . VAL A 1 192 ? -1.499 39.962 52.056 1.00 13.63 170 VAL A O 1
ATOM 1261 N N . GLU A 1 193 ? -3.612 39.497 52.650 1.00 13.03 171 GLU A N 1
ATOM 1262 C CA . GLU A 1 193 ? -3.386 40.010 54.006 1.00 13.08 171 GLU A CA 1
ATOM 1263 C C . GLU A 1 193 ? -2.306 39.218 54.744 1.00 12.53 171 GLU A C 1
ATOM 1264 O O . GLU A 1 193 ? -1.583 39.769 55.576 1.00 14.20 171 GLU A O 1
ATOM 1270 N N . ILE A 1 194 ? -2.181 37.932 54.425 1.00 12.89 172 ILE A N 1
ATOM 1271 C CA . ILE A 1 194 ? -1.122 37.111 55.019 1.00 12.66 172 ILE A CA 1
ATOM 1272 C C . ILE A 1 194 ? 0.245 37.491 54.436 1.00 12.77 172 ILE A C 1
ATOM 1273 O O . ILE A 1 194 ? 1.245 37.533 55.159 1.00 13.09 172 ILE A O 1
ATOM 1278 N N . ASP A 1 195 ? 0.283 37.782 53.136 1.00 9.59 173 ASP A N 1
ATOM 1279 C CA . ASP A 1 195 ? 1.502 38.300 52.511 1.00 8.62 173 ASP A CA 1
ATOM 1280 C C . ASP A 1 195 ? 1.928 39.628 53.134 1.00 11.03 173 ASP A C 1
ATOM 1281 O O . ASP A 1 195 ? 3.099 39.836 53.411 1.00 8.81 173 ASP A O 1
ATOM 1286 N N . ILE A 1 196 ? 0.971 40.529 53.347 1.00 9.82 174 ILE A N 1
ATOM 1287 C CA . ILE A 1 196 ? 1.265 41.841 53.926 1.00 10.36 174 ILE A CA 1
ATOM 1288 C C . ILE A 1 196 ? 1.768 41.700 55.361 1.00 8.44 174 ILE A C 1
ATOM 1289 O O . ILE A 1 196 ? 2.722 42.378 55.768 1.00 11.45 174 ILE A O 1
ATOM 1294 N N . GLU A 1 197 ? 1.149 40.803 56.128 1.00 10.27 175 GLU A N 1
ATOM 1295 C CA . GLU A 1 197 ? 1.612 40.525 57.488 1.00 13.16 175 GLU A CA 1
ATOM 1296 C C . GLU A 1 197 ? 3.052 40.008 57.489 1.00 10.96 175 GLU A C 1
ATOM 1297 O O . GLU A 1 197 ? 3.875 40.438 58.304 1.00 11.90 175 GLU A O 1
ATOM 1303 N N . THR A 1 198 ? 3.359 39.101 56.563 1.00 10.13 176 THR A N 1
ATOM 1304 C CA . THR A 1 198 ? 4.721 38.571 56.425 1.00 8.63 176 THR A CA 1
ATOM 1305 C C . THR A 1 198 ? 5.732 39.676 56.141 1.00 11.65 176 THR A C 1
ATOM 1306 O O . THR A 1 198 ? 6.791 39.741 56.776 1.00 11.11 176 THR A O 1
ATOM 1310 N N . VAL A 1 199 ? 5.406 40.545 55.186 1.00 8.78 177 VAL A N 1
ATOM 1311 C CA . VAL A 1 199 ? 6.291 41.654 54.827 1.00 8.36 177 VAL A CA 1
ATOM 1312 C C . VAL A 1 199 ? 6.533 42.585 56.013 1.00 10.59 177 VAL A C 1
ATOM 1313 O O . VAL A 1 199 ? 7.661 43.006 56.264 1.00 11.67 177 VAL A O 1
ATOM 1317 N N . ARG A 1 200 ? 5.473 42.894 56.751 1.00 11.08 178 ARG A N 1
ATOM 1318 C CA . ARG A 1 200 ? 5.613 43.759 57.917 1.00 8.65 178 ARG A CA 1
ATOM 1319 C C . ARG A 1 200 ? 6.482 43.111 59.000 1.00 10.95 178 ARG A C 1
ATOM 1320 O O . ARG A 1 200 ? 7.348 43.765 59.595 1.00 12.16 178 ARG A O 1
ATOM 1328 N N . LYS A 1 201 ? 6.278 41.824 59.241 1.00 10.52 179 LYS A N 1
ATOM 1329 C CA . LYS A 1 201 ? 7.040 41.161 60.288 1.00 9.03 179 LYS A CA 1
ATOM 1330 C C . LYS A 1 201 ? 8.505 40.977 59.899 1.00 10.54 179 LYS A C 1
ATOM 1331 O O . LYS A 1 201 ? 9.386 41.057 60.749 1.00 13.57 179 LYS A O 1
ATOM 1337 N N . VAL A 1 202 ? 8.761 40.730 58.618 1.00 10.73 180 VAL A N 1
ATOM 1338 C CA . VAL A 1 202 ? 10.137 40.656 58.139 1.00 11.25 180 VAL A CA 1
ATOM 1339 C C . VAL A 1 202 ? 10.806 42.022 58.302 1.00 14.21 180 VAL A C 1
ATOM 1340 O O . VAL A 1 202 ? 11.948 42.121 58.784 1.00 10.84 180 VAL A O 1
ATOM 1344 N N . TRP A 1 203 ? 10.097 43.084 57.918 1.00 10.68 181 TRP A N 1
ATOM 1345 C CA . TRP A 1 203 ? 10.679 44.424 58.010 1.00 11.18 181 TRP A CA 1
ATOM 1346 C C . TRP A 1 203 ? 11.028 44.769 59.454 1.00 12.66 181 TRP A C 1
ATOM 1347 O O . TRP A 1 203 ? 12.048 45.394 59.721 1.00 13.20 181 TRP A O 1
ATOM 1358 N N . GLU A 1 204 ? 10.197 44.324 60.388 1.00 12.89 182 GLU A N 1
ATOM 1359 C CA . GLU A 1 204 ? 10.458 44.556 61.803 1.00 18.71 182 GLU A CA 1
ATOM 1360 C C . GLU A 1 204 ? 11.803 43.973 62.231 1.00 19.25 182 GLU A C 1
ATOM 1361 O O . GLU A 1 204 ? 12.524 44.564 63.047 1.00 15.71 182 GLU A O 1
ATOM 1367 N N . ARG A 1 205 ? 12.140 42.812 61.677 1.00 16.99 183 ARG A N 1
ATOM 1368 C CA . ARG A 1 205 ? 13.397 42.140 62.014 1.00 19.04 183 ARG A CA 1
ATOM 1369 C C . ARG A 1 205 ? 14.619 42.756 61.355 1.00 20.72 183 ARG A C 1
ATOM 1370 O O . ARG A 1 205 ? 15.698 42.804 61.954 1.00 17.59 183 ARG A O 1
ATOM 1378 N N . ILE A 1 206 ? 14.467 43.222 60.120 1.00 14.48 184 ILE A N 1
ATOM 1379 C CA . ILE A 1 206 ? 15.644 43.599 59.346 1.00 14.13 184 ILE A CA 1
ATOM 1380 C C . ILE A 1 206 ? 15.864 45.105 59.185 1.00 15.40 184 ILE A C 1
ATOM 1381 O O . ILE A 1 206 ? 16.905 45.524 58.673 1.00 18.18 184 ILE A O 1
ATOM 1386 N N . ARG A 1 207 ? 14.900 45.918 59.613 1.00 12.79 185 ARG A N 1
ATOM 1387 C CA . ARG A 1 207 ? 15.086 47.364 59.521 1.00 15.90 185 ARG A CA 1
ATOM 1388 C C . ARG A 1 207 ? 16.294 47.772 60.365 1.00 17.29 185 ARG A C 1
ATOM 1389 O O . ARG A 1 207 ? 16.517 47.226 61.444 1.00 17.57 185 ARG A O 1
ATOM 1397 N N . GLY A 1 208 ? 17.089 48.702 59.855 1.00 21.72 186 GLY A N 1
ATOM 1398 C CA . GLY A 1 208 ? 18.272 49.144 60.571 1.00 22.36 186 GLY A CA 1
ATOM 1399 C C . GLY A 1 208 ? 19.504 48.276 60.388 1.00 23.15 186 GLY A C 1
ATOM 1400 O O . GLY A 1 208 ? 20.543 48.558 60.978 1.00 23.27 186 GLY A O 1
ATOM 1401 N N . THR A 1 209 ? 19.405 47.219 59.583 1.00 18.29 187 THR A N 1
ATOM 1402 C CA . THR A 1 209 ? 20.564 46.355 59.348 1.00 15.11 187 THR A CA 1
ATOM 1403 C C . THR A 1 209 ? 21.242 46.642 58.010 1.00 17.30 187 THR A C 1
ATOM 1404 O O . THR A 1 209 ? 22.238 46.001 57.658 1.00 17.87 187 THR A O 1
ATOM 1408 N N . GLY A 1 210 ? 20.690 47.590 57.259 1.00 22.68 188 GLY A N 1
ATOM 1409 C CA . GLY A 1 210 ? 21.234 47.937 55.957 1.00 24.77 188 GLY A CA 1
ATOM 1410 C C . GLY A 1 210 ? 20.921 46.921 54.867 1.00 25.67 188 GLY A C 1
ATOM 1411 O O . GLY A 1 210 ? 21.484 46.974 53.774 1.00 29.73 188 GLY A O 1
ATOM 1412 N N . THR A 1 211 ? 20.008 46.004 55.165 1.00 13.66 189 THR A N 1
ATOM 1413 C CA . THR A 1 211 ? 19.647 44.923 54.246 1.00 10.23 189 THR A CA 1
ATOM 1414 C C . THR A 1 211 ? 18.585 45.400 53.255 1.00 11.88 189 THR A C 1
ATOM 1415 O O . THR A 1 211 ? 17.597 46.019 53.646 1.00 12.74 189 THR A O 1
ATOM 1419 N N . ARG A 1 212 ? 18.793 45.123 51.970 1.00 8.17 190 ARG A N 1
ATOM 1420 C CA . ARG A 1 212 ? 17.808 45.483 50.954 1.00 8.50 190 ARG A CA 1
ATOM 1421 C C . ARG A 1 212 ? 16.724 44.428 50.867 1.00 9.49 190 ARG A C 1
ATOM 1422 O O . ARG A 1 212 ? 16.968 43.258 51.153 1.00 8.66 190 ARG A O 1
ATOM 1430 N N . LEU A 1 213 ? 15.521 44.852 50.488 1.00 10.26 191 LEU A N 1
ATOM 1431 C CA . LEU A 1 213 ? 14.369 43.965 50.503 1.00 10.73 191 LEU A CA 1
ATOM 1432 C C . LEU A 1 213 ? 13.670 43.880 49.150 1.00 9.04 191 LEU A C 1
ATOM 1433 O O . LEU A 1 213 ? 13.369 44.898 48.516 1.00 11.89 191 LEU A O 1
ATOM 1438 N N . ALA A 1 214 ? 13.395 42.654 48.716 1.00 8.38 192 ALA A N 1
ATOM 1439 C CA . ALA A 1 214 ? 12.575 42.417 47.535 1.00 6.54 192 ALA A CA 1
ATOM 1440 C C . ALA A 1 214 ? 11.397 41.555 47.960 1.00 8.94 192 ALA A C 1
ATOM 1441 O O . ALA A 1 214 ? 11.543 40.694 48.817 1.00 10.92 192 ALA A O 1
ATOM 1443 N N . VAL A 1 215 ? 10.230 41.788 47.362 1.00 6.55 193 VAL A N 1
ATOM 1444 C CA . VAL A 1 215 ? 9.051 40.974 47.630 1.00 7.20 193 VAL A CA 1
ATOM 1445 C C . VAL A 1 215 ? 8.588 40.397 46.302 1.00 8.82 193 VAL A C 1
ATOM 1446 O O . VAL A 1 215 ? 8.253 41.149 45.379 1.00 10.19 193 VAL A O 1
ATOM 1450 N N . ASP A 1 216 ? 8.573 39.065 46.192 1.00 7.76 194 ASP A N 1
ATOM 1451 C CA . ASP A 1 216 ? 8.366 38.429 44.893 1.00 6.59 194 ASP A CA 1
ATOM 1452 C C . ASP A 1 216 ? 7.001 37.768 44.809 1.00 10.10 194 ASP A C 1
ATOM 1453 O O . ASP A 1 216 ? 6.740 36.796 45.515 1.00 11.31 194 ASP A O 1
ATOM 1458 N N . GLY A 1 217 ? 6.134 38.292 43.939 1.00 10.23 195 GLY A N 1
ATOM 1459 C CA . GLY A 1 217 ? 4.799 37.742 43.775 1.00 13.08 195 GLY A CA 1
ATOM 1460 C C . GLY A 1 217 ? 4.739 36.558 42.828 1.00 8.95 195 GLY A C 1
ATOM 1461 O O . GLY A 1 217 ? 3.699 35.904 42.720 1.00 14.03 195 GLY A O 1
ATOM 1462 N N . ASN A 1 218 ? 5.851 36.291 42.145 1.00 7.52 196 ASN A N 1
ATOM 1463 C CA . ASN A 1 218 ? 5.957 35.186 41.180 1.00 10.49 196 ASN A CA 1
ATOM 1464 C C . ASN A 1 218 ? 4.724 34.992 40.289 1.00 9.43 196 ASN A C 1
ATOM 1465 O O . ASN A 1 218 ? 4.169 33.893 40.227 1.00 10.18 196 ASN A O 1
ATOM 1470 N N . ARG A 1 219 ? 4.298 36.074 39.635 1.00 8.39 197 ARG A N 1
ATOM 1471 C CA . ARG A 1 219 ? 3.215 36.047 38.649 1.00 9.19 197 ARG A CA 1
ATOM 1472 C C . ARG A 1 219 ? 1.829 35.807 39.246 1.00 11.31 197 ARG A C 1
ATOM 1473 O O . ARG A 1 219 ? 0.867 35.613 38.508 1.00 11.66 197 ARG A O 1
ATOM 1481 N N . SER A 1 220 ? 1.709 35.831 40.570 1.00 9.59 198 SER A N 1
ATOM 1482 C CA . SER A 1 220 ? 0.511 35.275 41.202 1.00 11.05 198 SER A CA 1
ATOM 1483 C C . SER A 1 220 ? -0.542 36.280 41.687 1.00 10.52 198 SER A C 1
ATOM 1484 O O . SER A 1 220 ? -1.655 35.878 42.037 1.00 9.13 198 SER A O 1
ATOM 1487 N N . LEU A 1 221 ? -0.203 37.569 41.729 1.00 8.90 199 LEU A N 1
ATOM 1488 C CA . LEU A 1 221 ? -1.135 38.575 42.250 1.00 10.79 199 LEU A CA 1
ATOM 1489 C C . LEU A 1 221 ? -1.975 39.192 41.136 1.00 8.48 199 LEU A C 1
ATOM 1490 O O . LEU A 1 221 ? -1.430 39.649 40.130 1.00 10.17 199 LEU A O 1
ATOM 1495 N N . PRO A 1 222 ? -3.307 39.214 41.309 1.00 6.15 200 PRO A N 1
ATOM 1496 C CA . PRO A 1 222 ? -4.125 40.067 40.446 1.00 5.75 200 PRO A CA 1
ATOM 1497 C C . PRO A 1 222 ? -3.749 41.518 40.739 1.00 8.54 200 PRO A C 1
ATOM 1498 O O . PRO A 1 222 ? -3.275 41.794 41.842 1.00 7.23 200 PRO A O 1
ATOM 1502 N N . SER A 1 223 ? -3.959 42.420 39.785 1.00 6.76 201 SER A N 1
ATOM 1503 C CA . SER A 1 223 ? -3.643 43.830 40.005 1.00 7.59 201 SER A CA 1
ATOM 1504 C C . SER A 1 223 ? -4.284 44.382 41.285 1.00 8.54 201 SER A C 1
ATOM 1505 O O . SER A 1 223 ? -3.658 45.165 42.001 1.00 11.15 201 SER A O 1
ATOM 1508 N N . ARG A 1 224 ? -5.514 43.952 41.575 1.00 6.99 202 ARG A N 1
ATOM 1509 C CA . ARG A 1 224 ? -6.199 44.264 42.842 1.00 6.04 202 ARG A CA 1
ATOM 1510 C C . ARG A 1 224 ? -5.294 44.154 44.073 1.00 9.04 202 ARG A C 1
ATOM 1511 O O . ARG A 1 224 ? -5.237 45.065 44.921 1.00 9.59 202 ARG A O 1
ATOM 1519 N N . ASP A 1 225 ? -4.585 43.035 44.161 1.00 11.71 203 ASP A N 1
ATOM 1520 C CA . ASP A 1 225 ? -3.763 42.736 45.326 1.00 10.79 203 ASP A CA 1
ATOM 1521 C C . ASP A 1 225 ? -2.390 43.390 45.287 1.00 9.26 203 ASP A C 1
ATOM 1522 O O . ASP A 1 225 ? -1.837 43.732 46.332 1.00 9.73 203 ASP A O 1
ATOM 1527 N N . ALA A 1 226 ? -1.841 43.568 44.090 1.00 8.33 204 ALA A N 1
ATOM 1528 C CA . ALA A 1 226 ? -0.547 44.233 43.972 1.00 9.14 204 ALA A CA 1
ATOM 1529 C C . ALA A 1 226 ? -0.715 45.691 44.369 1.00 11.53 204 ALA A C 1
ATOM 1530 O O . ALA A 1 226 ? 0.147 46.268 45.041 1.00 9.93 204 ALA A O 1
ATOM 1532 N N . LEU A 1 227 ? -1.824 46.283 43.939 1.00 11.74 205 LEU A N 1
ATOM 1533 C CA . LEU A 1 227 ? -2.140 47.663 44.303 1.00 5.14 205 LEU A CA 1
ATOM 1534 C C . LEU A 1 227 ? -2.235 47.785 45.820 1.00 9.90 205 LEU A C 1
ATOM 1535 O O . LEU A 1 227 ? -1.700 48.729 46.408 1.00 9.89 205 LEU A O 1
ATOM 1540 N N . ARG A 1 228 ? -2.929 46.837 46.451 1.00 5.75 206 ARG A N 1
ATOM 1541 C CA . ARG A 1 228 ? -3.142 46.884 47.903 1.00 6.82 206 ARG A CA 1
ATOM 1542 C C . ARG A 1 228 ? -1.831 46.783 48.683 1.00 10.17 206 ARG A C 1
ATOM 1543 O O . ARG A 1 228 ? -1.590 47.548 49.623 1.00 10.28 206 ARG A O 1
ATOM 1551 N N . LEU A 1 229 ? -0.989 45.832 48.285 1.00 7.51 207 LEU A N 1
ATOM 1552 C CA . LEU A 1 229 ? 0.303 45.612 48.937 1.00 7.10 207 LEU A CA 1
ATOM 1553 C C . LEU A 1 229 ? 1.150 46.885 48.959 1.00 8.50 207 LEU A C 1
ATOM 1554 O O . LEU A 1 229 ? 1.658 47.282 50.010 1.00 8.60 207 LEU A O 1
ATOM 1559 N N . SER A 1 230 ? 1.289 47.538 47.808 1.00 7.69 208 SER A N 1
ATOM 1560 C CA . SER A 1 230 ? 2.057 48.791 47.753 1.00 8.59 208 SER A CA 1
ATOM 1561 C C . SER A 1 230 ? 1.389 49.928 48.535 1.00 10.48 208 SER A C 1
ATOM 1562 O O . SER A 1 230 ? 2.054 50.656 49.284 1.00 10.49 208 SER A O 1
ATOM 1565 N N . ARG A 1 231 ? 0.079 50.077 48.363 1.00 10.28 209 ARG A N 1
ATOM 1566 C CA . ARG A 1 231 ? -0.674 51.175 48.972 1.00 10.26 209 ARG A CA 1
ATOM 1567 C C . ARG A 1 231 ? -0.571 51.141 50.490 1.00 11.85 209 ARG A C 1
ATOM 1568 O O . ARG A 1 231 ? -0.436 52.184 51.147 1.00 10.73 209 ARG A O 1
ATOM 1576 N N . GLU A 1 232 ? -0.596 49.933 51.045 1.00 6.78 210 GLU A N 1
ATOM 1577 C CA . GLU A 1 232 ? -0.599 49.772 52.495 1.00 7.61 210 GLU A CA 1
ATOM 1578 C C . GLU A 1 232 ? 0.766 49.939 53.150 1.00 12.46 210 GLU A C 1
ATOM 1579 O O . GLU A 1 232 ? 0.838 50.167 54.356 1.00 13.58 210 GLU A O 1
ATOM 1585 N N . CYS A 1 233 ? 1.838 49.842 52.362 1.00 11.74 211 CYS A N 1
ATOM 1586 C CA . CYS A 1 233 ? 3.197 49.761 52.918 1.00 10.09 211 CYS A CA 1
ATOM 1587 C C . CYS A 1 233 ? 4.218 50.785 52.395 1.00 8.75 211 CYS A C 1
ATOM 1588 O O . CYS A 1 233 ? 5.348 50.414 52.068 1.00 9.98 211 CYS A O 1
ATOM 1591 N N . PRO A 1 234 ? 3.851 52.075 52.334 1.00 7.86 212 PRO A N 1
ATOM 1592 C CA . PRO A 1 234 ? 4.825 53.038 51.799 1.00 10.16 212 PRO A CA 1
ATOM 1593 C C . PRO A 1 234 ? 6.107 53.140 52.619 1.00 12.43 212 PRO A C 1
ATOM 1594 O O . PRO A 1 234 ? 7.150 53.488 52.071 1.00 11.75 212 PRO A O 1
ATOM 1598 N N . GLU A 1 235 ? 6.021 52.851 53.915 1.00 11.03 213 GLU A N 1
ATOM 1599 C CA . GLU A 1 235 ? 7.168 52.969 54.822 1.00 14.02 213 GLU A CA 1
ATOM 1600 C C . GLU A 1 235 ? 8.121 51.753 54.786 1.00 13.08 213 GLU A C 1
ATOM 1601 O O . GLU A 1 235 ? 9.176 51.758 55.430 1.00 12.72 213 GLU A O 1
ATOM 1607 N N . ILE A 1 236 ? 7.759 50.717 54.034 1.00 8.89 214 ILE A N 1
ATOM 1608 C CA . ILE A 1 236 ? 8.606 49.525 53.901 1.00 10.89 214 ILE A CA 1
ATOM 1609 C C . ILE A 1 236 ? 9.299 49.527 52.534 1.00 8.50 214 ILE A C 1
ATOM 1610 O O . ILE A 1 236 ? 8.630 49.553 51.496 1.00 11.65 214 ILE A O 1
ATOM 1615 N N . PRO A 1 237 ? 10.642 49.538 52.527 1.00 10.00 215 PRO A N 1
ATOM 1616 C CA . PRO A 1 237 ? 11.347 49.797 51.266 1.00 6.88 215 PRO A CA 1
ATOM 1617 C C . PRO A 1 237 ? 11.644 48.546 50.453 1.00 10.36 215 PRO A C 1
ATOM 1618 O O . PRO A 1 237 ? 12.807 48.236 50.160 1.00 14.47 215 PRO A O 1
ATOM 1622 N N . PHE A 1 238 ? 10.589 47.839 50.074 1.00 7.74 216 PHE A N 1
ATOM 1623 C CA . PHE A 1 238 ? 10.760 46.725 49.151 1.00 7.17 216 PHE A CA 1
ATOM 1624 C C . PHE A 1 238 ? 10.713 47.195 47.704 1.00 5.47 216 PHE A C 1
ATOM 1625 O O . PHE A 1 238 ? 10.185 48.265 47.404 1.00 8.62 216 PHE A O 1
ATOM 1633 N N . VAL A 1 239 ? 11.299 46.405 46.810 1.00 6.50 217 VAL A N 1
ATOM 1634 C CA . VAL A 1 239 ? 10.929 46.489 45.410 1.00 8.39 217 VAL A CA 1
ATOM 1635 C C . VAL A 1 239 ? 9.958 45.342 45.188 1.00 9.85 217 VAL A C 1
ATOM 1636 O O . VAL A 1 239 ? 10.096 44.270 45.800 1.00 9.65 217 VAL A O 1
ATOM 1640 N N . LEU A 1 240 ? 8.964 45.574 44.341 1.00 8.23 218 LEU A N 1
ATOM 1641 C CA . LEU A 1 240 ? 7.953 44.571 44.046 1.00 9.87 218 LEU A CA 1
ATOM 1642 C C . LEU A 1 240 ? 8.360 43.825 42.779 1.00 8.71 218 LEU A C 1
ATOM 1643 O O . LEU A 1 240 ? 8.352 44.398 41.690 1.00 8.97 218 LEU A O 1
ATOM 1648 N N . GLU A 1 241 ? 8.729 42.554 42.929 1.00 5.30 219 GLU A N 1
ATOM 1649 C CA . GLU A 1 241 ? 9.253 41.754 41.817 1.00 5.92 219 GLU A CA 1
ATOM 1650 C C . GLU A 1 241 ? 8.132 40.915 41.217 1.00 8.03 219 GLU A C 1
ATOM 1651 O O . GLU A 1 241 ? 7.420 40.230 41.944 1.00 7.24 219 GLU A O 1
ATOM 1657 N N . GLN A 1 242 ? 7.991 41.007 39.893 1.00 7.52 220 GLN A N 1
ATOM 1658 C CA . GLN A 1 242 ? 6.997 40.287 39.101 1.00 6.40 220 GLN A CA 1
ATOM 1659 C C . GLN A 1 242 ? 5.689 40.046 39.852 1.00 7.13 220 GLN A C 1
ATOM 1660 O O . GLN A 1 242 ? 5.305 38.897 40.059 1.00 7.46 220 GLN A O 1
ATOM 1666 N N . PRO A 1 243 ? 5.024 41.12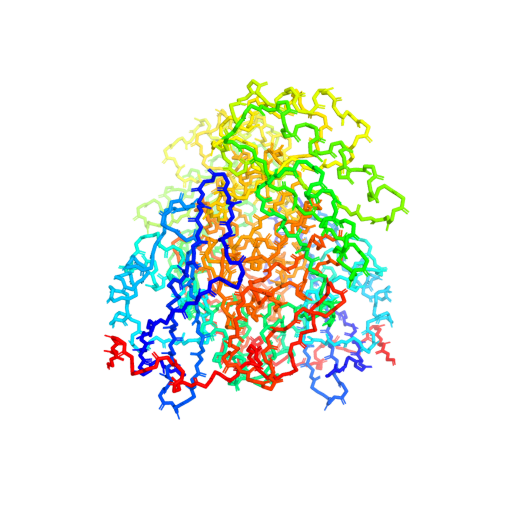9 40.296 1.00 8.58 221 PRO A N 1
ATOM 1667 C CA . PRO A 1 243 ? 3.797 40.939 41.087 1.00 9.11 221 PRO A CA 1
ATOM 1668 C C . PRO A 1 243 ? 2.692 40.257 40.288 1.00 13.10 221 PRO A C 1
ATOM 1669 O O . PRO A 1 243 ? 1.977 39.401 40.820 1.00 8.91 221 PRO A O 1
ATOM 1673 N N . CYS A 1 244 ? 2.568 40.633 39.020 1.00 11.17 222 CYS A N 1
ATOM 1674 C CA . CYS A 1 244 ? 1.492 40.139 38.168 1.00 10.85 222 CYS A CA 1
ATOM 1675 C C . CYS A 1 244 ? 2.015 39.196 37.108 1.00 5.87 222 CYS A C 1
ATOM 1676 O O . CYS A 1 244 ? 3.223 39.138 36.859 1.00 10.24 222 CYS A O 1
ATOM 1679 N N . ASN A 1 245 ? 1.107 38.451 36.481 1.00 7.64 223 ASN A N 1
ATOM 1680 C CA . ASN A 1 245 ? 1.497 37.391 35.555 1.00 9.37 223 ASN A CA 1
ATOM 1681 C C . ASN A 1 245 ? 2.085 37.929 34.251 1.00 13.58 223 ASN A C 1
ATOM 1682 O O . ASN A 1 245 ? 3.073 37.392 33.750 1.00 16.56 223 ASN A O 1
ATOM 1687 N N . THR A 1 246 ? 1.485 38.983 33.703 1.00 9.54 224 THR A N 1
ATOM 1688 C CA . THR A 1 246 ? 1.930 39.505 32.410 1.00 11.04 224 THR A CA 1
ATOM 1689 C C . THR A 1 246 ? 2.537 40.892 32.506 1.00 14.73 224 THR A C 1
ATOM 1690 O O . THR A 1 246 ? 2.185 41.679 33.388 1.00 14.13 224 THR A O 1
ATOM 1694 N N . LEU A 1 247 ? 3.450 41.189 31.583 1.00 12.78 225 LEU A N 1
ATOM 1695 C CA . LEU A 1 247 ? 4.016 42.523 31.483 1.00 10.50 225 LEU A CA 1
ATOM 1696 C C . LEU A 1 247 ? 2.924 43.563 31.231 1.00 10.83 225 LEU A C 1
ATOM 1697 O O . LEU A 1 247 ? 3.028 44.702 31.687 1.00 13.44 225 LEU A O 1
ATOM 1702 N N . GLU A 1 248 ? 1.878 43.173 30.505 1.00 12.15 226 GLU A N 1
ATOM 1703 C CA . GLU A 1 248 ? 0.757 44.076 30.254 1.00 13.61 226 GLU A CA 1
ATOM 1704 C C . GLU A 1 248 ? 0.087 44.498 31.556 1.00 11.78 226 GLU A C 1
ATOM 1705 O O . GLU A 1 248 ? -0.253 45.671 31.727 1.00 15.32 226 GLU A O 1
ATOM 1711 N N . GLU A 1 249 ? -0.097 43.550 32.475 1.00 10.02 227 GLU A N 1
ATOM 1712 C CA . GLU A 1 249 ? -0.676 43.882 33.782 1.00 8.12 227 GLU A CA 1
ATOM 1713 C C . GLU A 1 249 ? 0.246 44.796 34.576 1.00 11.10 227 GLU A C 1
ATOM 1714 O O . GLU A 1 249 ? -0.212 45.706 35.269 1.00 11.92 227 GLU A O 1
ATOM 1720 N N . ILE A 1 250 ? 1.547 44.536 34.495 1.00 12.84 228 ILE A N 1
ATOM 1721 C CA . ILE A 1 250 ? 2.524 45.357 35.205 1.00 12.03 228 ILE A CA 1
ATOM 1722 C C . ILE A 1 250 ? 2.550 46.782 34.649 1.00 14.92 228 ILE A C 1
ATOM 1723 O O . ILE A 1 250 ? 2.618 47.752 35.407 1.00 15.30 228 ILE A O 1
ATOM 1728 N N . ALA A 1 251 ? 2.445 46.921 33.331 1.00 13.10 229 ALA A N 1
ATOM 1729 C CA . ALA A 1 251 ? 2.411 48.268 32.746 1.00 12.19 229 ALA A CA 1
ATOM 1730 C C . ALA A 1 251 ? 1.180 49.040 33.206 1.00 17.24 229 ALA A C 1
ATOM 1731 O O . ALA A 1 251 ? 1.231 50.261 33.384 1.00 18.49 229 ALA A O 1
ATOM 1733 N N . ALA A 1 252 ? 0.082 48.320 33.404 1.00 18.73 230 ALA A N 1
ATOM 1734 C CA . ALA A 1 252 ? -1.192 48.924 33.784 1.00 20.11 230 ALA A CA 1
ATOM 1735 C C . ALA A 1 252 ? -1.259 49.432 35.228 1.00 20.57 230 ALA A C 1
ATOM 1736 O O . ALA A 1 252 ? -1.988 50.383 35.510 1.00 23.37 230 ALA A O 1
ATOM 1738 N N . ILE A 1 253 ? -0.533 48.800 36.147 1.00 15.27 231 ILE A N 1
ATOM 1739 C CA . ILE A 1 253 ? -0.558 49.239 37.547 1.00 15.80 231 ILE A CA 1
ATOM 1740 C C . ILE A 1 253 ? 0.605 50.160 37.886 1.00 14.95 231 ILE A C 1
ATOM 1741 O O . ILE A 1 253 ? 0.614 50.802 38.934 1.00 12.14 231 ILE A O 1
ATOM 1746 N N . ARG A 1 254 ? 1.597 50.200 37.007 1.00 13.24 232 ARG A N 1
ATOM 1747 C CA . ARG A 1 254 ? 2.867 50.849 37.319 1.00 14.57 232 ARG A CA 1
ATOM 1748 C C . ARG A 1 254 ? 2.747 52.296 37.816 1.00 10.66 232 ARG A C 1
ATOM 1749 O O . ARG A 1 254 ? 3.418 52.697 38.770 1.00 13.25 232 ARG A O 1
ATOM 1757 N N . GLY A 1 255 ? 1.889 53.082 37.178 1.00 10.21 233 GLY A N 1
ATOM 1758 C CA . GLY A 1 255 ? 1.716 54.462 37.586 1.00 10.38 233 GLY A CA 1
ATOM 1759 C C . GLY A 1 255 ? 0.977 54.656 38.899 1.00 15.97 233 GLY A C 1
ATOM 1760 O O . GLY A 1 255 ? 0.974 55.756 39.462 1.00 17.51 233 GLY A O 1
ATOM 1761 N N . ARG A 1 256 ? 0.349 53.590 39.383 1.00 13.49 234 ARG A N 1
ATOM 1762 C CA . ARG A 1 256 ? -0.411 53.633 40.627 1.00 14.24 234 ARG A CA 1
ATOM 1763 C C . ARG A 1 256 ? 0.337 52.967 41.779 1.00 16.06 234 ARG A C 1
ATOM 1764 O O . ARG A 1 256 ? -0.213 52.798 42.869 1.00 21.12 234 ARG A O 1
ATOM 1772 N N . VAL A 1 257 ? 1.590 52.593 41.526 1.00 12.69 235 VAL A N 1
ATOM 1773 C CA . VAL A 1 257 ? 2.428 51.920 42.524 1.00 14.79 235 VAL A CA 1
ATOM 1774 C C . VAL A 1 257 ? 3.675 52.752 42.832 1.00 16.93 235 VAL A C 1
ATOM 1775 O O . VAL A 1 257 ? 4.453 53.070 41.928 1.00 20.22 235 VAL A O 1
ATOM 1779 N N . GLN A 1 258 ? 3.860 53.105 44.106 1.00 14.52 236 GLN A N 1
ATOM 1780 C CA . GLN A 1 258 ? 4.958 53.987 44.520 1.00 15.60 236 GLN A CA 1
ATOM 1781 C C . GLN A 1 258 ? 6.244 53.243 44.855 1.00 11.99 236 GLN A C 1
ATOM 1782 O O . GLN A 1 258 ? 7.289 53.858 45.084 1.00 13.39 236 GLN A O 1
ATOM 1788 N N . HIS A 1 259 ? 6.169 51.919 44.890 1.00 11.54 237 HIS A N 1
ATOM 1789 C CA . HIS A 1 259 ? 7.364 51.110 45.091 1.00 9.63 237 HIS A CA 1
ATOM 1790 C C . HIS A 1 259 ? 7.978 50.782 43.736 1.00 10.58 237 HIS A C 1
ATOM 1791 O O . HIS A 1 259 ? 7.253 50.630 42.753 1.00 11.17 237 HIS A O 1
ATOM 1798 N N . GLY A 1 260 ? 9.308 50.691 43.685 1.00 8.67 238 GLY A N 1
ATOM 1799 C CA . GLY A 1 260 ? 9.991 50.213 42.489 1.00 8.14 238 GLY A CA 1
ATOM 1800 C C . GLY A 1 260 ? 9.473 48.825 42.132 1.00 9.80 238 GLY A C 1
ATOM 1801 O O . GLY A 1 260 ? 9.177 48.028 43.023 1.00 10.75 238 GLY A O 1
ATOM 1802 N N . ILE A 1 261 ? 9.349 48.553 40.833 1.00 6.17 239 ILE A N 1
ATOM 1803 C CA . ILE A 1 261 ? 8.865 47.276 40.319 1.00 7.59 239 ILE A CA 1
ATOM 1804 C C . ILE A 1 261 ? 9.970 46.619 39.492 1.00 8.79 239 ILE A C 1
ATOM 1805 O O . ILE A 1 261 ? 10.525 47.249 38.593 1.00 7.72 239 ILE A O 1
ATOM 1810 N N . TYR A 1 262 ? 10.303 45.366 39.798 1.00 5.95 240 TYR A N 1
ATOM 1811 C CA . TYR A 1 262 ? 11.283 44.622 39.000 1.00 4.93 240 TYR A CA 1
ATOM 1812 C C . TYR A 1 262 ? 10.582 43.549 38.176 1.00 6.68 240 TYR A C 1
ATOM 1813 O O . TYR A 1 262 ? 9.614 42.961 38.629 1.00 11.34 240 TYR A O 1
ATOM 1822 N N . LEU A 1 263 ? 11.101 43.270 36.982 1.00 5.90 241 LEU A N 1
ATOM 1823 C CA . LEU A 1 263 ? 10.601 42.147 36.189 1.00 7.23 241 LEU A CA 1
ATOM 1824 C C . LEU A 1 263 ? 11.495 40.933 36.437 1.00 10.52 241 LEU A C 1
ATOM 1825 O O . LEU A 1 263 ? 12.680 41.091 36.687 1.00 10.73 241 LEU A O 1
ATOM 1830 N N . ASP A 1 264 ? 10.922 39.730 36.388 1.00 6.44 242 ASP A N 1
ATOM 1831 C CA . ASP A 1 264 ? 11.700 38.492 36.456 1.00 8.29 242 ASP A CA 1
ATOM 1832 C C . ASP A 1 264 ? 11.202 37.648 35.294 1.00 7.98 242 ASP A C 1
ATOM 1833 O O . ASP A 1 264 ? 11.726 37.751 34.184 1.00 8.97 242 ASP A O 1
ATOM 1838 N N . GLU A 1 265 ? 10.157 36.863 35.532 1.00 6.26 243 GLU A N 1
ATOM 1839 C CA . GLU A 1 265 ? 9.624 35.975 34.505 1.00 6.09 243 GLU A CA 1
ATOM 1840 C C . GLU A 1 265 ? 9.302 36.655 33.167 1.00 8.66 243 GLU A C 1
ATOM 1841 O O . GLU A 1 265 ? 9.415 36.031 32.111 1.00 10.55 243 GLU A O 1
ATOM 1847 N N . SER A 1 266 ? 8.889 37.919 33.198 1.00 7.48 244 SER A N 1
ATOM 1848 C CA . SER A 1 266 ? 8.529 38.608 31.963 1.00 9.80 244 SER A CA 1
ATOM 1849 C C . SER A 1 266 ? 9.735 38.913 31.069 1.00 12.28 244 SER A C 1
ATOM 1850 O O . SER A 1 266 ? 9.573 39.128 29.867 1.00 13.81 244 SER A O 1
ATOM 1853 N N . GLY A 1 267 ? 10.932 38.930 31.650 1.00 8.54 245 GLY A N 1
ATOM 1854 C CA . GLY A 1 267 ? 12.144 39.254 30.903 1.00 10.15 245 GLY A CA 1
ATOM 1855 C C . GLY A 1 267 ? 12.645 38.068 30.096 1.00 10.08 245 GLY A C 1
ATOM 1856 O O . GLY A 1 267 ? 13.702 37.502 30.390 1.00 9.20 245 GLY A O 1
ATOM 1857 N N . GLU A 1 268 ? 11.884 37.700 29.065 1.00 9.82 246 GLU A N 1
ATOM 1858 C CA . GLU A 1 268 ? 12.096 36.449 28.347 1.00 12.36 246 GLU A CA 1
ATOM 1859 C C . GLU A 1 268 ? 13.197 36.508 27.305 1.00 12.46 246 GLU A C 1
ATOM 1860 O O . GLU A 1 268 ? 13.720 35.472 26.898 1.00 12.20 246 GLU A O 1
ATOM 1866 N N . ASP A 1 269 ? 13.518 37.711 26.843 1.00 9.16 247 ASP A N 1
ATOM 1867 C CA . ASP A 1 269 ? 14.557 37.870 25.830 1.00 10.87 247 ASP A CA 1
ATOM 1868 C C . ASP A 1 269 ? 15.062 39.303 25.796 1.00 8.65 247 ASP A C 1
ATOM 1869 O O . ASP A 1 269 ? 14.482 40.184 26.441 1.00 8.65 247 ASP A O 1
ATOM 1874 N N . LEU A 1 270 ? 16.135 39.542 25.044 1.00 6.96 248 LEU A N 1
ATOM 1875 C CA . LEU A 1 270 ? 16.714 40.883 24.975 1.00 9.52 248 LEU A CA 1
ATOM 1876 C C . LEU A 1 270 ? 15.716 41.912 24.443 1.00 6.96 248 LEU A C 1
ATOM 1877 O O . LEU A 1 270 ? 15.684 43.063 24.906 1.00 6.40 248 LEU A O 1
ATOM 1882 N N . SER A 1 271 ? 14.887 41.506 23.483 1.00 8.17 249 SER A N 1
ATOM 1883 C CA . SER A 1 271 ? 13.879 42.407 22.917 1.00 9.35 249 SER A CA 1
ATOM 1884 C C . SER A 1 271 ? 12.916 42.963 23.976 1.00 11.16 249 SER A C 1
ATOM 1885 O O . SER A 1 271 ? 12.570 44.156 23.958 1.00 8.38 249 SER A O 1
ATOM 1888 N N . THR A 1 272 ? 12.492 42.101 24.898 1.00 8.72 250 THR A N 1
ATOM 1889 C CA . THR A 1 272 ? 11.581 42.510 25.976 1.00 7.07 250 THR A CA 1
ATOM 1890 C C . THR A 1 272 ? 12.304 43.433 26.968 1.00 7.93 250 THR A C 1
ATOM 1891 O O . THR A 1 272 ? 11.722 44.390 27.485 1.00 10.27 250 THR A O 1
ATOM 1895 N N . VAL A 1 273 ? 13.580 43.151 27.216 1.00 7.45 251 VAL A N 1
ATOM 1896 C CA . VAL A 1 273 ? 14.399 44.029 28.046 1.00 7.92 251 VAL A CA 1
ATOM 1897 C C . VAL A 1 273 ? 14.492 45.425 27.420 1.00 8.45 251 VAL A C 1
ATOM 1898 O O . VAL A 1 273 ? 14.373 46.432 28.114 1.00 7.43 251 VAL A O 1
ATOM 1902 N N . ILE A 1 274 ? 14.674 45.477 26.103 1.00 5.74 252 ILE A N 1
ATOM 1903 C CA . ILE A 1 274 ? 14.749 46.746 25.383 1.00 7.97 252 ILE A CA 1
ATOM 1904 C C . ILE A 1 274 ? 13.432 47.517 25.466 1.00 11.62 252 ILE A C 1
ATOM 1905 O O . ILE A 1 274 ? 13.431 48.729 25.638 1.00 7.44 252 ILE A O 1
ATOM 1910 N N . ARG A 1 275 ? 12.310 46.810 25.379 1.00 10.21 253 ARG A N 1
ATOM 1911 C CA . ARG A 1 275 ? 11.011 47.439 25.565 1.00 9.57 253 ARG A CA 1
ATOM 1912 C C . ARG A 1 275 ? 10.875 48.019 26.968 1.00 8.94 253 ARG A C 1
ATOM 1913 O O . ARG A 1 275 ? 10.516 49.195 27.135 1.00 10.47 253 ARG A O 1
ATOM 1921 N N . ALA A 1 276 ? 11.175 47.195 27.971 1.00 6.36 254 ALA A N 1
ATOM 1922 C CA . ALA A 1 276 ? 10.996 47.594 29.363 1.00 7.40 254 ALA A CA 1
ATOM 1923 C C . ALA A 1 276 ? 11.883 48.783 29.709 1.00 8.15 254 ALA A C 1
ATOM 1924 O O . ALA A 1 276 ? 11.437 49.733 30.357 1.00 9.45 254 ALA A O 1
ATOM 1926 N N . ALA A 1 277 ? 13.142 48.725 29.291 1.00 8.25 255 ALA A N 1
ATOM 1927 C CA . ALA A 1 277 ? 14.053 49.824 29.586 1.00 10.24 255 ALA A CA 1
ATOM 1928 C C . ALA A 1 277 ? 13.707 51.079 28.785 1.00 11.05 255 ALA A C 1
ATOM 1929 O O . ALA A 1 277 ? 13.656 52.187 29.341 1.00 10.59 255 ALA A O 1
ATOM 1931 N N . GLY A 1 278 ? 13.460 50.919 27.486 1.00 9.76 256 GLY A N 1
ATOM 1932 C CA . GLY A 1 278 ? 13.236 52.073 26.624 1.00 8.52 256 GLY A CA 1
ATOM 1933 C C . GLY A 1 278 ? 11.945 52.814 26.935 1.00 12.87 256 GLY A C 1
ATOM 1934 O O . GLY A 1 278 ? 11.851 54.033 26.762 1.00 13.50 256 GLY A O 1
ATOM 1935 N N . GLN A 1 279 ? 10.951 52.080 27.422 1.00 9.75 257 GLN A N 1
ATOM 1936 C CA . GLN A 1 279 ? 9.643 52.658 27.721 1.00 12.31 257 GLN A CA 1
ATOM 1937 C C . GLN A 1 279 ? 9.441 52.890 29.212 1.00 16.16 257 GLN A C 1
ATOM 1938 O O . GLN A 1 279 ? 8.365 53.325 29.637 1.00 13.46 257 GLN A O 1
ATOM 1944 N N . GLY A 1 280 ? 10.465 52.572 30.001 1.00 12.86 258 GLY A N 1
ATOM 1945 C CA . GLY A 1 280 ? 10.433 52.806 31.434 1.00 11.60 258 GLY A CA 1
ATOM 1946 C C . GLY A 1 280 ? 9.365 52.014 32.160 1.00 11.43 258 GLY A C 1
ATOM 1947 O O . GLY A 1 280 ? 8.669 52.554 33.017 1.00 13.66 258 GLY A O 1
ATOM 1948 N N . LEU A 1 281 ? 9.235 50.733 31.828 1.00 8.38 259 LEU A N 1
ATOM 1949 C CA . LEU A 1 281 ? 8.182 49.899 32.409 1.00 10.86 259 LEU A CA 1
ATOM 1950 C C . LEU A 1 281 ? 8.585 49.250 33.731 1.00 14.63 259 LEU A C 1
ATOM 1951 O O . LEU A 1 281 ? 7.744 48.677 34.421 1.00 10.75 259 LEU A O 1
ATOM 1956 N N . CYS A 1 282 ? 9.867 49.301 34.073 1.00 7.45 260 CYS A N 1
ATOM 1957 C CA . CYS A 1 282 ? 10.316 48.740 35.345 1.00 6.05 260 CYS A CA 1
ATOM 1958 C C . CYS A 1 282 ? 11.539 49.466 35.885 1.00 8.94 260 CYS A C 1
ATOM 1959 O O . CYS A 1 282 ? 12.138 50.295 35.190 1.00 10.05 260 CYS A O 1
ATOM 1962 N N . ASP A 1 283 ? 11.915 49.144 37.122 1.00 6.67 261 ASP A N 1
ATOM 1963 C CA . ASP A 1 283 ? 13.010 49.830 37.804 1.00 7.35 261 ASP A CA 1
ATOM 1964 C C . ASP A 1 283 ? 14.210 48.909 38.054 1.00 5.80 261 ASP A C 1
ATOM 1965 O O . ASP A 1 283 ? 15.187 49.289 38.697 1.00 9.64 261 ASP A O 1
ATOM 1970 N N . GLY A 1 284 ? 14.125 47.687 37.541 1.00 7.20 262 GLY A N 1
ATOM 1971 C CA . GLY A 1 284 ? 15.215 46.737 37.689 1.00 8.79 262 GLY A CA 1
ATOM 1972 C C . GLY A 1 284 ? 14.754 45.356 37.289 1.00 7.96 262 GLY A C 1
ATOM 1973 O O . GLY A 1 284 ? 13.606 45.195 36.863 1.00 6.97 262 GLY A O 1
ATOM 1974 N N . PHE A 1 285 ? 15.629 44.363 37.440 1.00 5.03 263 PHE A N 1
ATOM 1975 C CA . PHE A 1 285 ? 15.310 43.002 37.011 1.00 6.17 263 PHE A CA 1
ATOM 1976 C C . PHE A 1 285 ? 15.841 41.943 37.959 1.00 8.30 263 PHE A C 1
ATOM 1977 O O . PHE A 1 285 ? 16.912 42.089 38.540 1.00 8.00 263 PHE A O 1
ATOM 1985 N N . GLY A 1 286 ? 15.111 40.845 38.079 1.00 6.17 264 GLY A N 1
ATOM 1986 C CA . GLY A 1 286 ? 15.735 39.600 38.496 1.00 7.88 264 GLY A CA 1
ATOM 1987 C C . GLY A 1 286 ? 15.940 38.866 37.185 1.00 11.88 264 GLY A C 1
ATOM 1988 O O . GLY A 1 286 ? 14.963 38.554 36.507 1.00 12.62 264 GLY A O 1
ATOM 1989 N N . MET A 1 287 ? 17.187 38.627 36.781 1.00 8.88 265 MET A N 1
ATOM 1990 C CA . MET A 1 287 ? 17.390 38.028 35.469 1.00 7.28 265 MET A CA 1
ATOM 1991 C C . MET A 1 287 ? 18.073 36.675 35.572 1.00 6.22 265 MET A C 1
ATOM 1992 O O . MET A 1 287 ? 19.065 36.536 36.272 1.00 8.39 265 MET A O 1
ATOM 1997 N N . LYS A 1 288 ? 17.519 35.684 34.875 1.00 8.49 266 LYS A N 1
ATOM 1998 C CA . LYS A 1 288 ? 18.065 34.330 34.865 1.00 8.31 266 LYS A CA 1
ATOM 1999 C C . LYS A 1 288 ? 18.809 34.025 33.569 1.00 6.32 266 LYS A C 1
ATOM 2000 O O . LYS A 1 288 ? 18.307 34.292 32.474 1.00 7.66 266 LYS A O 1
ATOM 2006 N N . LEU A 1 289 ? 20.001 33.450 33.706 1.00 6.31 267 LEU A N 1
ATOM 2007 C CA . LEU A 1 289 ? 20.898 33.240 32.579 1.00 10.40 267 LEU A CA 1
ATOM 2008 C C . LEU A 1 289 ? 20.292 32.319 31.522 1.00 7.84 267 LEU A C 1
ATOM 2009 O O . LEU A 1 289 ? 20.356 32.606 30.323 1.00 9.59 267 LEU A O 1
ATOM 2014 N N . THR A 1 290 ? 19.692 31.213 31.954 1.00 5.73 268 THR A N 1
ATOM 2015 C CA . THR A 1 290 ? 19.098 30.290 30.992 1.00 8.88 268 THR A CA 1
ATOM 2016 C C . THR A 1 290 ? 17.918 30.909 30.248 1.00 11.70 268 THR A C 1
ATOM 2017 O O . THR A 1 290 ? 17.729 30.636 29.066 1.00 11.73 268 THR A O 1
ATOM 2021 N N . ARG A 1 291 ? 17.133 31.744 30.930 1.00 10.79 269 ARG A N 1
ATOM 2022 C CA . ARG A 1 291 ? 15.969 32.376 30.296 1.00 7.61 269 ARG A CA 1
ATOM 2023 C C . ARG A 1 291 ? 16.367 33.317 29.159 1.00 8.24 269 ARG A C 1
ATOM 2024 O O . ARG A 1 291 ? 15.751 33.302 28.080 1.00 8.04 269 ARG A O 1
ATOM 2032 N N . ILE A 1 292 ? 17.398 34.123 29.393 1.00 7.56 270 ILE A N 1
ATOM 2033 C CA . ILE A 1 292 ? 17.838 35.102 28.402 1.00 7.78 270 ILE A CA 1
ATOM 2034 C C . ILE A 1 292 ? 18.607 34.435 27.249 1.00 8.19 270 ILE A C 1
ATOM 2035 O O . ILE A 1 292 ? 18.773 35.038 26.170 1.00 7.54 270 ILE A O 1
ATOM 2040 N N . GLY A 1 293 ? 19.065 33.200 27.472 1.00 8.33 271 GLY A N 1
ATOM 2041 C CA . GLY A 1 293 ? 19.698 32.407 26.420 1.00 8.17 271 GLY A CA 1
ATOM 2042 C C . GLY A 1 293 ? 21.197 32.156 26.512 1.00 9.98 271 GLY A C 1
ATOM 2043 O O . GLY A 1 293 ? 21.810 31.653 25.561 1.00 12.17 271 GLY A O 1
ATOM 2044 N N . GLY A 1 294 ? 21.801 32.499 27.643 1.00 9.14 272 GLY A N 1
ATOM 2045 C CA . GLY A 1 294 ? 23.231 32.267 27.822 1.00 7.88 272 GLY A CA 1
ATOM 2046 C C . GLY A 1 294 ? 24.027 33.528 28.074 1.00 9.20 272 GLY A C 1
ATOM 2047 O O . GLY A 1 294 ? 23.465 34.614 28.200 1.00 9.29 272 GLY A O 1
ATOM 2048 N N . LEU A 1 295 ? 25.351 33.388 28.152 1.00 6.33 273 LEU A N 1
ATOM 2049 C CA . LEU A 1 295 ? 26.205 34.499 28.555 1.00 6.10 273 LEU A CA 1
ATOM 2050 C C . LEU A 1 295 ? 26.334 35.583 27.486 1.00 7.77 273 LEU A C 1
ATOM 2051 O O . LEU A 1 295 ? 26.499 36.749 27.815 1.00 12.34 273 LEU A O 1
ATOM 2056 N N . GLN A 1 296 ? 26.271 35.203 26.210 1.00 8.36 274 GLN A N 1
ATOM 2057 C CA . GLN A 1 296 ? 26.376 36.192 25.138 1.00 7.68 274 GLN A CA 1
ATOM 2058 C C . GLN A 1 296 ? 25.250 37.227 25.279 1.00 6.00 274 GLN A C 1
ATOM 2059 O O . GLN A 1 296 ? 25.470 38.444 25.200 1.00 9.43 274 GLN A O 1
ATOM 2065 N N . GLN A 1 297 ? 24.039 36.742 25.525 1.00 8.13 275 GLN A N 1
ATOM 2066 C CA . GLN A 1 297 ? 22.894 37.637 25.653 1.00 4.59 275 GLN A CA 1
ATOM 2067 C C . GLN A 1 297 ? 22.863 38.310 27.013 1.00 7.03 275 GLN A C 1
ATOM 2068 O O . GLN A 1 297 ? 22.447 39.469 27.136 1.00 11.57 275 GLN A O 1
ATOM 2074 N N . MET A 1 298 ? 23.309 37.591 28.032 1.00 9.23 276 MET A N 1
ATOM 2075 C CA . MET A 1 298 ? 23.344 38.144 29.382 1.00 8.87 276 MET A CA 1
ATOM 2076 C C . MET A 1 298 ? 24.288 39.336 29.484 1.00 8.03 276 MET A C 1
ATOM 2077 O O . MET A 1 298 ? 24.000 40.301 30.198 1.00 9.32 276 MET A O 1
ATOM 2082 N N . ALA A 1 299 ? 25.423 39.277 28.787 1.00 7.03 277 ALA A N 1
ATOM 2083 C CA . ALA A 1 299 ? 26.366 40.390 28.792 1.00 7.69 277 ALA A CA 1
ATOM 2084 C C . ALA A 1 299 ? 25.750 41.621 28.135 1.00 8.99 277 ALA A C 1
ATOM 2085 O O . ALA A 1 299 ? 25.954 42.749 28.589 1.00 8.56 277 ALA A O 1
ATOM 2087 N N . ALA A 1 300 ? 24.987 41.413 27.067 1.00 7.96 278 ALA A N 1
ATOM 2088 C CA . ALA A 1 300 ? 24.322 42.545 26.424 1.00 7.47 278 ALA A CA 1
ATOM 2089 C C . ALA A 1 300 ? 23.280 43.107 27.357 1.00 7.21 278 ALA A C 1
ATOM 2090 O O . ALA A 1 300 ? 23.079 44.322 27.408 1.00 7.86 278 ALA A O 1
ATOM 2092 N N . PHE A 1 301 ? 22.583 42.215 28.057 1.00 8.14 279 PHE A N 1
ATOM 2093 C CA . PHE A 1 301 ? 21.561 42.619 29.020 1.00 6.19 279 PHE A CA 1
ATOM 2094 C C . PHE A 1 301 ? 22.208 43.478 30.093 1.00 9.66 279 PHE A C 1
ATOM 2095 O O . PHE A 1 301 ? 21.685 44.524 30.473 1.00 7.56 279 PHE A O 1
ATOM 2103 N N . ARG A 1 302 ? 23.363 43.034 30.574 1.00 6.69 280 ARG A N 1
ATOM 2104 C CA . ARG A 1 302 ? 24.109 43.800 31.568 1.00 6.68 280 ARG A CA 1
ATOM 2105 C C . ARG A 1 302 ? 24.444 45.220 31.079 1.00 8.61 280 ARG A C 1
ATOM 2106 O O . ARG A 1 302 ? 24.328 46.183 31.834 1.00 10.31 280 ARG A O 1
ATOM 2114 N N . ASP A 1 303 ? 24.839 45.353 29.814 1.00 6.61 281 ASP A N 1
ATOM 2115 C CA . ASP A 1 303 ? 25.242 46.651 29.280 1.00 5.37 281 ASP A CA 1
ATOM 2116 C C . ASP A 1 303 ? 24.049 47.579 29.145 1.00 8.44 281 ASP A C 1
ATOM 2117 O O . ASP A 1 303 ? 24.163 48.797 29.366 1.00 9.72 281 ASP A O 1
ATOM 2122 N N . ILE A 1 304 ? 22.904 46.996 28.794 1.00 6.16 282 ILE A N 1
ATOM 2123 C CA . ILE A 1 304 ? 21.649 47.750 28.723 1.00 5.68 282 ILE A CA 1
ATOM 2124 C C . ILE A 1 304 ? 21.272 48.312 30.094 1.00 9.33 282 ILE A C 1
ATOM 2125 O O . ILE A 1 304 ? 20.975 49.501 30.225 1.00 9.75 282 ILE A O 1
ATOM 2130 N N . CYS A 1 305 ? 21.287 47.464 31.119 1.00 5.69 283 CYS A N 1
ATOM 2131 C CA . CYS A 1 305 ? 20.964 47.920 32.469 1.00 7.74 283 CYS A CA 1
ATOM 2132 C C . CYS A 1 305 ? 21.934 48.972 32.990 1.00 9.21 283 CYS A C 1
ATOM 2133 O O . CYS A 1 305 ? 21.524 49.900 33.689 1.00 9.93 283 CYS A O 1
ATOM 2136 N N . GLU A 1 306 ? 23.213 48.835 32.658 1.00 8.13 284 GLU A N 1
ATOM 2137 C CA . GLU A 1 306 ? 24.208 49.788 33.157 1.00 8.00 284 GLU A CA 1
ATOM 2138 C C . GLU A 1 306 ? 23.987 51.178 32.559 1.00 10.31 284 GLU A C 1
ATOM 2139 O O . GLU A 1 306 ? 24.131 52.201 33.245 1.00 9.40 284 GLU A O 1
ATOM 2145 N N . ALA A 1 307 ? 23.605 51.221 31.286 1.00 7.97 285 ALA A N 1
ATOM 2146 C CA . ALA A 1 307 ? 23.360 52.500 30.630 1.00 5.97 285 ALA A CA 1
ATOM 2147 C C . ALA A 1 307 ? 22.137 53.217 31.202 1.00 9.42 285 ALA A C 1
ATOM 2148 O O . ALA A 1 307 ? 22.042 54.444 31.136 1.00 10.87 285 ALA A O 1
ATOM 2150 N N . ARG A 1 308 ? 21.198 52.460 31.764 1.00 11.03 286 ARG A N 1
ATOM 2151 C CA . ARG A 1 308 ? 19.989 53.058 32.321 1.00 10.07 286 ARG A CA 1
ATOM 2152 C C . ARG A 1 308 ? 19.913 53.034 33.841 1.00 9.22 286 ARG A C 1
ATOM 2153 O O . ARG A 1 308 ? 18.847 53.324 34.400 1.00 11.09 286 ARG A O 1
ATOM 2161 N N . ALA A 1 309 ? 21.022 52.695 34.504 1.00 8.50 287 ALA A N 1
ATOM 2162 C CA . ALA A 1 309 ? 21.066 52.589 35.972 1.00 10.46 287 ALA A CA 1
ATOM 2163 C C . ALA A 1 309 ? 19.927 51.735 36.526 1.00 10.71 287 ALA A C 1
ATOM 2164 O O . ALA A 1 309 ? 19.235 52.134 37.474 1.00 10.29 287 ALA A O 1
ATOM 2166 N N . LEU A 1 310 ? 19.717 50.580 35.899 1.00 8.01 288 LEU A N 1
ATOM 2167 C CA . LEU A 1 310 ? 18.731 49.605 36.355 1.00 7.98 288 LEU A CA 1
ATOM 2168 C C . LEU A 1 310 ? 19.401 48.442 37.106 1.00 9.93 288 LEU A C 1
ATOM 2169 O O . LEU A 1 310 ? 20.075 47.595 36.489 1.00 9.09 288 LEU A O 1
ATOM 2174 N N . PRO A 1 311 ? 19.227 48.388 38.442 1.00 6.09 289 PRO A N 1
ATOM 2175 C CA . PRO A 1 311 ? 19.864 47.301 39.206 1.00 5.51 289 PRO A CA 1
ATOM 2176 C C . PRO A 1 311 ? 19.286 45.941 38.826 1.00 8.45 289 PRO A C 1
ATOM 2177 O O . PRO A 1 311 ? 18.114 45.848 38.470 1.00 8.86 289 PRO A O 1
ATOM 2181 N N . HIS A 1 312 ? 20.100 44.900 38.892 1.00 6.87 290 HIS A N 1
ATOM 2182 C CA . HIS A 1 312 ? 19.641 43.567 38.533 1.00 6.72 290 HIS A CA 1
ATOM 2183 C C . HIS A 1 312 ? 20.465 42.503 39.229 1.00 9.23 290 HIS A C 1
ATOM 2184 O O . HIS A 1 312 ? 21.605 42.741 39.647 1.00 8.08 290 HIS A O 1
ATOM 2191 N N . SER A 1 313 ? 19.874 41.325 39.360 1.00 8.09 291 SER A N 1
ATOM 2192 C CA . SER A 1 313 ? 20.611 40.164 39.840 1.00 7.71 291 SER A CA 1
ATOM 2193 C C . SER A 1 313 ? 21.063 39.339 38.640 1.00 10.38 291 SER A C 1
ATOM 2194 O O . SER A 1 313 ? 20.597 39.562 37.519 1.00 8.04 291 SER A O 1
ATOM 2197 N N . CYS A 1 314 ? 21.994 38.413 38.873 1.00 9.00 292 CYS A N 1
ATOM 2198 C CA . CYS A 1 314 ? 22.4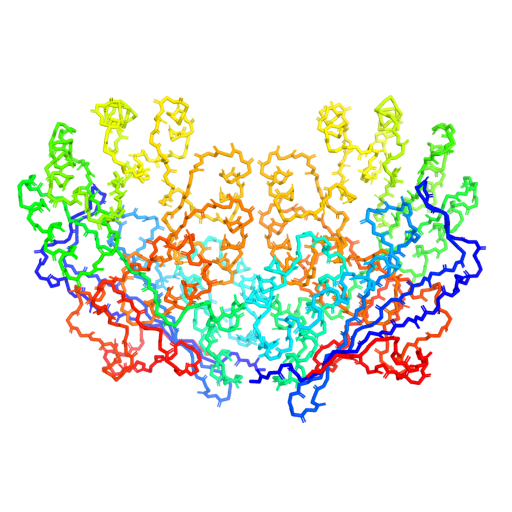01 37.440 37.863 1.00 8.05 292 CYS A CA 1
ATOM 2199 C C . CYS A 1 314 ? 22.183 36.049 38.449 1.00 7.91 292 CYS A C 1
ATOM 2200 O O . CYS A 1 314 ? 23.045 35.536 39.166 1.00 9.72 292 CYS A O 1
ATOM 2203 N N . ASP A 1 315 ? 21.031 35.452 38.143 1.00 8.82 293 ASP A N 1
ATOM 2204 C CA . ASP A 1 315 ? 20.586 34.227 38.800 1.00 7.05 293 ASP A CA 1
ATOM 2205 C C . ASP A 1 315 ? 20.339 33.137 37.788 1.00 7.49 293 ASP A C 1
ATOM 2206 O O . ASP A 1 315 ? 20.520 33.331 36.586 1.00 9.85 293 ASP A O 1
ATOM 2211 N N . ASP A 1 316 ? 19.906 31.983 38.280 1.00 8.88 294 ASP A N 1
ATOM 2212 C CA . ASP A 1 316 ? 19.206 31.053 37.423 1.00 9.80 294 ASP A CA 1
ATOM 2213 C C . ASP A 1 316 ? 18.091 30.395 38.205 1.00 12.43 294 ASP A C 1
ATOM 2214 O O . ASP A 1 316 ? 17.886 30.713 39.372 1.00 12.70 294 ASP A O 1
ATOM 2219 N N . ALA A 1 317 ? 17.367 29.486 37.561 1.00 9.91 295 ALA A N 1
ATOM 2220 C CA . ALA A 1 317 ? 16.223 28.833 38.193 1.00 14.59 295 ALA A CA 1
ATOM 2221 C C . ALA A 1 317 ? 16.651 27.883 39.307 1.00 9.95 295 ALA A C 1
ATOM 2222 O O . ALA A 1 317 ? 16.044 27.855 40.380 1.00 10.04 295 ALA A O 1
ATOM 2224 N N . TRP A 1 318 ? 17.698 27.109 39.033 1.00 9.29 296 TRP A N 1
ATOM 2225 C CA . TRP A 1 318 ? 18.223 26.117 39.965 1.00 8.22 296 TRP A CA 1
ATOM 2226 C C . TRP A 1 318 ? 19.471 25.533 39.323 1.00 10.09 296 TRP A C 1
ATOM 2227 O O . TRP A 1 318 ? 19.829 25.913 38.201 1.00 9.83 296 TRP A O 1
ATOM 2238 N N . GLY A 1 319 ? 20.133 24.612 40.020 1.00 10.39 297 GLY A N 1
ATOM 2239 C CA . GLY A 1 319 ? 21.269 23.915 39.440 1.00 8.62 297 GLY A CA 1
ATOM 2240 C C . GLY A 1 319 ? 22.545 23.998 40.254 1.00 10.69 297 GLY A C 1
ATOM 2241 O O . GLY A 1 319 ? 22.652 24.809 41.177 1.00 13.30 297 GLY A O 1
ATOM 2242 N N . GLY A 1 320 ? 23.519 23.166 39.885 1.00 9.73 298 GLY A N 1
ATOM 2243 C CA . GLY A 1 320 ? 24.753 23.006 40.640 1.00 9.14 298 GLY A CA 1
ATOM 2244 C C . GLY A 1 320 ? 25.917 23.868 40.197 1.00 11.06 298 GLY A C 1
ATOM 2245 O O . GLY A 1 320 ? 25.727 24.976 39.711 1.00 8.01 298 GLY A O 1
ATOM 2246 N N . ASP A 1 321 ? 27.135 23.355 40.366 1.00 10.54 299 ASP A N 1
ATOM 2247 C CA . ASP A 1 321 ? 28.339 24.164 40.202 1.00 6.74 299 ASP A CA 1
ATOM 2248 C C . ASP A 1 321 ? 28.498 24.794 38.832 1.00 7.75 299 ASP A C 1
ATOM 2249 O O . ASP A 1 321 ? 29.100 25.851 38.708 1.00 9.78 299 ASP A O 1
ATOM 2254 N N . ILE A 1 322 ? 27.990 24.138 37.801 1.00 4.55 300 ILE A N 1
ATOM 2255 C CA . ILE A 1 322 ? 28.240 24.613 36.449 1.00 3.64 300 ILE A CA 1
ATOM 2256 C C . ILE A 1 322 ? 27.435 25.874 36.163 1.00 8.53 300 ILE A C 1
ATOM 2257 O O . ILE A 1 322 ? 27.998 26.918 35.816 1.00 6.01 300 ILE A O 1
ATOM 2262 N N . ILE A 1 323 ? 26.121 25.800 36.338 1.00 8.92 301 ILE A N 1
ATOM 2263 C CA . ILE A 1 323 ? 25.305 26.991 36.103 1.00 5.42 301 ILE A CA 1
ATOM 2264 C C . ILE A 1 323 ? 25.625 28.048 37.162 1.00 6.55 301 ILE A C 1
ATOM 2265 O O . ILE A 1 323 ? 25.649 29.240 36.867 1.00 7.68 301 ILE A O 1
ATOM 2270 N N . ALA A 1 324 ? 25.915 27.616 38.389 1.00 7.22 302 ALA A N 1
ATOM 2271 C CA . ALA A 1 324 ? 26.262 28.581 39.442 1.00 7.77 302 ALA A CA 1
ATOM 2272 C C . ALA A 1 324 ? 27.526 29.380 39.124 1.00 7.98 302 ALA A C 1
ATOM 2273 O O . ALA A 1 324 ? 27.571 30.589 39.367 1.00 7.55 302 ALA A O 1
ATOM 2275 N N . ALA A 1 325 ? 28.541 28.716 38.571 1.00 7.39 303 ALA A N 1
ATOM 2276 C CA . ALA A 1 325 ? 29.773 29.404 38.195 1.00 6.94 303 ALA A CA 1
ATOM 2277 C C . ALA A 1 325 ? 29.531 30.376 37.057 1.00 7.46 303 ALA A C 1
ATOM 2278 O O . ALA A 1 325 ? 30.108 31.462 37.032 1.00 7.66 303 ALA A O 1
ATOM 2280 N N . ALA A 1 326 ? 28.690 29.981 36.108 1.00 8.45 304 ALA A N 1
ATOM 2281 C CA . ALA A 1 326 ? 28.363 30.866 35.000 1.00 7.51 304 ALA A CA 1
ATOM 2282 C C . ALA A 1 326 ? 27.702 32.146 35.523 1.00 9.60 304 ALA A C 1
ATOM 2283 O O . ALA A 1 326 ? 28.056 33.248 35.104 1.00 8.26 304 ALA A O 1
ATOM 2285 N N . CYS A 1 327 ? 26.744 32.002 36.436 1.00 7.70 305 CYS A N 1
ATOM 2286 C CA . CYS A 1 327 ? 26.092 33.172 37.026 1.00 8.32 305 CYS A CA 1
ATOM 2287 C C . CYS A 1 327 ? 27.083 34.037 37.800 1.00 8.43 305 CYS A C 1
ATOM 2288 O O . CYS A 1 327 ? 27.011 35.267 37.771 1.00 8.96 305 CYS A O 1
ATOM 2291 N N . THR A 1 328 ? 28.014 33.389 38.490 1.00 7.43 306 THR A N 1
ATOM 2292 C CA . THR A 1 328 ? 28.996 34.107 39.300 1.00 6.28 306 THR A CA 1
ATOM 2293 C C . THR A 1 328 ? 29.936 34.915 38.416 1.00 9.19 306 THR A C 1
ATOM 2294 O O . THR A 1 328 ? 30.257 36.052 38.729 1.00 6.86 306 THR A O 1
ATOM 2298 N N . HIS A 1 329 ? 30.368 34.323 37.304 1.00 8.79 307 HIS A N 1
ATOM 2299 C CA . HIS A 1 329 ? 31.258 35.010 36.377 1.00 7.93 307 HIS A CA 1
ATOM 2300 C C . HIS A 1 329 ? 30.616 36.248 35.760 1.00 7.97 307 HIS A C 1
ATOM 2301 O O . HIS A 1 329 ? 31.238 37.302 35.735 1.00 8.20 307 HIS A O 1
ATOM 2308 N N . ILE A 1 330 ? 29.388 36.144 35.259 1.00 6.87 308 ILE A N 1
ATOM 2309 C CA . ILE A 1 330 ? 28.744 37.363 34.737 1.00 6.87 308 ILE A CA 1
ATOM 2310 C C . ILE A 1 330 ? 28.502 38.358 35.881 1.00 6.69 308 ILE A C 1
ATOM 2311 O O . ILE A 1 330 ? 28.725 39.564 35.724 1.00 7.34 308 ILE A O 1
ATOM 2316 N N . GLY A 1 331 ? 28.118 37.844 37.048 1.00 7.20 309 GLY A N 1
ATOM 2317 C CA . GLY A 1 331 ? 27.865 38.702 38.200 1.00 7.77 309 GLY A CA 1
ATOM 2318 C C . GLY A 1 331 ? 29.088 39.497 38.625 1.00 9.24 309 GLY A C 1
ATOM 2319 O O . GLY A 1 331 ? 28.981 40.625 39.100 1.00 9.49 309 GLY A O 1
ATOM 2320 N N . ALA A 1 332 ? 30.263 38.896 38.455 1.00 6.50 310 ALA A N 1
ATOM 2321 C CA . ALA A 1 332 ? 31.524 39.538 38.805 1.00 4.15 310 ALA A CA 1
ATOM 2322 C C . ALA A 1 332 ? 31.879 40.678 37.852 1.00 10.20 310 ALA A C 1
ATOM 2323 O O . ALA A 1 332 ? 32.809 41.438 38.128 1.00 10.96 310 ALA A O 1
ATOM 2325 N N . THR A 1 333 ? 31.147 40.807 36.740 1.00 8.85 311 THR A N 1
ATOM 2326 C CA . THR A 1 333 ? 31.379 41.917 35.805 1.00 8.66 311 THR A CA 1
ATOM 2327 C C . THR A 1 333 ? 30.438 43.107 36.000 1.00 9.97 311 THR A C 1
ATOM 2328 O O . THR A 1 333 ? 30.646 44.168 35.409 1.00 11.59 311 THR A O 1
ATOM 2332 N N . VAL A 1 334 ? 29.412 42.931 36.827 1.00 7.74 312 VAL A N 1
ATOM 2333 C CA . VAL A 1 334 ? 28.413 43.978 37.066 1.00 7.56 312 VAL A CA 1
ATOM 2334 C C . VAL A 1 334 ? 28.929 45.144 37.930 1.00 6.16 312 VAL A C 1
ATOM 2335 O O . VAL A 1 334 ? 29.634 44.935 38.921 1.00 8.61 312 VAL A O 1
ATOM 2339 N N . GLN A 1 335 ? 28.594 46.375 37.541 1.00 6.77 313 GLN A N 1
ATOM 2340 C CA . GLN A 1 335 ? 28.953 47.546 38.353 1.00 8.78 313 GLN A CA 1
ATOM 2341 C C . GLN A 1 335 ? 28.400 47.333 39.766 1.00 7.93 313 GLN A C 1
ATOM 2342 O O . GLN A 1 335 ? 27.211 47.054 39.931 1.00 10.05 313 GLN A O 1
ATOM 2348 N N . PRO A 1 336 ? 29.264 47.415 40.793 1.00 8.16 314 PRO A N 1
ATOM 2349 C CA . PRO A 1 336 ? 28.836 47.004 42.136 1.00 7.59 314 PRO A CA 1
ATOM 2350 C C . PRO A 1 336 ? 27.574 47.698 42.630 1.00 9.90 314 PRO A C 1
ATOM 2351 O O . PRO A 1 336 ? 26.729 47.053 43.257 1.00 11.05 314 PRO A O 1
ATOM 2355 N N . ARG A 1 337 ? 27.414 48.972 42.302 1.00 8.54 315 ARG A N 1
ATOM 2356 C CA . ARG A 1 337 ? 26.239 49.697 42.765 1.00 10.71 315 ARG A CA 1
ATOM 2357 C C . ARG A 1 337 ? 24.949 49.211 42.118 1.00 9.68 315 ARG A C 1
ATOM 2358 O O . ARG A 1 337 ? 23.860 49.535 42.599 1.00 10.66 315 ARG A O 1
ATOM 2366 N N . LEU A 1 338 ? 25.055 48.418 41.048 1.00 7.47 316 LEU A N 1
ATOM 2367 C CA . LEU A 1 338 ? 23.857 47.894 40.371 1.00 9.32 316 LEU A CA 1
ATOM 2368 C C . LEU A 1 338 ? 23.643 46.407 40.617 1.00 8.21 316 LEU A C 1
ATOM 2369 O O . LEU A 1 338 ? 22.658 45.831 40.154 1.00 6.12 316 LEU A O 1
ATOM 2374 N N . ASN A 1 339 ? 24.559 45.786 41.353 1.00 6.84 317 ASN A N 1
ATOM 2375 C CA . ASN A 1 339 ? 24.519 44.337 41.542 1.00 7.09 317 ASN A CA 1
ATOM 2376 C C . ASN A 1 339 ? 23.620 43.923 42.701 1.00 6.08 317 ASN A C 1
ATOM 2377 O O . ASN A 1 339 ? 23.995 44.068 43.866 1.00 10.57 317 ASN A O 1
ATOM 2382 N N . GLU A 1 340 ? 22.429 43.425 42.375 1.00 5.64 318 GLU A N 1
ATOM 2383 C CA . GLU A 1 340 ? 21.472 42.964 43.383 1.00 5.10 318 GLU A CA 1
ATOM 2384 C C . GLU A 1 340 ? 21.776 41.564 43.899 1.00 9.30 318 GLU A C 1
ATOM 2385 O O . GLU A 1 340 ? 21.114 41.075 44.810 1.00 12.70 318 GLU A O 1
ATOM 2391 N N . GLY A 1 341 ? 22.801 40.936 43.333 1.00 6.96 319 GLY A N 1
ATOM 2392 C CA . GLY A 1 341 ? 23.269 39.651 43.829 1.00 9.73 319 GLY A CA 1
ATOM 2393 C C . GLY A 1 341 ? 23.245 38.510 42.828 1.00 8.83 319 GLY A C 1
ATOM 2394 O O . GLY A 1 341 ? 22.609 38.584 41.773 1.00 10.32 319 GLY A O 1
ATOM 2395 N N . VAL A 1 342 ? 23.956 37.442 43.164 1.00 8.94 320 VAL A N 1
ATOM 2396 C CA . VAL A 1 342 ? 23.941 36.222 42.369 1.00 7.49 320 VAL A CA 1
ATOM 2397 C C . VAL A 1 342 ? 23.291 35.164 43.241 1.00 9.14 320 VAL A C 1
ATOM 2398 O O . VAL A 1 342 ? 23.821 34.811 44.295 1.00 11.67 320 VAL A O 1
ATOM 2402 N N . TRP A 1 343 ? 22.124 34.685 42.832 1.00 6.58 321 TRP A N 1
ATOM 2403 C CA . TRP A 1 343 ? 21.443 33.643 43.588 1.00 7.45 321 TRP A CA 1
ATOM 2404 C C . TRP A 1 343 ? 21.874 32.288 43.051 1.00 8.99 321 TRP A C 1
ATOM 2405 O O . TRP A 1 343 ? 21.911 32.092 41.837 1.00 10.45 321 TRP A O 1
ATOM 2416 N N . VAL A 1 344 ? 22.214 31.360 43.948 1.00 8.72 322 VAL A N 1
ATOM 2417 C CA . VAL A 1 344 ? 22.514 29.980 43.551 1.00 8.15 322 VAL A CA 1
ATOM 2418 C C . VAL A 1 344 ? 21.794 28.988 44.455 1.00 8.58 322 VAL A C 1
ATOM 2419 O O . VAL A 1 344 ? 21.442 29.324 45.590 1.00 9.70 322 VAL A O 1
ATOM 2423 N N . ALA A 1 345 ? 21.602 27.768 43.953 1.00 7.36 323 ALA A N 1
ATOM 2424 C CA . ALA A 1 345 ? 20.871 26.728 44.673 1.00 10.35 323 ALA A CA 1
ATOM 2425 C C . ALA A 1 345 ? 21.735 25.911 45.622 1.00 14.15 323 ALA A C 1
ATOM 2426 O O . ALA A 1 345 ? 21.219 25.042 46.318 1.00 12.46 323 ALA A O 1
ATOM 2428 N N . GLN A 1 346 ? 23.039 26.188 45.641 1.00 12.47 324 GLN A N 1
ATOM 2429 C CA . GLN A 1 346 ? 23.995 25.458 46.486 1.00 10.88 324 GLN A CA 1
ATOM 2430 C C . GLN A 1 346 ? 23.548 25.107 47.927 1.00 10.36 324 GLN A C 1
ATOM 2431 O O . GLN A 1 346 ? 23.788 23.980 48.383 1.00 13.97 324 GLN A O 1
ATOM 2437 N N . PRO A 1 347 ? 22.903 26.047 48.647 1.00 12.00 325 PRO A N 1
ATOM 2438 C CA . PRO A 1 347 ? 22.543 25.690 50.027 1.00 15.24 325 PRO A CA 1
ATOM 2439 C C . PRO A 1 347 ? 21.530 24.554 50.090 1.00 16.28 325 PRO A C 1
ATOM 2440 O O . PRO A 1 347 ? 21.350 23.945 51.149 1.00 18.34 325 PRO A O 1
ATOM 2444 N N . TYR A 1 348 ? 20.890 24.271 48.961 1.00 13.69 326 TYR A N 1
ATOM 2445 C CA . TYR A 1 348 ? 19.866 23.232 48.893 1.00 15.93 326 TYR A CA 1
ATOM 2446 C C . TYR A 1 348 ? 20.385 21.965 48.212 1.00 17.29 326 TYR A C 1
ATOM 2447 O O . TYR A 1 348 ? 19.628 21.021 47.973 1.00 17.19 326 TYR A O 1
ATOM 2456 N N . ILE A 1 349 ? 21.675 21.949 47.892 1.00 11.61 327 ILE A N 1
ATOM 2457 C CA . ILE A 1 349 ? 22.259 20.843 47.137 1.00 13.03 327 ILE A CA 1
ATOM 2458 C C . ILE A 1 349 ? 23.327 20.128 47.958 1.00 14.07 327 ILE A C 1
ATOM 2459 O O . ILE A 1 349 ? 24.329 20.730 48.343 1.00 15.11 327 ILE A O 1
ATOM 2464 N N . ALA A 1 350 ? 23.113 18.839 48.216 1.00 13.79 328 ALA A N 1
ATOM 2465 C CA . ALA A 1 350 ? 24.006 18.074 49.093 1.00 17.70 328 ALA A CA 1
ATOM 2466 C C . ALA A 1 350 ? 25.398 17.817 48.516 1.00 19.52 328 ALA A C 1
ATOM 2467 O O . ALA A 1 350 ? 26.400 17.945 49.226 1.00 22.84 328 ALA A O 1
ATOM 2469 N N . GLN A 1 351 ? 25.461 17.444 47.242 1.00 13.78 329 GLN A N 1
ATOM 2470 C CA . GLN A 1 351 ? 26.722 17.024 46.628 1.00 17.03 329 GLN A CA 1
ATOM 2471 C C . GLN A 1 351 ? 27.214 17.968 45.522 1.00 18.83 329 GLN A C 1
ATOM 2472 O O . GLN A 1 351 ? 26.615 18.035 44.447 1.00 16.98 329 GLN A O 1
ATOM 2478 N N . PRO A 1 352 ? 28.319 18.691 45.772 1.00 15.13 330 PRO A N 1
ATOM 2479 C CA . PRO A 1 352 ? 28.874 19.539 44.706 1.00 15.13 330 PRO A CA 1
ATOM 2480 C C . PRO A 1 352 ? 29.548 18.722 43.596 1.00 12.60 330 PRO A C 1
ATOM 2481 O O . PRO A 1 352 ? 30.056 17.623 43.866 1.00 12.62 330 PRO A O 1
ATOM 2485 N N . TYR A 1 353 ? 29.546 19.239 42.366 1.00 11.85 331 TYR A N 1
ATOM 2486 C CA . TYR A 1 353 ? 30.174 18.526 41.245 1.00 11.85 331 TYR A CA 1
ATOM 2487 C C . TYR A 1 353 ? 31.686 18.613 41.350 1.00 10.84 331 TYR A C 1
ATOM 2488 O O . TYR A 1 353 ? 32.405 17.696 40.942 1.00 10.99 331 TYR A O 1
ATOM 2497 N N . ASP A 1 354 ? 32.162 19.732 41.887 1.00 10.37 332 ASP A N 1
ATOM 2498 C CA . ASP A 1 354 ? 33.591 19.990 42.044 1.00 11.76 332 ASP A CA 1
ATOM 2499 C C . ASP A 1 354 ? 33.849 20.174 43.537 1.00 11.52 332 ASP A C 1
ATOM 2500 O O . ASP A 1 354 ? 33.526 21.222 44.102 1.00 10.74 332 ASP A O 1
ATOM 2505 N N . GLU A 1 355 ? 34.405 19.147 44.172 1.00 11.02 333 GLU A N 1
ATOM 2506 C CA . GLU A 1 355 ? 34.632 19.155 45.618 1.00 11.97 333 GLU A CA 1
ATOM 2507 C C . GLU A 1 355 ? 35.617 20.240 46.058 1.00 12.72 333 GLU A C 1
ATOM 2508 O O . GLU A 1 355 ? 35.527 20.757 47.174 1.00 13.63 333 GLU A O 1
ATOM 2514 N N . GLU A 1 356 ? 36.547 20.600 45.180 1.00 10.61 334 GLU A N 1
ATOM 2515 C CA . GLU A 1 356 ? 37.594 21.538 45.552 1.00 10.42 334 GLU A CA 1
ATOM 2516 C C . GLU A 1 356 ? 37.196 22.978 45.268 1.00 11.27 334 GLU A C 1
ATOM 2517 O O . GLU A 1 356 ? 37.341 23.847 46.125 1.00 17.11 334 GLU A O 1
ATOM 2523 N N . ASN A 1 357 ? 36.702 23.229 44.058 1.00 7.98 335 ASN A N 1
ATOM 2524 C CA . ASN A 1 357 ? 36.498 24.614 43.616 1.00 8.13 335 ASN A CA 1
ATOM 2525 C C . ASN A 1 357 ? 35.081 24.973 43.206 1.00 9.33 335 ASN A C 1
ATOM 2526 O O . ASN A 1 357 ? 34.862 25.993 42.549 1.00 10.14 335 ASN A O 1
ATOM 2531 N N . GLY A 1 358 ? 34.117 24.148 43.593 1.00 9.05 336 GLY A N 1
ATOM 2532 C CA . GLY A 1 358 ? 32.726 24.440 43.304 1.00 9.30 336 GLY A CA 1
ATOM 2533 C C . GLY A 1 358 ? 32.247 25.726 43.955 1.00 12.32 336 GLY A C 1
ATOM 2534 O O . GLY A 1 358 ? 32.881 26.252 44.871 1.00 12.36 336 GLY A O 1
ATOM 2535 N N . ILE A 1 359 ? 31.120 26.240 43.472 1.00 11.24 337 ILE A N 1
ATOM 2536 C CA . ILE A 1 359 ? 30.567 27.483 43.993 1.00 11.26 337 ILE A CA 1
ATOM 2537 C C . ILE A 1 359 ? 29.915 27.273 45.360 1.00 12.39 337 ILE A C 1
ATOM 2538 O O . ILE A 1 359 ? 29.023 26.448 45.506 1.00 13.98 337 ILE A O 1
ATOM 2543 N N . ARG A 1 360 ? 30.358 28.035 46.357 1.00 11.16 338 ARG A N 1
ATOM 2544 C CA . ARG A 1 360 ? 29.803 27.940 47.707 1.00 11.56 338 ARG A CA 1
ATOM 2545 C C . ARG A 1 360 ? 29.471 29.341 48.206 1.00 10.70 338 ARG A C 1
ATOM 2546 O O . ARG A 1 360 ? 30.245 30.274 47.982 1.00 12.28 338 ARG A O 1
ATOM 2554 N N . ILE A 1 361 ? 28.329 29.508 48.868 1.00 10.01 339 ILE A N 1
ATOM 2555 C CA . ILE A 1 361 ? 28.050 30.797 49.496 1.00 8.80 339 ILE A CA 1
ATOM 2556 C C . ILE A 1 361 ? 28.784 30.851 50.828 1.00 17.53 339 ILE A C 1
ATOM 2557 O O . ILE A 1 361 ? 28.716 29.907 51.620 1.00 18.84 339 ILE A O 1
ATOM 2562 N N . ALA A 1 362 ? 29.512 31.939 51.056 1.00 14.38 340 ALA A N 1
ATOM 2563 C CA . ALA A 1 362 ? 30.167 32.174 52.342 1.00 17.75 340 ALA A CA 1
ATOM 2564 C C . ALA A 1 362 ? 29.908 33.606 52.786 1.00 15.29 340 ALA A C 1
ATOM 2565 O O . ALA A 1 362 ? 30.251 34.547 52.082 1.00 15.36 340 ALA A O 1
ATOM 2567 N N . GLY A 1 363 ? 29.305 33.775 53.955 1.00 18.05 341 GLY A N 1
ATOM 2568 C CA . GLY A 1 363 ? 29.045 35.111 54.458 1.00 14.16 341 GLY A CA 1
ATOM 2569 C C . GLY A 1 363 ? 28.082 35.880 53.572 1.00 11.92 341 GLY A C 1
ATOM 2570 O O . GLY A 1 363 ? 28.175 37.104 53.463 1.00 15.98 341 GLY A O 1
ATOM 2571 N N . GLY A 1 364 ? 27.165 35.154 52.930 1.00 12.09 342 GLY A N 1
ATOM 2572 C CA . GLY A 1 364 ? 26.170 35.763 52.055 1.00 13.81 342 GLY A CA 1
ATOM 2573 C C . GLY A 1 364 ? 26.759 36.285 50.759 1.00 13.02 342 GLY A C 1
ATOM 2574 O O . GLY A 1 364 ? 26.120 37.070 50.049 1.00 13.94 342 GLY A O 1
ATOM 2575 N N . HIS A 1 365 ? 27.984 35.852 50.458 1.00 11.25 343 HIS A N 1
ATOM 2576 C CA . HIS A 1 365 ? 28.707 36.282 49.262 1.00 8.83 343 HIS A CA 1
ATOM 2577 C C . HIS A 1 365 ? 29.341 35.068 48.572 1.00 12.78 343 HIS A C 1
ATOM 2578 O O . HIS A 1 365 ? 29.381 33.973 49.141 1.00 13.25 343 HIS A O 1
ATOM 2585 N N . ILE A 1 366 ? 29.828 35.259 47.347 1.00 10.07 344 ILE A N 1
ATOM 2586 C CA . ILE A 1 366 ? 30.426 34.177 46.572 1.00 7.97 344 ILE A CA 1
ATOM 2587 C C . ILE A 1 366 ? 31.757 34.644 45.984 1.00 10.04 344 ILE A C 1
ATOM 2588 O O . ILE A 1 366 ? 31.828 35.701 45.336 1.00 10.70 344 ILE A O 1
ATOM 2593 N N . ASP A 1 367 ? 32.814 33.870 46.225 1.00 12.11 345 ASP A N 1
ATOM 2594 C CA . ASP A 1 367 ? 34.127 34.151 45.651 1.00 12.51 345 ASP A CA 1
ATOM 2595 C C . ASP A 1 367 ? 34.166 33.640 44.218 1.00 12.13 345 ASP A C 1
ATOM 2596 O O . ASP A 1 367 ? 33.736 32.517 43.941 1.00 13.11 345 ASP A O 1
ATOM 2601 N N . LEU A 1 368 ? 34.672 34.460 43.306 1.00 8.75 346 LEU A N 1
ATOM 2602 C CA . LEU A 1 368 ? 34.837 34.028 41.919 1.00 9.15 346 LEU A CA 1
ATOM 2603 C C . LEU A 1 368 ? 35.963 33.008 41.865 1.00 11.36 346 LEU A C 1
ATOM 2604 O O . LEU A 1 368 ? 37.019 33.226 42.465 1.00 11.11 346 LEU A O 1
ATOM 2609 N N . PRO A 1 369 ? 35.742 31.874 41.176 1.00 10.27 347 PRO A N 1
ATOM 2610 C CA . PRO A 1 369 ? 36.807 30.862 41.059 1.00 13.11 347 PRO A CA 1
ATOM 2611 C C . PRO A 1 369 ? 38.042 31.422 40.370 1.00 13.74 347 PRO A C 1
ATOM 2612 O O . PRO A 1 369 ? 37.926 32.359 39.586 1.00 12.91 347 PRO A O 1
ATOM 2616 N N . LYS A 1 370 ? 39.209 30.852 40.658 1.00 11.83 348 LYS A N 1
ATOM 2617 C CA . LYS A 1 370 ? 40.460 31.397 40.144 1.00 13.95 348 LYS A CA 1
ATOM 2618 C C . LYS A 1 370 ? 40.865 30.830 38.785 1.00 15.81 348 LYS A C 1
ATOM 2619 O O . LYS A 1 370 ? 41.581 31.488 38.033 1.00 17.38 348 LYS A O 1
ATOM 2625 N N . GLY A 1 371 ? 40.413 29.619 38.475 1.00 17.54 349 GLY A N 1
ATOM 2626 C CA . GLY A 1 371 ? 40.892 28.903 37.299 1.00 16.99 349 GLY A CA 1
ATOM 2627 C C . GLY A 1 371 ? 40.382 29.435 35.973 1.00 16.03 349 GLY A C 1
ATOM 2628 O O . GLY A 1 371 ? 39.454 30.247 35.942 1.00 16.20 349 GLY A O 1
ATOM 2629 N N . PRO A 1 372 ? 40.979 28.974 34.861 1.00 11.92 350 PRO A N 1
ATOM 2630 C CA . PRO A 1 372 ? 40.514 29.439 33.549 1.00 13.06 350 PRO A CA 1
ATOM 2631 C C . PRO A 1 372 ? 39.127 28.886 33.219 1.00 12.64 350 PRO A C 1
ATOM 2632 O O . PRO A 1 372 ? 38.685 27.905 33.829 1.00 11.80 350 PRO A O 1
ATOM 2636 N N . GLY A 1 373 ? 38.449 29.500 32.258 1.00 8.75 351 GLY A N 1
ATOM 2637 C CA . GLY A 1 373 ? 37.081 29.111 31.962 1.00 9.20 351 GLY A CA 1
ATOM 2638 C C . GLY A 1 373 ? 36.191 29.447 33.147 1.00 9.89 351 GLY A C 1
ATOM 2639 O O . GLY A 1 373 ? 36.353 30.497 33.768 1.00 9.18 351 GLY A O 1
ATOM 2640 N N . LEU A 1 374 ? 35.257 28.552 33.461 1.00 6.94 352 LEU A N 1
ATOM 2641 C CA . LEU A 1 374 ? 34.390 28.734 34.618 1.00 6.08 352 LEU A CA 1
ATOM 2642 C C . LEU A 1 374 ? 35.118 28.466 35.935 1.00 8.97 352 LEU A C 1
ATOM 2643 O O . LEU A 1 374 ? 34.641 28.856 37.001 1.00 10.26 352 LEU A O 1
ATOM 2648 N N . GLY A 1 375 ? 36.258 27.782 35.861 1.00 9.58 353 GLY A N 1
ATOM 2649 C CA . GLY A 1 375 ? 37.042 27.474 37.050 1.00 11.21 353 GLY A CA 1
ATOM 2650 C C . GLY A 1 375 ? 36.550 26.242 37.783 1.00 14.81 353 GLY A C 1
ATOM 2651 O O . GLY A 1 375 ? 36.972 25.971 38.915 1.00 14.92 353 GLY A O 1
ATOM 2652 N N . ILE A 1 376 ? 35.661 25.499 37.122 1.00 14.19 354 ILE A N 1
ATOM 2653 C CA . ILE A 1 376 ? 34.994 24.323 37.679 1.00 14.00 354 ILE A CA 1
ATOM 2654 C C . ILE A 1 376 ? 35.439 23.095 36.917 1.00 14.66 354 ILE A C 1
ATOM 2655 O O . ILE A 1 376 ? 35.487 23.109 35.685 1.00 18.37 354 ILE A O 1
ATOM 2660 N N . THR A 1 377 ? 35.756 22.029 37.646 1.00 12.31 355 THR A N 1
ATOM 2661 C CA . THR A 1 377 ? 36.042 20.737 37.038 1.00 13.24 355 THR A CA 1
ATOM 2662 C C . THR A 1 377 ? 35.086 19.700 37.626 1.00 14.71 355 THR A C 1
ATOM 2663 O O . THR A 1 377 ? 35.302 19.210 38.741 1.00 15.49 355 THR A O 1
ATOM 2667 N N . PRO A 1 378 ? 34.014 19.370 36.886 1.00 14.93 356 PRO A N 1
ATOM 2668 C CA . PRO A 1 378 ? 33.023 18.423 37.410 1.00 14.33 356 PRO A CA 1
ATOM 2669 C C . PRO A 1 378 ? 33.586 17.009 37.517 1.00 14.92 356 PRO A C 1
ATOM 2670 O O . PRO A 1 378 ? 34.400 16.605 36.678 1.00 14.98 356 PRO A O 1
ATOM 2674 N N . ASP A 1 379 ? 33.177 16.283 38.553 1.00 16.49 357 ASP A N 1
ATOM 2675 C CA . ASP A 1 379 ? 33.473 14.859 38.647 1.00 15.07 357 ASP A CA 1
ATOM 2676 C C . ASP A 1 379 ? 32.405 14.134 37.844 1.00 16.40 357 ASP A C 1
ATOM 2677 O O . ASP A 1 379 ? 31.286 13.927 38.317 1.00 15.36 357 ASP A O 1
ATOM 2682 N N . GLU A 1 380 ? 32.774 13.749 36.626 1.00 19.94 358 GLU A N 1
ATOM 2683 C CA . GLU A 1 380 ? 31.843 13.209 35.644 1.00 25.01 358 GLU A CA 1
ATOM 2684 C C . GLU A 1 380 ? 31.139 11.937 36.135 1.00 24.74 358 GLU A C 1
ATOM 2685 O O . GLU A 1 380 ? 30.008 11.652 35.741 1.00 22.92 358 GLU A O 1
ATOM 2691 N N . SER A 1 381 ? 31.807 11.194 37.011 1.00 23.39 359 SER A N 1
ATOM 2692 C CA . SER A 1 381 ? 31.282 9.919 37.504 1.00 22.34 359 SER A CA 1
ATOM 2693 C C . SER A 1 381 ? 30.023 10.100 38.347 1.00 23.70 359 SER A C 1
ATOM 2694 O O . SER A 1 381 ? 29.256 9.153 38.549 1.00 24.76 359 SER A O 1
ATOM 2697 N N . LEU A 1 382 ? 29.811 11.316 38.840 1.00 19.40 360 LEU A N 1
ATOM 2698 C CA . LEU A 1 382 ? 28.633 11.625 39.636 1.00 17.85 360 LEU A CA 1
ATOM 2699 C C . LEU A 1 382 ? 27.357 11.585 38.801 1.00 18.62 360 LEU A C 1
ATOM 2700 O O . LEU A 1 382 ? 26.258 11.414 39.341 1.00 19.54 360 LEU A O 1
ATOM 2705 N N . PHE A 1 383 ? 27.509 11.762 37.489 1.00 19.01 361 PHE A N 1
ATOM 2706 C CA . PHE A 1 383 ? 26.365 11.981 36.603 1.00 20.05 361 PHE A CA 1
ATOM 2707 C C . PHE A 1 383 ? 25.888 10.696 35.940 1.00 23.88 361 PHE A C 1
ATOM 2708 O O . PHE A 1 383 ? 24.793 10.656 35.372 1.00 24.23 361 PHE A O 1
ATOM 2716 N N . GLY A 1 384 ? 26.711 9.653 36.004 1.00 22.95 362 GLY A N 1
ATOM 2717 C CA . GLY A 1 384 ? 26.481 8.448 35.226 1.00 20.84 362 GLY A CA 1
ATOM 2718 C C . GLY A 1 384 ? 26.951 8.658 33.798 1.00 22.41 362 GLY A C 1
ATOM 2719 O O . GLY A 1 384 ? 27.430 9.742 33.454 1.00 22.30 362 GLY A O 1
ATOM 2720 N N . PRO A 1 385 ? 26.832 7.624 32.951 1.00 22.05 363 PRO A N 1
ATOM 2721 C CA . PRO A 1 385 ? 27.165 7.805 31.533 1.00 19.45 363 PRO A CA 1
ATOM 2722 C C . PRO A 1 385 ? 26.193 8.784 30.875 1.00 16.51 363 PRO A C 1
ATOM 2723 O O . PRO A 1 385 ? 25.087 8.965 31.389 1.00 13.41 363 PRO A O 1
ATOM 2727 N N . PRO A 1 386 ? 26.601 9.415 29.762 1.00 15.33 364 PRO A N 1
ATOM 2728 C CA . PRO A 1 386 ? 25.719 10.365 29.071 1.00 15.18 364 PRO A CA 1
ATOM 2729 C C . PRO A 1 386 ? 24.413 9.693 28.673 1.00 19.69 364 PRO A C 1
ATOM 2730 O O . PRO A 1 386 ? 24.431 8.500 28.348 1.00 18.16 364 PRO A O 1
ATOM 2734 N N . VAL A 1 387 ? 23.302 10.426 28.697 1.00 14.66 365 VAL A N 1
ATOM 2735 C CA . VAL A 1 387 ? 22.036 9.857 28.228 1.00 13.50 365 VAL A CA 1
ATOM 2736 C C . VAL A 1 387 ? 21.935 9.994 26.716 1.00 17.25 365 VAL A C 1
ATOM 2737 O O . VAL A 1 387 ? 21.151 9.296 26.069 1.00 16.55 365 VAL A O 1
ATOM 2741 N N . ALA A 1 388 ? 22.756 10.883 26.158 1.00 13.28 366 ALA A N 1
ATOM 2742 C CA . ALA A 1 388 ? 22.816 11.101 24.716 1.00 14.44 366 ALA A CA 1
ATOM 2743 C C . ALA A 1 388 ? 24.200 11.597 24.317 1.00 18.57 366 ALA A C 1
ATOM 2744 O O . ALA A 1 388 ? 24.749 12.494 24.960 1.00 15.96 366 ALA A O 1
ATOM 2746 N N . SER A 1 389 ? 24.757 11.012 23.260 1.00 14.44 367 SER A N 1
ATOM 2747 C CA . SER A 1 389 ? 26.063 11.415 22.755 1.00 14.62 367 SER A CA 1
ATOM 2748 C C . SER A 1 389 ? 26.011 11.687 21.264 1.00 15.60 367 SER A C 1
ATOM 2749 O O . SER A 1 389 ? 25.358 10.961 20.507 1.00 14.97 367 SER A O 1
ATOM 2752 N N . PHE A 1 390 ? 26.709 12.736 20.845 1.00 13.24 368 PHE A N 1
ATOM 2753 C CA . PHE A 1 390 ? 26.705 13.140 19.450 1.00 11.60 368 PHE A CA 1
ATOM 2754 C C . PHE A 1 390 ? 28.121 13.344 18.938 1.00 14.51 368 PHE A C 1
ATOM 2755 O O . PHE A 1 390 ? 28.965 13.910 19.636 1.00 14.28 368 PHE A O 1
ATOM 2763 N N . SER A 1 391 ? 28.375 12.876 17.717 1.00 13.72 369 SER A N 1
ATOM 2764 C CA . SER A 1 391 ? 29.701 12.950 17.120 1.00 17.68 369 SER A CA 1
ATOM 2765 C C . SER A 1 391 ? 29.571 13.149 15.614 1.00 20.67 369 SER A C 1
ATOM 2766 O O . SER A 1 391 ? 30.558 13.217 14.884 1.00 20.15 369 SER A O 1
ATOM 2770 N N . MET B 1 23 ? 48.426 41.559 33.491 1.00 31.41 1 MET B N 1
ATOM 2771 C CA . MET B 1 23 ? 49.021 42.560 32.610 1.00 28.39 1 MET B CA 1
ATOM 2772 C C . MET B 1 23 ? 48.693 43.974 33.090 1.00 23.83 1 MET B C 1
ATOM 2773 O O . MET B 1 23 ? 47.646 44.207 33.695 1.00 22.09 1 MET B O 1
ATOM 2778 N N . LYS B 1 24 ? 49.602 44.912 32.839 1.00 20.40 2 LYS B N 1
ATOM 2779 C CA . LYS B 1 24 ? 49.384 46.304 33.225 1.00 19.42 2 LYS B CA 1
ATOM 2780 C C . LYS B 1 24 ? 49.821 47.260 32.123 1.00 17.23 2 LYS B C 1
ATOM 2781 O O . LYS B 1 24 ? 50.777 46.992 31.398 1.00 17.28 2 LYS B O 1
ATOM 2787 N N . ILE B 1 25 ? 49.115 48.379 31.994 1.00 14.69 3 ILE B N 1
ATOM 2788 C CA . ILE B 1 25 ? 49.563 49.452 31.109 1.00 15.59 3 ILE B CA 1
ATOM 2789 C C . ILE B 1 25 ? 50.809 50.129 31.691 1.00 13.59 3 ILE B C 1
ATOM 2790 O O . ILE B 1 25 ? 50.808 50.556 32.849 1.00 16.22 3 ILE B O 1
ATOM 2795 N N . ALA B 1 26 ? 51.875 50.221 30.897 1.00 16.46 4 ALA B N 1
ATOM 2796 C CA . ALA B 1 26 ? 53.109 50.855 31.361 1.00 19.51 4 ALA B CA 1
ATOM 2797 C C . ALA B 1 26 ? 53.295 52.240 30.755 1.00 18.83 4 ALA B C 1
ATOM 2798 O O . ALA B 1 26 ? 53.814 53.155 31.412 1.00 18.39 4 ALA B O 1
ATOM 2800 N N . GLU B 1 27 ? 52.881 52.397 29.498 1.00 15.57 5 GLU B N 1
ATOM 2801 C CA . GLU B 1 27 ? 53.020 53.680 28.802 1.00 14.08 5 GLU B CA 1
ATOM 2802 C C . GLU B 1 27 ? 51.806 53.969 27.943 1.00 16.57 5 GLU B C 1
ATOM 2803 O O . GLU B 1 27 ? 51.176 53.050 27.428 1.00 15.91 5 GLU B O 1
ATOM 2809 N N . ILE B 1 28 ? 51.499 55.250 27.772 1.00 16.30 6 ILE B N 1
ATOM 2810 C CA . ILE B 1 28 ? 50.503 55.683 26.803 1.00 15.62 6 ILE B CA 1
ATOM 2811 C C . ILE B 1 28 ? 51.094 56.823 25.985 1.00 14.69 6 ILE B C 1
ATOM 2812 O O . ILE B 1 28 ? 51.596 57.806 26.547 1.00 18.84 6 ILE B O 1
ATOM 2817 N N . HIS B 1 29 ? 51.060 56.690 24.663 1.00 13.73 7 HIS B N 1
ATOM 2818 C CA . HIS B 1 29 ? 51.608 57.725 23.795 1.00 13.58 7 HIS B CA 1
ATOM 2819 C C . HIS B 1 29 ? 50.549 58.297 22.869 1.00 16.09 7 HIS B C 1
ATOM 2820 O O . HIS B 1 29 ? 49.810 57.558 22.223 1.00 17.21 7 HIS B O 1
ATOM 2827 N N . VAL B 1 30 ? 50.487 59.624 22.814 1.00 16.07 8 VAL B N 1
ATOM 2828 C CA . VAL B 1 30 ? 49.501 60.315 22.002 1.00 14.25 8 VAL B CA 1
ATOM 2829 C C . VAL B 1 30 ? 50.178 61.018 20.832 1.00 14.24 8 VAL B C 1
ATOM 2830 O O . VAL B 1 30 ? 51.161 61.744 21.017 1.00 15.45 8 VAL B O 1
ATOM 2834 N N . TYR B 1 31 ? 49.660 60.798 19.626 1.00 12.69 9 TYR B N 1
ATOM 2835 C CA . TYR B 1 31 ? 50.275 61.354 18.419 1.00 17.73 9 TYR B CA 1
ATOM 2836 C C . TYR B 1 31 ? 49.306 62.253 17.670 1.00 19.19 9 TYR B C 1
ATOM 2837 O O . TYR B 1 31 ? 48.107 61.979 17.620 1.00 15.32 9 TYR B O 1
ATOM 2846 N N . ALA B 1 32 ? 49.829 63.326 17.082 1.00 17.72 10 ALA B N 1
ATOM 2847 C CA . ALA B 1 32 ? 49.059 64.149 16.153 1.00 16.48 10 ALA B CA 1
ATOM 2848 C C . ALA B 1 32 ? 49.534 63.854 14.733 1.00 22.76 10 ALA B C 1
ATOM 2849 O O . ALA B 1 32 ? 50.741 63.813 14.480 1.00 25.07 10 ALA B O 1
ATOM 2851 N N . HIS B 1 33 ? 48.602 63.655 13.804 1.00 15.03 11 HIS B N 1
ATOM 2852 C CA . HIS B 1 33 ? 48.970 63.327 12.422 1.00 18.61 11 HIS B CA 1
ATOM 2853 C C . HIS B 1 33 ? 47.990 63.909 11.402 1.00 19.67 11 HIS B C 1
ATOM 2854 O O . HIS B 1 33 ? 46.783 63.891 11.620 1.00 21.28 11 HIS B O 1
ATOM 2861 N N . ASP B 1 34 ? 48.512 64.418 10.285 1.00 24.28 12 ASP B N 1
ATOM 2862 C CA . ASP B 1 34 ? 47.681 65.102 9.285 1.00 25.48 12 ASP B CA 1
ATOM 2863 C C . ASP B 1 34 ? 47.284 64.230 8.079 1.00 27.24 12 ASP B C 1
ATOM 2864 O O . ASP B 1 34 ? 48.105 63.473 7.572 1.00 29.11 12 ASP B O 1
ATOM 2869 N N . LEU B 1 35 ? 46.036 64.366 7.614 1.00 24.89 13 LEU B N 1
ATOM 2870 C CA . LEU B 1 35 ? 45.491 63.566 6.502 1.00 19.03 13 LEU B CA 1
ATOM 2871 C C . LEU B 1 35 ? 44.785 64.441 5.456 1.00 22.20 13 LEU B C 1
ATOM 2872 O O . LEU B 1 35 ? 43.585 64.709 5.583 1.00 27.01 13 LEU B O 1
ATOM 2877 N N . PRO B 1 36 ? 45.506 64.885 4.412 1.00 25.01 14 PRO B N 1
ATOM 2878 C CA . PRO B 1 36 ? 44.857 65.719 3.387 1.00 25.30 14 PRO B CA 1
ATOM 2879 C C . PRO B 1 36 ? 43.839 64.961 2.522 1.00 24.95 14 PRO B C 1
ATOM 2880 O O . PRO B 1 36 ? 44.045 63.793 2.199 1.00 27.25 14 PRO B O 1
ATOM 2884 N N . VAL B 1 37 ? 42.756 65.638 2.150 1.00 21.23 15 VAL B N 1
ATOM 2885 C CA . VAL B 1 37 ? 41.689 65.024 1.353 1.00 27.04 15 VAL B CA 1
ATOM 2886 C C . VAL B 1 37 ? 42.019 64.989 -0.139 1.00 31.46 15 VAL B C 1
ATOM 2887 O O . VAL B 1 37 ? 42.016 66.033 -0.791 1.00 30.19 15 VAL B O 1
ATOM 2891 N N . LYS B 1 38 ? 42.283 63.798 -0.680 1.00 29.70 16 LYS B N 1
ATOM 2892 C CA . LYS B 1 38 ? 42.536 63.655 -2.116 1.00 34.04 16 LYS B CA 1
ATOM 2893 C C . LYS B 1 38 ? 41.359 64.179 -2.928 1.00 42.05 16 LYS B C 1
ATOM 2894 O O . LYS B 1 38 ? 40.222 63.729 -2.744 1.00 43.23 16 LYS B O 1
ATOM 2900 N N . ASP B 1 39 ? 41.641 65.134 -3.813 1.00 46.48 17 ASP B N 1
ATOM 2901 C CA . ASP B 1 39 ? 40.636 65.702 -4.710 1.00 50.92 17 ASP B CA 1
ATOM 2902 C C . ASP B 1 39 ? 39.437 66.282 -3.962 1.00 52.57 17 ASP B C 1
ATOM 2903 O O . ASP B 1 39 ? 38.281 66.083 -4.347 1.00 52.41 17 ASP B O 1
ATOM 2908 N N . GLY B 1 40 ? 39.733 67.005 -2.888 1.00 52.19 18 GLY B N 1
ATOM 2909 C CA . GLY B 1 40 ? 38.704 67.618 -2.076 1.00 51.01 18 GLY B CA 1
ATOM 2910 C C . GLY B 1 40 ? 38.279 68.978 -2.594 1.00 48.55 18 GLY B C 1
ATOM 2911 O O . GLY B 1 40 ? 38.640 69.358 -3.710 1.00 44.52 18 GLY B O 1
ATOM 2912 N N . PRO B 1 41 ? 37.524 69.729 -1.775 1.00 47.92 19 PRO B N 1
ATOM 2913 C CA . PRO B 1 41 ? 37.165 69.332 -0.409 1.00 44.99 19 PRO B CA 1
ATOM 2914 C C . PRO B 1 41 ? 36.048 68.293 -0.384 1.00 43.07 19 PRO B C 1
ATOM 2915 O O . PRO B 1 41 ? 35.477 67.981 -1.431 1.00 40.52 19 PRO B O 1
ATOM 2919 N N . TYR B 1 42 ? 35.770 67.746 0.795 1.00 40.74 20 TYR B N 1
ATOM 2920 C CA . TYR B 1 42 ? 34.625 66.866 0.979 1.00 41.73 20 TYR B CA 1
ATOM 2921 C C . TYR B 1 42 ? 33.537 67.686 1.661 1.00 41.09 20 TYR B C 1
ATOM 2922 O O . TYR B 1 42 ? 33.768 68.283 2.717 1.00 39.53 20 TYR B O 1
ATOM 2931 N N . THR B 1 43 ? 32.361 67.738 1.045 1.00 38.83 21 THR B N 1
ATOM 2932 C CA . THR B 1 43 ? 31.294 68.603 1.535 1.00 39.90 21 THR B CA 1
ATOM 2933 C C . THR B 1 43 ? 30.173 67.836 2.226 1.00 36.98 21 THR B C 1
ATOM 2934 O O . THR B 1 43 ? 29.589 66.911 1.662 1.00 40.00 21 THR B O 1
ATOM 2938 N N . ILE B 1 44 ? 29.901 68.236 3.462 1.00 30.22 22 ILE B N 1
ATOM 2939 C CA . ILE B 1 44 ? 28.793 67.723 4.245 1.00 34.63 22 ILE B CA 1
ATOM 2940 C C . ILE B 1 44 ? 27.982 68.962 4.594 1.00 34.21 22 ILE B C 1
ATOM 2941 O O . ILE B 1 44 ? 28.551 70.049 4.726 1.00 31.06 22 ILE B O 1
ATOM 2946 N N . ALA B 1 45 ? 26.665 68.827 4.722 1.00 32.93 23 ALA B N 1
ATOM 2947 C CA . ALA B 1 45 ? 25.829 69.999 4.994 1.00 33.84 23 ALA B CA 1
ATOM 2948 C C . ALA B 1 45 ? 26.264 70.717 6.275 1.00 34.47 23 ALA B C 1
ATOM 2949 O O . ALA B 1 45 ? 26.029 71.917 6.440 1.00 37.17 23 ALA B O 1
ATOM 2951 N N . SER B 1 46 ? 26.918 69.972 7.165 1.00 29.35 24 SER B N 1
ATOM 2952 C CA . SER B 1 46 ? 27.356 70.494 8.453 1.00 28.21 24 SER B CA 1
ATOM 2953 C C . SER B 1 46 ? 28.869 70.723 8.528 1.00 28.85 24 SER B C 1
ATOM 2954 O O . SER B 1 46 ? 29.363 71.226 9.539 1.00 31.22 24 SER B O 1
ATOM 2957 N N . SER B 1 47 ? 29.602 70.365 7.473 1.00 25.83 25 SER B N 1
ATOM 2958 C CA . SER B 1 47 ? 31.066 70.447 7.518 1.00 26.38 25 SER B CA 1
ATOM 2959 C C . SER B 1 47 ? 31.750 70.273 6.156 1.00 30.03 25 SER B C 1
ATOM 2960 O O . SER B 1 47 ? 31.559 69.250 5.502 1.00 27.65 25 SER B O 1
ATOM 2963 N N . THR B 1 48 ? 32.555 71.255 5.738 1.00 34.33 26 THR B N 1
ATOM 2964 C CA . THR B 1 48 ? 33.448 71.078 4.583 1.00 35.40 26 THR B CA 1
ATOM 2965 C C . THR B 1 48 ? 34.903 71.137 5.032 1.00 35.53 26 THR B C 1
ATOM 2966 O O . THR B 1 48 ? 35.326 72.102 5.678 1.00 33.53 26 THR B O 1
ATOM 2970 N N . VAL B 1 49 ? 35.673 70.112 4.680 1.00 36.64 27 VAL B N 1
ATOM 2971 C CA . VAL B 1 49 ? 37.065 70.033 5.111 1.00 39.92 27 VAL B CA 1
ATOM 2972 C C . VAL B 1 49 ? 38.032 69.845 3.940 1.00 43.81 27 VAL B C 1
ATOM 2973 O O . VAL B 1 49 ? 37.671 69.289 2.899 1.00 43.93 27 VAL B O 1
ATOM 2977 N N . TRP B 1 50 ? 39.264 70.309 4.128 1.00 42.59 28 TRP B N 1
ATOM 2978 C CA . TRP B 1 50 ? 40.310 70.164 3.122 1.00 42.88 28 TRP B CA 1
ATOM 2979 C C . TRP B 1 50 ? 41.446 69.272 3.619 1.00 35.77 28 TRP B C 1
ATOM 2980 O O . TRP B 1 50 ? 42.140 68.639 2.820 1.00 31.90 28 TRP B O 1
ATOM 2991 N N . SER B 1 51 ? 41.632 69.230 4.938 1.00 33.80 29 SER B N 1
ATOM 2992 C CA . SER B 1 51 ? 42.569 68.294 5.568 1.00 32.57 29 SER B CA 1
ATOM 2993 C C . SER B 1 51 ? 42.128 67.928 6.988 1.00 32.40 29 SER B C 1
ATOM 2994 O O . SER B 1 51 ? 41.587 68.767 7.713 1.00 32.94 29 SER B O 1
ATOM 2997 N N . LEU B 1 52 ? 42.360 66.676 7.379 1.00 31.71 30 LEU B N 1
ATOM 2998 C CA . LEU B 1 52 ? 41.915 66.180 8.681 1.00 26.60 30 LEU B CA 1
ATOM 2999 C C . LEU B 1 52 ? 43.077 65.921 9.635 1.00 24.94 30 LEU B C 1
ATOM 3000 O O . LEU B 1 52 ? 44.120 65.397 9.236 1.00 22.47 30 LEU B O 1
ATOM 3005 N N . GLN B 1 53 ? 42.887 66.282 10.902 1.00 20.02 31 GLN B N 1
ATOM 3006 C CA . GLN B 1 53 ? 43.900 66.041 11.927 1.00 15.44 31 GLN B CA 1
ATOM 3007 C C . GLN B 1 53 ? 43.499 64.835 12.772 1.00 13.95 31 GLN B C 1
ATOM 3008 O O . GLN B 1 53 ? 42.576 64.908 13.595 1.00 13.47 31 GLN B O 1
ATOM 3014 N N . THR B 1 54 ? 44.175 63.715 12.567 1.00 14.58 32 THR B N 1
ATOM 3015 C CA . THR B 1 54 ? 43.840 62.525 13.331 1.00 10.97 32 THR B CA 1
ATOM 3016 C C . THR B 1 54 ? 44.724 62.449 14.570 1.00 12.50 32 THR B C 1
ATOM 3017 O O . THR B 1 54 ? 45.777 63.108 14.646 1.00 13.12 32 THR B O 1
ATOM 3021 N N . THR B 1 55 ? 44.270 61.672 15.548 1.00 11.09 33 THR B N 1
ATOM 3022 C CA . THR B 1 55 ? 44.990 61.482 16.801 1.00 10.53 33 THR B CA 1
ATOM 3023 C C . THR B 1 55 ? 45.149 59.987 17.030 1.00 13.23 33 THR B C 1
ATOM 3024 O O . THR B 1 55 ? 44.166 59.245 17.025 1.00 11.28 33 THR B O 1
ATOM 3028 N N . LEU B 1 56 ? 46.385 59.543 17.221 1.00 11.36 34 LEU B N 1
ATOM 3029 C CA . LEU B 1 56 ? 46.657 58.122 17.423 1.00 12.47 34 LEU B CA 1
ATOM 3030 C C . LEU B 1 56 ? 47.062 57.886 18.870 1.00 15.06 34 LEU B C 1
ATOM 3031 O O . LEU B 1 56 ? 47.662 58.756 19.506 1.00 15.48 34 LEU B O 1
ATOM 3036 N N . VAL B 1 57 ? 46.737 56.706 19.388 1.00 11.39 35 VAL B N 1
ATOM 3037 C CA . VAL B 1 57 ? 47.085 56.366 20.760 1.00 11.26 35 VAL B CA 1
ATOM 3038 C C . VAL B 1 57 ? 47.806 55.031 20.756 1.00 11.20 35 VAL B C 1
ATOM 3039 O O . VAL B 1 57 ? 47.325 54.064 20.173 1.00 10.92 35 VAL B O 1
ATOM 3043 N N . LYS B 1 58 ? 48.974 54.992 21.386 1.00 8.66 36 LYS B N 1
ATOM 3044 C CA . LYS B 1 58 ? 49.709 53.747 21.550 1.00 14.94 36 LYS B CA 1
ATOM 3045 C C . LYS B 1 58 ? 49.746 53.385 23.031 1.00 14.19 36 LYS B C 1
ATOM 3046 O O . LYS B 1 58 ? 50.207 54.172 23.855 1.00 16.20 36 LYS B O 1
ATOM 3052 N N . ILE B 1 59 ? 49.236 52.209 23.375 1.00 12.32 37 ILE B N 1
ATOM 3053 C CA . ILE B 1 59 ? 49.326 51.726 24.751 1.00 12.64 37 ILE B CA 1
ATOM 3054 C C . ILE B 1 59 ? 50.394 50.642 24.803 1.00 14.35 37 ILE B C 1
ATOM 3055 O O . ILE B 1 59 ? 50.339 49.684 24.036 1.00 13.07 37 ILE B O 1
ATOM 3060 N N . VAL B 1 60 ? 51.373 50.797 25.693 1.00 15.96 38 VAL B N 1
ATOM 3061 C CA . VAL B 1 60 ? 52.402 49.775 25.877 1.00 11.39 38 VAL B CA 1
ATOM 3062 C C . VAL B 1 60 ? 52.231 49.073 27.220 1.00 14.56 38 VAL B C 1
ATOM 3063 O O . VAL B 1 60 ? 52.207 49.723 28.270 1.00 17.34 38 VAL B O 1
ATOM 3067 N N . ALA B 1 61 ? 52.114 47.748 27.181 1.00 12.66 39 ALA B N 1
ATOM 3068 C CA . ALA B 1 61 ? 52.000 46.944 28.396 1.00 13.68 39 ALA B CA 1
ATOM 3069 C C . ALA B 1 61 ? 53.365 46.777 29.051 1.00 16.18 39 ALA B C 1
ATOM 3070 O O . ALA B 1 61 ? 54.398 46.999 28.416 1.00 18.62 39 ALA B O 1
ATOM 3072 N N . ASP B 1 62 ? 53.371 46.356 30.311 1.00 18.74 40 ASP B N 1
ATOM 3073 C CA . ASP B 1 62 ? 54.634 46.097 31.001 1.00 21.85 40 ASP B CA 1
ATOM 3074 C C . ASP B 1 62 ? 55.464 45.032 30.284 1.00 25.33 40 ASP B C 1
ATOM 3075 O O . ASP B 1 62 ? 56.685 45.002 30.408 1.00 27.11 40 ASP B O 1
ATOM 3080 N N . SER B 1 63 ? 54.794 44.174 29.522 1.00 27.31 41 SER B N 1
ATOM 3081 C CA . SER B 1 63 ? 55.462 43.124 28.762 1.00 24.23 41 SER B CA 1
ATOM 3082 C C . SER B 1 63 ? 56.149 43.670 27.516 1.00 25.14 41 SER B C 1
ATOM 3083 O O . SER B 1 63 ? 56.973 42.983 26.907 1.00 26.62 41 SER B O 1
ATOM 3086 N N . GLY B 1 64 ? 55.808 44.898 27.133 1.00 20.28 42 GLY B N 1
ATOM 3087 C CA . GLY B 1 64 ? 56.377 45.510 25.943 1.00 19.00 42 GLY B CA 1
ATOM 3088 C C . GLY B 1 64 ? 55.448 45.464 24.739 1.00 20.63 42 GLY B C 1
ATOM 3089 O O . GLY B 1 64 ? 55.661 46.164 23.745 1.00 21.39 42 GLY B O 1
ATOM 3090 N N . LEU B 1 65 ? 54.407 44.644 24.830 1.00 19.54 43 LEU B N 1
ATOM 3091 C CA . LEU B 1 65 ? 53.425 44.522 23.757 1.00 17.96 43 LEU B CA 1
ATOM 3092 C C . LEU B 1 65 ? 52.630 45.823 23.636 1.00 15.55 43 LEU B C 1
ATOM 3093 O O . LEU B 1 65 ? 52.314 46.447 24.644 1.00 15.78 43 LEU B O 1
ATOM 3098 N N . ALA B 1 66 ? 52.307 46.222 22.405 1.00 13.64 44 ALA B N 1
ATOM 3099 C CA . ALA B 1 66 ? 51.607 47.487 22.159 1.00 13.00 44 ALA B CA 1
ATOM 3100 C C . ALA B 1 66 ? 50.303 47.305 21.387 1.00 15.46 44 ALA B C 1
ATOM 3101 O O . ALA B 1 66 ? 50.165 46.385 20.579 1.00 14.43 44 ALA B O 1
ATOM 3103 N N . GLY B 1 67 ? 49.354 48.200 21.644 1.00 14.51 45 GLY B N 1
ATOM 3104 C CA . GLY B 1 67 ? 48.109 48.242 20.903 1.00 13.11 45 GLY B CA 1
ATOM 3105 C C . GLY B 1 67 ? 47.870 49.656 20.405 1.00 12.82 45 GLY B C 1
ATOM 3106 O O . GLY B 1 67 ? 48.364 50.614 21.012 1.00 14.33 45 GLY B O 1
ATOM 3107 N N . TRP B 1 68 ? 47.109 49.795 19.320 1.00 12.14 46 TRP B N 1
ATOM 3108 C CA . TRP B 1 68 ? 46.886 51.101 18.694 1.00 10.35 46 TRP B CA 1
ATOM 3109 C C . TRP B 1 68 ? 45.416 51.491 18.608 1.00 8.85 46 TRP B C 1
ATOM 3110 O O . TRP B 1 68 ? 44.575 50.648 18.316 1.00 8.36 46 TRP B O 1
ATOM 3121 N N . GLY B 1 69 ? 45.134 52.771 18.848 1.00 7.78 47 GLY B N 1
ATOM 3122 C CA . GLY B 1 69 ? 43.796 53.331 18.673 1.00 6.77 47 GLY B CA 1
ATOM 3123 C C . GLY B 1 69 ? 43.874 54.624 17.881 1.00 9.80 47 GLY B C 1
ATOM 3124 O O . GLY B 1 69 ? 44.971 55.141 17.638 1.00 10.26 47 GLY B O 1
ATOM 3125 N N . GLU B 1 70 ? 42.720 55.147 17.472 1.00 7.13 48 GLU B N 1
ATOM 3126 C CA . GLU B 1 70 ? 42.662 56.330 16.607 1.00 9.01 48 GLU B CA 1
ATOM 3127 C C . GLU B 1 70 ? 41.312 57.024 16.730 1.00 7.12 48 GLU B C 1
ATOM 3128 O O . GLU B 1 70 ? 40.278 56.373 16.827 1.00 8.71 48 GLU B O 1
ATOM 3134 N N . THR B 1 71 ? 41.319 58.357 16.723 1.00 7.10 49 THR B N 1
ATOM 3135 C CA . THR B 1 71 ? 40.077 59.124 16.659 1.00 8.63 49 THR B CA 1
ATOM 3136 C C . THR B 1 71 ? 40.309 60.358 15.788 1.00 9.19 49 THR B C 1
ATOM 3137 O O . THR B 1 71 ? 41.298 61.069 15.958 1.00 10.09 49 THR B O 1
ATOM 3141 N N . CYS B 1 72 ? 39.399 60.599 14.847 1.00 9.61 50 CYS B N 1
ATOM 3142 C CA . CYS B 1 72 ? 39.586 61.664 13.866 1.00 11.10 50 CYS B CA 1
ATOM 3143 C C . CYS B 1 72 ? 38.267 62.320 13.503 1.00 10.44 50 CYS B C 1
ATOM 3144 O O . CYS B 1 72 ? 37.569 61.860 12.602 1.00 11.05 50 CYS B O 1
ATOM 3147 N N . PRO B 1 73 ? 37.916 63.402 14.205 1.00 10.99 51 PRO B N 1
ATOM 3148 C CA . PRO B 1 73 ? 36.687 64.120 13.857 1.00 10.78 51 PRO B CA 1
ATOM 3149 C C . PRO B 1 73 ? 36.742 64.653 12.426 1.00 11.35 51 PRO B C 1
ATOM 3150 O O . PRO B 1 73 ? 37.831 64.930 11.916 1.00 16.64 51 PRO B O 1
ATOM 3154 N N . VAL B 1 74 ? 35.584 64.779 11.781 1.00 11.91 52 VAL B N 1
ATOM 3155 C CA . VAL B 1 74 ? 35.546 65.191 10.382 1.00 12.00 52 VAL B CA 1
ATOM 3156 C C . VAL B 1 74 ? 35.297 66.701 10.323 1.00 18.77 52 VAL B C 1
ATOM 3157 O O . VAL B 1 74 ? 34.227 67.184 9.944 1.00 18.28 52 VAL B O 1
ATOM 3161 N N . GLY B 1 75 ? 36.323 67.436 10.729 1.00 16.91 53 GLY B N 1
ATOM 3162 C CA . GLY B 1 75 ? 36.186 68.861 10.964 1.00 18.76 53 GLY B CA 1
ATOM 3163 C C . GLY B 1 75 ? 35.618 69.095 12.352 1.00 18.39 53 GLY B C 1
ATOM 3164 O O . GLY B 1 75 ? 35.086 68.175 12.975 1.00 20.31 53 GLY B O 1
ATOM 3165 N N . PRO B 1 76 ? 35.739 70.333 12.851 1.00 13.13 54 PRO B N 1
ATOM 3166 C CA . PRO B 1 76 ? 35.295 70.667 14.209 1.00 12.50 54 PRO B CA 1
ATOM 3167 C C . PRO B 1 76 ? 33.804 70.985 14.316 1.00 15.44 54 PRO B C 1
ATOM 3168 O O . PRO B 1 76 ? 33.306 71.176 15.434 1.00 11.17 54 PRO B O 1
ATOM 3172 N N . THR B 1 77 ? 33.093 71.046 13.190 1.00 12.98 55 THR B N 1
ATOM 3173 C CA . THR B 1 77 ? 31.677 71.415 13.241 1.00 7.69 55 THR B CA 1
ATOM 3174 C C . THR B 1 77 ? 30.691 70.271 13.042 1.00 12.25 55 THR B C 1
ATOM 3175 O O . THR B 1 77 ? 29.490 70.481 13.184 1.00 15.92 55 THR B O 1
ATOM 3179 N N . TYR B 1 78 ? 31.176 69.078 12.703 1.00 11.21 56 TYR B N 1
ATOM 3180 C CA . TYR B 1 78 ? 30.271 67.951 12.433 1.00 12.42 56 TYR B CA 1
ATOM 3181 C C . TYR B 1 78 ? 29.586 67.446 13.701 1.00 14.21 56 TYR B C 1
ATOM 3182 O O . TYR B 1 78 ? 28.387 67.155 13.706 1.00 14.98 56 TYR B O 1
ATOM 3191 N N . ALA B 1 79 ? 30.369 67.336 14.770 1.00 10.45 57 ALA B N 1
ATOM 3192 C CA . ALA B 1 79 ? 29.929 66.740 16.021 1.00 11.60 57 ALA B CA 1
ATOM 3193 C C . ALA B 1 79 ? 30.640 67.472 17.164 1.00 9.33 57 ALA B C 1
ATOM 3194 O O . ALA B 1 79 ? 31.581 68.226 16.916 1.00 12.29 57 ALA B O 1
ATOM 3196 N N . PRO B 1 80 ? 30.187 67.269 18.414 1.00 11.56 58 PRO B N 1
ATOM 3197 C CA . PRO B 1 80 ? 30.859 67.929 19.549 1.00 10.51 58 PRO B CA 1
ATOM 3198 C C . PRO B 1 80 ? 32.202 67.294 19.896 1.00 12.69 58 PRO B C 1
ATOM 3199 O O . PRO B 1 80 ? 32.371 66.690 20.957 1.00 10.97 58 PRO B O 1
ATOM 3203 N N . SER B 1 81 ? 33.157 67.459 18.989 1.00 10.70 59 SER B N 1
ATOM 3204 C CA . SER B 1 81 ? 34.452 66.807 19.078 1.00 10.92 59 SER B CA 1
ATOM 3205 C C . SER B 1 81 ? 35.380 67.465 18.081 1.00 11.94 59 SER B C 1
ATOM 3206 O O . SER B 1 81 ? 34.944 67.942 17.029 1.00 11.84 59 SER B O 1
ATOM 3209 N N . HIS B 1 82 ? 36.668 67.507 18.412 1.00 9.08 60 HIS B N 1
ATOM 3210 C CA . HIS B 1 82 ? 37.662 68.117 17.539 1.00 7.74 60 HIS B CA 1
ATOM 3211 C C . HIS B 1 82 ? 39.042 67.597 17.916 1.00 10.72 60 HIS B C 1
ATOM 3212 O O . HIS B 1 82 ? 39.212 67.055 19.004 1.00 9.65 60 HIS B O 1
ATOM 3219 N N . ALA B 1 83 ? 40.015 67.727 17.014 1.00 12.71 61 ALA B N 1
ATOM 3220 C CA . ALA B 1 83 ? 41.331 67.128 17.234 1.00 13.99 61 ALA B CA 1
ATOM 3221 C C . ALA B 1 83 ? 42.021 67.650 18.494 1.00 10.80 61 ALA B C 1
ATOM 3222 O O . ALA B 1 83 ? 42.566 66.868 19.270 1.00 11.62 61 ALA B O 1
ATOM 3224 N N . LEU B 1 84 ? 41.994 68.964 18.704 1.00 7.91 62 LEU B N 1
ATOM 3225 C CA . LEU B 1 84 ? 42.623 69.520 19.896 1.00 11.58 62 LEU B CA 1
ATOM 3226 C C . LEU B 1 84 ? 41.920 69.003 21.151 1.00 9.29 62 LEU B C 1
ATOM 3227 O O . LEU B 1 84 ? 42.560 68.789 22.188 1.00 10.92 62 LEU B O 1
ATOM 3232 N N . GLY B 1 85 ? 40.608 68.789 21.048 1.00 8.31 63 GLY B N 1
ATOM 3233 C CA . GLY B 1 85 ? 39.822 68.317 22.174 1.00 7.19 63 GLY B CA 1
ATOM 3234 C C . GLY B 1 85 ? 40.114 66.856 22.483 1.00 8.04 63 GLY B C 1
ATOM 3235 O O . GLY B 1 85 ? 40.114 66.446 23.647 1.00 8.97 63 GLY B O 1
ATOM 3236 N N . ALA B 1 86 ? 40.369 66.072 21.441 1.00 8.02 64 ALA B N 1
ATOM 3237 C CA . ALA B 1 86 ? 40.717 64.666 21.617 1.00 10.71 64 ALA B CA 1
ATOM 3238 C C . ALA B 1 86 ? 42.010 64.557 22.421 1.00 8.86 64 ALA B C 1
ATOM 3239 O O . ALA B 1 86 ? 42.115 63.755 23.356 1.00 10.87 64 ALA B O 1
ATOM 3241 N N . ARG B 1 87 ? 43.000 65.351 22.038 1.00 11.88 65 ARG B N 1
ATOM 3242 C CA . ARG B 1 87 ? 44.287 65.327 22.716 1.00 12.88 65 ARG B CA 1
ATOM 3243 C C . ARG B 1 87 ? 44.202 65.851 24.151 1.00 12.30 65 ARG B C 1
ATOM 3244 O O . ARG B 1 87 ? 44.875 65.331 25.039 1.00 12.54 65 ARG B O 1
ATOM 3252 N N . ALA B 1 88 ? 43.361 66.858 24.382 1.00 8.80 66 ALA B N 1
ATOM 3253 C CA . ALA B 1 88 ? 43.156 67.364 25.738 1.00 9.93 66 ALA B CA 1
ATOM 3254 C C . ALA B 1 88 ? 42.528 66.297 26.624 1.00 11.45 66 ALA B C 1
ATOM 3255 O O . ALA B 1 88 ? 42.906 66.135 27.790 1.00 10.38 66 ALA B O 1
ATOM 3257 N N . ALA B 1 89 ? 41.557 65.581 26.068 1.00 8.82 67 ALA B N 1
ATOM 3258 C CA . ALA B 1 89 ? 40.850 64.537 26.804 1.00 6.68 67 ALA B CA 1
ATOM 3259 C C . ALA B 1 89 ? 41.776 63.377 27.118 1.00 9.82 67 ALA B C 1
ATOM 3260 O O . ALA B 1 89 ? 41.752 62.813 28.220 1.00 8.13 67 ALA B O 1
ATOM 3262 N N . LEU B 1 90 ? 42.587 63.000 26.140 1.00 8.41 68 LEU B N 1
ATOM 3263 C CA . LEU B 1 90 ? 43.538 61.915 26.371 1.00 10.03 68 LEU B CA 1
ATOM 3264 C C . LEU B 1 90 ? 44.589 62.300 27.407 1.00 10.29 68 LEU B C 1
ATOM 3265 O O . LEU B 1 90 ? 44.985 61.477 28.229 1.00 12.06 68 LEU B O 1
ATOM 3270 N N . ALA B 1 91 ? 45.049 63.544 27.367 1.00 9.56 69 ALA B N 1
ATOM 3271 C CA . ALA B 1 91 ? 46.030 64.012 28.345 1.00 11.40 69 ALA B CA 1
ATOM 3272 C C . ALA B 1 91 ? 45.430 64.039 29.754 1.00 13.99 69 ALA B C 1
ATOM 3273 O O . ALA B 1 91 ? 46.136 63.822 30.740 1.00 13.96 69 ALA B O 1
ATOM 3275 N N . GLU B 1 92 ? 44.135 64.333 29.846 1.00 10.92 70 GLU B N 1
ATOM 3276 C CA . GLU B 1 92 ? 43.443 64.331 31.133 1.00 8.30 70 GLU B CA 1
ATOM 3277 C C . GLU B 1 92 ? 43.406 62.923 31.738 1.00 10.64 70 GLU B C 1
ATOM 3278 O O . GLU B 1 92 ? 43.638 62.740 32.937 1.00 14.24 70 GLU B O 1
ATOM 3284 N N . MET B 1 93 ? 43.095 61.929 30.911 1.00 10.91 71 MET B N 1
ATOM 3285 C CA . MET B 1 93 ? 42.836 60.583 31.419 1.00 8.84 71 MET B CA 1
ATOM 3286 C C . MET B 1 93 ? 44.089 59.736 31.575 1.00 11.95 71 MET B C 1
ATOM 3287 O O . MET B 1 93 ? 44.185 58.901 32.475 1.00 14.79 71 MET B O 1
ATOM 3292 N N . ALA B 1 94 ? 45.036 59.921 30.670 1.00 12.33 72 ALA B N 1
ATOM 3293 C CA . ALA B 1 94 ? 46.196 59.031 30.607 1.00 10.40 72 ALA B CA 1
ATOM 3294 C C . ALA B 1 94 ? 46.938 58.754 31.933 1.00 12.93 72 ALA B C 1
ATOM 3295 O O . ALA B 1 94 ? 47.210 57.592 32.240 1.00 12.98 72 ALA B O 1
ATOM 3297 N N . PRO B 1 95 ? 47.250 59.796 32.732 1.00 14.05 73 PRO B N 1
ATOM 3298 C CA . PRO B 1 95 ? 47.989 59.483 33.965 1.00 15.63 73 PRO B CA 1
ATOM 3299 C C . PRO B 1 95 ? 47.212 58.547 34.889 1.00 16.77 73 PRO B C 1
ATOM 3300 O O . PRO B 1 95 ? 47.807 57.728 35.598 1.00 16.94 73 PRO B O 1
ATOM 3304 N N . GLY B 1 96 ? 45.889 58.653 34.857 1.00 11.48 74 GLY B N 1
ATOM 3305 C CA . GLY B 1 96 ? 45.040 57.814 35.687 1.00 12.70 74 GLY B CA 1
ATOM 3306 C C . GLY B 1 96 ? 44.849 56.393 35.176 1.00 14.47 74 GLY B C 1
ATOM 3307 O O . GLY B 1 96 ? 44.201 55.584 35.838 1.00 16.99 74 GLY B O 1
ATOM 3308 N N . LEU B 1 97 ? 45.411 56.080 34.010 1.00 15.64 75 LEU B N 1
ATOM 3309 C CA . LEU B 1 97 ? 45.234 54.754 33.407 1.00 14.12 75 LEU B CA 1
ATOM 3310 C C . LEU B 1 97 ? 46.498 53.913 33.477 1.00 13.75 75 LEU B C 1
ATOM 3311 O O . LEU B 1 97 ? 46.460 52.708 33.235 1.00 15.82 75 LEU B O 1
ATOM 3316 N N . ILE B 1 98 ? 47.619 54.552 33.800 1.00 13.77 76 ILE B N 1
ATOM 3317 C CA . ILE B 1 98 ? 48.863 53.806 33.952 1.00 12.12 76 ILE B CA 1
ATOM 3318 C C . ILE B 1 98 ? 48.678 52.782 35.069 1.00 11.86 76 ILE B C 1
ATOM 3319 O O . ILE B 1 98 ? 48.247 53.132 36.172 1.00 16.10 76 ILE B O 1
ATOM 3324 N N . GLY B 1 99 ? 48.977 51.517 34.780 1.00 13.30 77 GLY B N 1
ATOM 3325 C CA . GLY B 1 99 ? 48.805 50.456 35.758 1.00 16.99 77 GLY B CA 1
ATOM 3326 C C . GLY B 1 99 ? 47.521 49.657 35.628 1.00 18.00 77 GLY B C 1
ATOM 3327 O O . GLY B 1 99 ? 47.376 48.607 36.254 1.00 19.57 77 GLY B O 1
ATOM 3328 N N . ALA B 1 100 ? 46.580 50.140 34.821 1.00 15.08 78 ALA B N 1
ATOM 3329 C CA . ALA B 1 100 ? 45.320 49.421 34.616 1.00 13.59 78 ALA B CA 1
ATOM 3330 C C . ALA B 1 100 ? 45.552 48.183 33.759 1.00 14.89 78 ALA B C 1
ATOM 3331 O O . ALA B 1 100 ? 46.487 48.140 32.964 1.00 14.39 78 ALA B O 1
ATOM 3333 N N . ASN B 1 101 ? 44.703 47.175 33.932 1.00 14.48 79 ASN B N 1
ATOM 3334 C CA . ASN B 1 101 ? 44.748 45.970 33.120 1.00 17.12 79 ASN B CA 1
ATOM 3335 C C . ASN B 1 101 ? 44.069 46.234 31.783 1.00 14.91 79 ASN B C 1
ATOM 3336 O O . ASN B 1 101 ? 42.853 46.439 31.732 1.00 18.79 79 ASN B O 1
ATOM 3341 N N . PRO B 1 102 ? 44.844 46.206 30.688 1.00 14.51 80 PRO B N 1
ATOM 3342 C CA . PRO B 1 102 ? 44.295 46.495 29.355 1.00 14.84 80 PRO B CA 1
ATOM 3343 C C . PRO B 1 102 ? 43.494 45.339 28.761 1.00 14.83 80 PRO B C 1
ATOM 3344 O O . PRO B 1 102 ? 42.962 45.466 27.656 1.00 14.20 80 PRO B O 1
ATOM 3348 N N . LEU B 1 103 ? 43.412 44.223 29.480 1.00 13.14 81 LEU B N 1
ATOM 3349 C CA . LEU B 1 103 ? 42.715 43.046 28.972 1.00 12.14 81 LEU B CA 1
ATOM 3350 C C . LEU B 1 103 ? 41.264 43.006 29.432 1.00 10.36 81 LEU B C 1
ATOM 3351 O O . LEU B 1 103 ? 40.558 42.006 29.219 1.00 9.82 81 LEU B O 1
ATOM 3356 N N . GLN B 1 104 ? 40.818 44.092 30.058 1.00 10.47 82 GLN B N 1
ATOM 3357 C CA . GLN B 1 104 ? 39.479 44.153 30.635 1.00 9.17 82 GLN B CA 1
ATOM 3358 C C . GLN B 1 104 ? 38.776 45.420 30.155 1.00 10.72 82 GLN B C 1
ATOM 3359 O O . GLN B 1 104 ? 38.800 46.442 30.830 1.00 11.97 82 GLN B O 1
ATOM 3365 N N . PRO B 1 105 ? 38.144 45.349 28.978 1.00 11.39 83 PRO B N 1
ATOM 3366 C CA . PRO B 1 105 ? 37.620 46.542 28.301 1.00 12.25 83 PRO B CA 1
ATOM 3367 C C . PRO B 1 105 ? 36.501 47.254 29.062 1.00 12.27 83 PRO B C 1
ATOM 3368 O O . PRO B 1 105 ? 36.459 48.472 29.027 1.00 11.90 83 PRO B O 1
ATOM 3372 N N . LEU B 1 106 ? 35.607 46.521 29.719 1.00 8.42 84 LEU B N 1
ATOM 3373 C CA . LEU B 1 106 ? 34.557 47.160 30.512 1.00 7.87 84 LEU B CA 1
ATOM 3374 C C . LEU B 1 106 ? 35.125 47.827 31.769 1.00 10.52 84 LEU B C 1
ATOM 3375 O O . LEU B 1 106 ? 34.776 48.970 32.089 1.00 10.94 84 LEU B O 1
ATOM 3380 N N . VAL B 1 107 ? 36.003 47.120 32.478 1.00 10.21 85 VAL B N 1
ATOM 3381 C CA . VAL B 1 107 ? 36.654 47.667 33.664 1.00 6.79 85 VAL B CA 1
ATOM 3382 C C . VAL B 1 107 ? 37.423 48.924 33.293 1.00 9.20 85 VAL B C 1
ATOM 3383 O O . VAL B 1 107 ? 37.352 49.949 33.989 1.00 11.25 85 VAL B O 1
ATOM 3387 N N . LEU B 1 108 ? 38.121 48.850 32.162 1.00 9.78 86 LEU B N 1
ATOM 3388 C CA . LEU B 1 108 ? 38.910 49.974 31.676 1.00 8.73 86 LEU B CA 1
ATOM 3389 C C . LEU B 1 108 ? 38.027 51.158 31.321 1.00 9.30 86 LEU B C 1
ATOM 3390 O O . LEU B 1 108 ? 38.410 52.305 31.572 1.00 11.07 86 LEU B O 1
ATOM 3395 N N . ARG B 1 109 ? 36.844 50.896 30.757 1.00 7.07 87 ARG B N 1
ATOM 3396 C CA . ARG B 1 109 ? 35.931 51.979 30.384 1.00 8.29 87 ARG B CA 1
ATOM 3397 C C . ARG B 1 109 ? 35.399 52.682 31.627 1.00 11.13 87 ARG B C 1
ATOM 3398 O O . ARG B 1 109 ? 35.329 53.907 31.678 1.00 9.26 87 ARG B O 1
ATOM 3406 N N . ARG B 1 110 ? 35.050 51.906 32.646 1.00 8.75 88 ARG B N 1
ATOM 3407 C CA . ARG B 1 110 ? 34.588 52.495 33.893 1.00 9.14 88 ARG B CA 1
ATOM 3408 C C . ARG B 1 110 ? 35.671 53.347 34.535 1.00 11.42 88 ARG B C 1
ATOM 3409 O O . ARG B 1 110 ? 35.380 54.375 35.138 1.00 10.91 88 ARG B O 1
ATOM 3417 N N . ARG B 1 111 ? 36.919 52.919 34.393 1.00 8.53 89 ARG B N 1
ATOM 3418 C CA . ARG B 1 111 ? 38.044 53.659 34.960 1.00 8.42 89 ARG B CA 1
ATOM 3419 C C . ARG B 1 111 ? 38.200 54.987 34.239 1.00 11.47 89 ARG B C 1
ATOM 3420 O O . ARG B 1 111 ? 38.440 56.017 34.875 1.00 10.55 89 ARG B O 1
ATOM 3428 N N . MET B 1 112 ? 38.034 54.976 32.919 1.00 11.16 90 MET B N 1
ATOM 3429 C CA . MET B 1 112 ? 38.035 56.232 32.163 1.00 10.72 90 MET B CA 1
ATOM 3430 C C . MET B 1 112 ? 36.920 57.162 32.619 1.00 11.01 90 MET B C 1
ATOM 3431 O O . MET B 1 112 ? 37.146 58.371 32.781 1.00 9.26 90 MET B O 1
ATOM 3436 N N . ASP B 1 113 ? 35.726 56.607 32.826 1.00 9.25 91 ASP B N 1
ATOM 3437 C CA . ASP B 1 113 ? 34.587 57.410 33.272 1.00 10.34 91 ASP B CA 1
ATOM 3438 C C . ASP B 1 113 ? 34.887 58.027 34.630 1.00 10.68 91 ASP B C 1
ATOM 3439 O O . ASP B 1 113 ? 34.348 59.081 34.976 1.00 11.59 91 ASP B O 1
ATOM 3444 N N . GLY B 1 114 ? 35.730 57.352 35.404 1.00 11.43 92 GLY B N 1
ATOM 3445 C CA . GLY B 1 114 ? 36.134 57.839 36.710 1.00 10.65 92 GLY B CA 1
ATOM 3446 C C . GLY B 1 114 ? 37.088 59.017 36.638 1.00 11.11 92 GLY B C 1
ATOM 3447 O O . GLY B 1 114 ? 37.335 59.688 37.648 1.00 12.63 92 GLY B O 1
ATOM 3448 N N . LEU B 1 115 ? 37.613 59.270 35.441 1.00 9.21 93 LEU B N 1
ATOM 3449 C CA . LEU B 1 115 ? 38.602 60.327 35.219 1.00 10.05 93 LEU B CA 1
ATOM 3450 C C . LEU B 1 115 ? 38.046 61.496 34.404 1.00 10.39 93 LEU B C 1
ATOM 3451 O O . LEU B 1 115 ? 38.513 62.631 34.527 1.00 10.92 93 LEU B O 1
ATOM 3456 N N . LEU B 1 116 ? 37.065 61.224 33.562 1.00 10.16 94 LEU B N 1
ATOM 3457 C CA . LEU B 1 116 ? 36.522 62.258 32.687 1.00 10.09 94 LEU B CA 1
ATOM 3458 C C . LEU B 1 116 ? 35.121 61.886 32.245 1.00 11.45 94 LEU B C 1
ATOM 3459 O O . LEU B 1 116 ? 34.885 60.773 31.776 1.00 9.41 94 LEU B O 1
ATOM 3464 N N . CYS B 1 117 ? 34.192 62.819 32.415 1.00 9.65 95 CYS B N 1
ATOM 3465 C CA . CYS B 1 117 ? 32.811 62.639 31.969 1.00 11.26 95 CYS B CA 1
ATOM 3466 C C . CYS B 1 117 ? 32.691 62.885 30.466 1.00 11.13 95 CYS B C 1
ATOM 3467 O O . CYS B 1 117 ? 33.285 63.828 29.938 1.00 10.17 95 CYS B O 1
ATOM 3470 N N . GLY B 1 118 ? 31.918 62.044 29.784 1.00 9.86 96 GLY B N 1
ATOM 3471 C CA . GLY B 1 118 ? 31.658 62.208 28.364 1.00 9.90 96 GLY B CA 1
ATOM 3472 C C . GLY B 1 118 ? 32.902 61.953 27.536 1.00 10.60 96 GLY B C 1
ATOM 3473 O O . GLY B 1 118 ? 33.702 61.081 27.871 1.00 9.88 96 GLY B O 1
ATOM 3474 N N . HIS B 1 119 ? 33.064 62.722 26.464 1.00 8.66 97 HIS B N 1
ATOM 3475 C CA . HIS B 1 119 ? 34.236 62.613 25.595 1.00 7.23 97 HIS B CA 1
ATOM 3476 C C . HIS B 1 119 ? 34.425 61.197 25.065 1.00 7.59 97 HIS B C 1
ATOM 3477 O O . HIS B 1 119 ? 35.540 60.677 25.046 1.00 7.42 97 HIS B O 1
ATOM 3484 N N . ASN B 1 120 ? 33.330 60.581 24.636 1.00 7.51 98 ASN B N 1
ATOM 3485 C CA . ASN B 1 120 ? 33.402 59.240 24.069 1.00 6.06 98 ASN B CA 1
ATOM 3486 C C . ASN B 1 120 ? 34.427 59.124 22.951 1.00 8.68 98 ASN B C 1
ATOM 3487 O O . ASN B 1 120 ? 35.108 58.108 22.846 1.00 6.84 98 ASN B O 1
ATOM 3492 N N . TYR B 1 121 ? 34.538 60.155 22.119 1.00 10.01 99 TYR B N 1
ATOM 3493 C CA . TYR B 1 121 ? 35.414 60.067 20.955 1.00 10.63 99 TYR B CA 1
ATOM 3494 C C . TYR B 1 121 ? 36.883 59.902 21.336 1.00 12.08 99 TYR B C 1
ATOM 3495 O O . TYR B 1 121 ? 37.654 59.289 20.591 1.00 11.04 99 TYR B O 1
ATOM 3504 N N . ALA B 1 122 ? 37.261 60.419 22.504 1.00 6.55 100 ALA B N 1
ATOM 3505 C CA . ALA B 1 122 ? 38.621 60.222 23.015 1.00 7.54 100 ALA B CA 1
ATOM 3506 C C . ALA B 1 122 ? 38.771 58.880 23.724 1.00 8.50 100 ALA B C 1
ATOM 3507 O O . ALA B 1 122 ? 39.747 58.150 23.498 1.00 7.76 100 ALA B O 1
ATOM 3509 N N . LYS B 1 123 ? 37.807 58.557 24.585 1.00 9.44 101 LYS B N 1
ATOM 3510 C CA . LYS B 1 123 ? 37.767 57.250 25.247 1.00 7.79 101 LYS B CA 1
ATOM 3511 C C . LYS B 1 123 ? 37.844 56.094 24.258 1.00 11.29 101 LYS B C 1
ATOM 3512 O O . LYS B 1 123 ? 38.504 55.083 24.524 1.00 8.78 101 LYS B O 1
ATOM 3518 N N . ALA B 1 124 ? 37.175 56.251 23.119 1.00 9.66 102 ALA B N 1
ATOM 3519 C CA . ALA B 1 124 ? 37.177 55.231 22.071 1.00 9.16 102 ALA B CA 1
ATOM 3520 C C . ALA B 1 124 ? 38.586 54.855 21.600 1.00 5.61 102 ALA B C 1
ATOM 3521 O O . ALA B 1 124 ? 38.830 53.703 21.247 1.00 9.19 102 ALA B O 1
ATOM 3523 N N . ALA B 1 125 ? 39.501 55.819 21.562 1.00 7.72 103 ALA B N 1
ATOM 3524 C CA . ALA B 1 125 ? 40.853 55.529 21.101 1.00 9.41 103 ALA B CA 1
ATOM 3525 C C . ALA B 1 125 ? 41.589 54.608 22.074 1.00 9.38 103 ALA B C 1
ATOM 3526 O O . ALA B 1 125 ? 42.327 53.712 21.655 1.00 10.79 103 ALA B O 1
ATOM 3528 N N . ILE B 1 126 ? 41.367 54.814 23.372 1.00 6.79 104 ILE B N 1
ATOM 3529 C CA . ILE B 1 126 ? 41.955 53.953 24.396 1.00 10.70 104 ILE B CA 1
ATOM 3530 C C . ILE B 1 126 ? 41.327 52.561 24.328 1.00 11.05 104 ILE B C 1
ATOM 3531 O O . ILE B 1 126 ? 42.027 51.539 24.384 1.00 11.36 104 ILE B O 1
ATOM 3536 N N . ASP B 1 127 ? 40.002 52.534 24.189 1.00 9.62 105 ASP B N 1
ATOM 3537 C CA . ASP B 1 127 ? 39.257 51.288 24.059 1.00 8.09 105 ASP B CA 1
ATOM 3538 C C . ASP B 1 127 ? 39.792 50.448 22.888 1.00 8.72 105 ASP B C 1
ATOM 3539 O O . ASP B 1 127 ? 40.018 49.245 23.022 1.00 8.51 105 ASP B O 1
ATOM 3544 N N . ILE B 1 128 ? 39.986 51.085 21.736 1.00 6.90 106 ILE B N 1
ATOM 3545 C CA . ILE B 1 128 ? 40.412 50.367 20.543 1.00 6.74 106 ILE B CA 1
ATOM 3546 C C . ILE B 1 128 ? 41.840 49.849 20.712 1.00 10.09 106 ILE B C 1
ATOM 3547 O O . ILE B 1 128 ? 42.136 48.706 20.354 1.00 7.84 106 ILE B O 1
ATOM 3552 N N . ALA B 1 129 ? 42.716 50.671 21.280 1.00 9.19 107 ALA B N 1
ATOM 3553 C CA . ALA B 1 129 ? 44.088 50.236 21.559 1.00 8.89 107 ALA B CA 1
ATOM 3554 C C . ALA B 1 129 ? 44.110 49.013 22.476 1.00 12.69 107 ALA B C 1
ATOM 3555 O O . ALA B 1 129 ? 44.895 48.082 22.277 1.00 10.21 107 ALA B O 1
ATOM 3557 N N . ALA B 1 130 ? 43.237 49.003 23.474 1.00 12.30 108 ALA B N 1
ATOM 3558 C CA . ALA B 1 130 ? 43.182 47.872 24.395 1.00 11.84 108 ALA B CA 1
ATOM 3559 C C . ALA B 1 130 ? 42.703 46.587 23.721 1.00 12.59 108 ALA B C 1
ATOM 3560 O O . ALA B 1 130 ? 43.241 45.515 23.988 1.00 9.70 108 ALA B O 1
ATOM 3562 N N . TYR B 1 131 ? 41.704 46.680 22.849 1.00 8.18 109 TYR B N 1
ATOM 3563 C CA . TYR B 1 131 ? 41.262 45.482 22.123 1.00 8.08 109 TYR B CA 1
ATOM 3564 C C . TYR B 1 131 ? 42.363 44.958 21.198 1.00 7.99 109 TYR B C 1
ATOM 3565 O O . TYR B 1 131 ? 42.538 43.742 21.053 1.00 10.32 109 TYR B O 1
ATOM 3574 N N . ASP B 1 132 ? 43.101 45.870 20.570 1.00 7.57 110 ASP B N 1
ATOM 3575 C CA . ASP B 1 132 ? 44.212 45.493 19.697 1.00 9.43 110 ASP B CA 1
ATOM 3576 C C . ASP B 1 132 ? 45.236 44.706 20.515 1.00 12.17 110 ASP B C 1
ATOM 3577 O O . ASP B 1 132 ? 45.704 43.637 20.106 1.00 10.98 110 ASP B O 1
ATOM 3582 N N . LEU B 1 133 ? 45.562 45.247 21.685 1.00 13.10 111 LEU B N 1
ATOM 3583 C CA . LEU B 1 133 ? 46.541 44.650 22.594 1.00 10.83 111 LEU B CA 1
ATOM 3584 C C . LEU B 1 133 ? 46.062 43.285 23.086 1.00 12.83 111 LEU B C 1
ATOM 3585 O O . LEU B 1 133 ? 46.827 42.314 23.097 1.00 13.05 111 LEU B O 1
ATOM 3590 N N . MET B 1 134 ? 44.788 43.206 23.471 1.00 12.69 112 MET B N 1
ATOM 3591 C CA . MET B 1 134 ? 44.170 41.941 23.868 1.00 8.64 112 MET B CA 1
ATOM 3592 C C . MET B 1 134 ? 44.279 40.900 22.772 1.00 11.62 112 MET B C 1
ATOM 3593 O O . MET B 1 134 ? 44.624 39.741 23.033 1.00 11.38 112 MET B O 1
ATOM 3598 N N . GLY B 1 135 ? 43.947 41.293 21.545 1.00 9.82 113 GLY B N 1
ATOM 3599 C CA . GLY B 1 135 ? 43.996 40.353 20.435 1.00 12.90 113 GLY B CA 1
ATOM 3600 C C . GLY B 1 135 ? 45.404 39.839 20.180 1.00 14.41 113 GLY B C 1
ATOM 3601 O O . GLY B 1 135 ? 45.615 38.645 19.944 1.00 14.01 113 GLY B O 1
ATOM 3602 N N . LYS B 1 136 ? 46.379 40.738 20.230 1.00 11.02 114 LYS B N 1
ATOM 3603 C CA . LYS B 1 136 ? 47.767 40.327 20.047 1.00 10.15 114 LYS B CA 1
ATOM 3604 C C . LYS B 1 136 ? 48.228 39.384 21.153 1.00 16.18 114 LYS B C 1
ATOM 3605 O O . LYS B 1 136 ? 48.977 38.440 20.908 1.00 15.24 114 LYS B O 1
ATOM 3611 N N . HIS B 1 137 ? 47.764 39.642 22.368 1.00 11.77 115 HIS B N 1
ATOM 3612 C CA . HIS B 1 137 ? 48.199 38.873 23.526 1.00 13.89 115 HIS B CA 1
ATOM 3613 C C . HIS B 1 137 ? 47.669 37.437 23.503 1.00 17.10 115 HIS B C 1
ATOM 3614 O O . HIS B 1 137 ? 48.407 36.476 23.773 1.00 17.78 115 HIS B O 1
ATOM 3621 N N . TYR B 1 138 ? 46.393 37.295 23.170 1.00 14.00 116 TYR B N 1
ATOM 3622 C CA . TYR B 1 138 ? 45.745 35.987 23.126 1.00 12.06 116 TYR B CA 1
ATOM 3623 C C . TYR B 1 138 ? 45.915 35.282 21.773 1.00 14.59 116 TYR B C 1
ATOM 3624 O O . TYR B 1 138 ? 45.658 34.074 21.656 1.00 16.86 116 TYR B O 1
ATOM 3633 N N . GLY B 1 139 ? 46.351 36.028 20.757 1.00 13.55 117 GLY B N 1
ATOM 3634 C CA . GLY B 1 139 ? 46.542 35.469 19.429 1.00 13.42 117 GLY B CA 1
ATOM 3635 C C . GLY B 1 139 ? 45.221 35.332 18.691 1.00 17.09 117 GLY B C 1
ATOM 3636 O O . GLY B 1 139 ? 44.962 34.320 18.035 1.00 24.59 117 GLY B O 1
ATOM 3637 N N . VAL B 1 140 ? 44.377 36.353 18.805 1.00 12.55 118 VAL B N 1
ATOM 3638 C CA . VAL B 1 140 ? 43.040 36.309 18.221 1.00 17.32 118 VAL B CA 1
ATOM 3639 C C . VAL B 1 140 ? 42.662 37.610 17.544 1.00 14.75 118 VAL B C 1
ATOM 3640 O O . VAL B 1 140 ? 43.106 38.685 17.944 1.00 13.48 118 VAL B O 1
ATOM 3644 N N . ARG B 1 141 ? 41.831 37.512 16.514 1.00 12.97 119 ARG B N 1
ATOM 3645 C CA . ARG B 1 141 ? 41.367 38.708 15.825 1.00 12.97 119 ARG B CA 1
ATOM 3646 C C . ARG B 1 141 ? 40.340 39.431 16.684 1.00 9.64 119 ARG B C 1
ATOM 3647 O O . ARG B 1 141 ? 39.556 38.790 17.387 1.00 10.30 119 ARG B O 1
ATOM 3655 N N . VAL B 1 142 ? 40.352 40.763 16.629 1.00 9.45 120 VAL B N 1
ATOM 3656 C CA . VAL B 1 142 ? 39.398 41.555 17.398 1.00 10.40 120 VAL B CA 1
ATOM 3657 C C . VAL B 1 142 ? 37.945 41.153 17.141 1.00 9.69 120 VAL B C 1
ATOM 3658 O O . VAL B 1 142 ? 37.152 41.082 18.081 1.00 9.76 120 VAL B O 1
ATOM 3662 N N . ALA B 1 143 ? 37.588 40.861 15.890 1.00 6.13 121 ALA B N 1
ATOM 3663 C CA . ALA B 1 143 ? 36.214 40.430 15.616 1.00 8.77 121 ALA B CA 1
ATOM 3664 C C . ALA B 1 143 ? 35.847 39.185 16.430 1.00 11.15 121 ALA B C 1
ATOM 3665 O O . ALA B 1 143 ? 34.710 39.044 16.873 1.00 9.32 121 ALA B O 1
ATOM 3667 N N . ASP B 1 144 ? 36.814 38.297 16.651 1.00 9.18 122 ASP B N 1
ATOM 3668 C CA . ASP B 1 144 ? 36.563 37.095 17.451 1.00 8.72 122 ASP B CA 1
ATOM 3669 C C . ASP B 1 144 ? 36.469 37.364 18.964 1.00 15.26 122 ASP B C 1
ATOM 3670 O O . ASP B 1 144 ? 35.931 36.549 19.707 1.00 25.48 122 ASP B O 1
ATOM 3675 N N . LEU B 1 145 ? 36.984 38.505 19.418 1.00 10.64 123 LEU B N 1
ATOM 3676 C CA . LEU B 1 145 ? 36.786 38.932 20.805 1.00 10.52 123 LEU B CA 1
ATOM 3677 C C . LEU B 1 145 ? 35.396 39.560 20.988 1.00 12.04 123 LEU B C 1
ATOM 3678 O O . LEU B 1 145 ? 34.914 39.724 22.109 1.00 12.48 123 LEU B O 1
ATOM 3683 N N . LEU B 1 146 ? 34.762 39.914 19.875 1.00 8.40 124 LEU B N 1
ATOM 3684 C CA . LEU B 1 146 ? 33.494 40.641 19.896 1.00 7.61 124 LEU B CA 1
ATOM 3685 C C . LEU B 1 146 ? 32.334 39.735 19.497 1.00 10.38 124 LEU B C 1
ATOM 3686 O O . LEU B 1 146 ? 31.253 40.212 19.159 1.00 10.22 124 LEU B O 1
ATOM 3691 N N . GLY B 1 147 ? 32.564 38.422 19.522 1.00 10.71 125 GLY B N 1
ATOM 3692 C CA . GLY B 1 147 ? 31.473 37.489 19.279 1.00 12.83 125 GLY B CA 1
ATOM 3693 C C . GLY B 1 147 ? 31.713 36.536 18.125 1.00 12.15 125 GLY B C 1
ATOM 3694 O O . GLY B 1 147 ? 31.117 35.451 18.069 1.00 10.83 125 GLY B O 1
ATOM 3695 N N . GLY B 1 148 ? 32.581 36.939 17.203 1.00 10.09 126 GLY B N 1
ATOM 3696 C CA . GLY B 1 148 ? 33.048 36.053 16.148 1.00 8.45 126 GLY B CA 1
ATOM 3697 C C . GLY B 1 148 ? 32.868 36.606 14.745 1.00 10.85 126 GLY B C 1
ATOM 3698 O O . GLY B 1 148 ? 31.932 37.361 14.478 1.00 9.32 126 GLY B O 1
ATOM 3699 N N . VAL B 1 149 ? 33.759 36.211 13.838 1.00 10.72 127 VAL B N 1
ATOM 3700 C CA . VAL B 1 149 ? 33.674 36.603 12.434 1.00 11.13 127 VAL B CA 1
ATOM 3701 C C . VAL B 1 149 ? 32.468 35.954 11.764 1.00 13.03 127 VAL B C 1
ATOM 3702 O O . VAL B 1 149 ? 32.394 34.725 11.636 1.00 12.62 127 VAL B O 1
ATOM 3706 N N . ALA B 1 150 ? 31.501 36.781 11.367 1.00 7.63 128 ALA B N 1
ATOM 3707 C CA . ALA B 1 150 ? 30.319 36.291 10.662 1.00 9.36 128 ALA B CA 1
ATOM 3708 C C . ALA B 1 150 ? 30.543 36.389 9.162 1.00 10.59 128 ALA B C 1
ATOM 3709 O O . ALA B 1 150 ? 29.877 35.710 8.378 1.00 11.81 128 ALA B O 1
ATOM 3711 N N . ALA B 1 151 ? 31.480 37.248 8.769 1.00 10.88 129 ALA B N 1
ATOM 3712 C CA . ALA B 1 151 ? 31.808 37.454 7.359 1.00 13.64 129 ALA B CA 1
ATOM 3713 C C . ALA B 1 151 ? 33.244 37.936 7.215 1.00 13.65 129 ALA B C 1
ATOM 3714 O O . ALA B 1 151 ? 33.643 38.898 7.872 1.00 15.54 129 ALA B O 1
ATOM 3716 N N . GLU B 1 152 ? 34.020 37.276 6.360 1.00 10.46 130 GLU B N 1
ATOM 3717 C CA . GLU B 1 152 ? 35.404 37.690 6.134 1.00 9.32 130 GLU B CA 1
ATOM 3718 C C . GLU B 1 152 ? 35.501 38.931 5.260 1.00 12.09 130 GLU B C 1
ATOM 3719 O O . GLU B 1 152 ? 36.497 39.641 5.305 1.00 13.54 130 GLU B O 1
ATOM 3725 N N . ARG B 1 153 ? 34.487 39.161 4.434 1.00 10.59 131 ARG B N 1
ATOM 3726 C CA . ARG B 1 153 ? 34.448 40.351 3.589 1.00 10.32 131 ARG B CA 1
ATOM 3727 C C . ARG B 1 153 ? 33.136 41.061 3.869 1.00 13.73 131 ARG B C 1
ATOM 3728 O O . ARG B 1 153 ? 32.062 40.444 3.808 1.00 13.33 131 ARG B O 1
ATOM 3736 N N . VAL B 1 154 ? 33.218 42.352 4.189 1.00 11.06 132 VAL B N 1
ATOM 3737 C CA . VAL B 1 154 ? 32.017 43.110 4.530 1.00 8.26 132 VAL B CA 1
ATOM 3738 C C . VAL B 1 154 ? 31.652 44.140 3.460 1.00 9.24 132 VAL B C 1
ATOM 3739 O O . VAL B 1 154 ? 32.526 44.663 2.779 1.00 8.89 132 VAL B O 1
ATOM 3743 N N . PRO B 1 155 ? 30.352 44.434 3.311 1.00 9.87 133 PRO B N 1
ATOM 3744 C CA . PRO B 1 155 ? 29.980 45.493 2.368 1.00 7.20 133 PRO B CA 1
ATOM 3745 C C . PRO B 1 155 ? 30.441 46.862 2.858 1.00 7.57 133 PRO B C 1
ATOM 3746 O O . PRO B 1 155 ? 30.559 47.082 4.067 1.00 7.47 133 PRO B O 1
ATOM 3750 N N . SER B 1 156 ? 30.717 47.768 1.923 1.00 11.75 134 SER B N 1
ATOM 3751 C CA . SER B 1 156 ? 30.892 49.178 2.248 1.00 8.82 134 SER B CA 1
ATOM 3752 C C . SER B 1 156 ? 29.789 49.966 1.538 1.00 9.16 134 SER B C 1
ATOM 3753 O O . SER B 1 156 ? 28.941 49.384 0.851 1.00 9.35 134 SER B O 1
ATOM 3756 N N . TYR B 1 157 ? 29.781 51.281 1.716 1.00 7.57 135 TYR B N 1
ATOM 3757 C CA . TYR B 1 157 ? 28.885 52.130 0.943 1.00 7.48 135 TYR B CA 1
ATOM 3758 C C . TYR B 1 157 ? 29.623 53.398 0.559 1.00 8.68 135 TYR B C 1
ATOM 3759 O O . TYR B 1 157 ? 30.591 53.794 1.227 1.00 10.29 135 TYR B O 1
ATOM 3768 N N . TYR B 1 158 ? 29.209 54.018 -0.539 1.00 8.80 136 TYR B N 1
ATOM 3769 C CA . TYR B 1 158 ? 29.895 55.225 -0.970 1.00 9.56 136 TYR B CA 1
ATOM 3770 C C . TYR B 1 158 ? 29.015 56.425 -0.690 1.00 9.79 136 TYR B C 1
ATOM 3771 O O . TYR B 1 158 ? 27.825 56.420 -0.997 1.00 10.81 136 TYR B O 1
ATOM 3780 N N . ALA B 1 159 ? 29.602 57.448 -0.084 1.00 8.38 137 ALA B N 1
ATOM 3781 C CA . ALA B 1 159 ? 28.851 58.649 0.257 1.00 12.63 137 ALA B CA 1
ATOM 3782 C C . ALA B 1 159 ? 29.255 59.791 -0.665 1.00 16.30 137 ALA B C 1
ATOM 3783 O O . ALA B 1 159 ? 30.416 60.208 -0.688 1.00 15.92 137 ALA B O 1
ATOM 3785 N N . THR B 1 160 ? 28.305 60.306 -1.438 1.00 13.52 138 THR B N 1
ATOM 3786 C CA . THR B 1 160 ? 28.628 61.413 -2.323 1.00 14.50 138 THR B CA 1
ATOM 3787 C C . THR B 1 160 ? 28.720 62.717 -1.550 1.00 20.37 138 THR B C 1
ATOM 3788 O O . THR B 1 160 ? 28.185 62.831 -0.451 1.00 21.75 138 THR B O 1
ATOM 3792 N N . GLY B 1 161 ? 29.428 63.688 -2.113 1.00 23.94 139 GLY B N 1
ATOM 3793 C CA . GLY B 1 161 ? 29.395 65.033 -1.572 1.00 24.73 139 GLY B CA 1
ATOM 3794 C C . GLY B 1 161 ? 28.186 65.762 -2.134 1.00 24.98 139 GLY B C 1
ATOM 3795 O O . GLY B 1 161 ? 27.461 65.230 -2.972 1.00 31.33 139 GLY B O 1
ATOM 3796 N N . ILE B 1 162 ? 27.960 66.982 -1.670 1.00 28.50 140 ILE B N 1
ATOM 3797 C CA . ILE B 1 162 ? 26.882 67.799 -2.210 1.00 30.07 140 ILE B CA 1
ATOM 3798 C C . ILE B 1 162 ? 27.372 68.453 -3.504 1.00 32.00 140 ILE B C 1
ATOM 3799 O O . ILE B 1 162 ? 28.479 68.990 -3.547 1.00 33.37 140 ILE B O 1
ATOM 3804 N N . GLY B 1 163 ? 26.565 68.378 -4.563 1.00 23.92 141 GLY B N 1
ATOM 3805 C CA . GLY B 1 163 ? 26.970 68.902 -5.860 1.00 26.97 141 GLY B CA 1
ATOM 3806 C C . GLY B 1 163 ? 25.821 69.020 -6.844 1.00 27.42 141 GLY B C 1
ATOM 3807 O O . GLY B 1 163 ? 24.662 68.869 -6.456 1.00 29.52 141 GLY B O 1
ATOM 3808 N N . GLN B 1 164 ? 26.135 69.295 -8.111 1.00 25.57 142 GLN B N 1
ATOM 3809 C CA . GLN B 1 164 ? 25.118 69.382 -9.165 1.00 22.69 142 GLN B CA 1
ATOM 3810 C C . GLN B 1 164 ? 24.442 68.046 -9.337 1.00 19.00 142 GLN B C 1
ATOM 3811 O O . GLN B 1 164 ? 25.114 67.024 -9.360 1.00 17.19 142 GLN B O 1
ATOM 3817 N N . PRO B 1 165 ? 23.113 68.047 -9.499 1.00 19.85 143 PRO B N 1
ATOM 3818 C CA . PRO B 1 165 ? 22.353 66.798 -9.642 1.00 20.03 143 PRO B CA 1
ATOM 3819 C C . PRO B 1 165 ? 22.900 65.790 -10.667 1.00 18.87 143 PRO B C 1
ATOM 3820 O O . PRO B 1 165 ? 23.053 64.615 -10.334 1.00 17.41 143 PRO B O 1
ATOM 3824 N N A ASP B 1 166 ? 23.184 66.214 -11.894 0.43 17.84 144 ASP B N 1
ATOM 3825 N N B ASP B 1 166 ? 23.188 66.253 -11.880 0.57 17.67 144 ASP B N 1
ATOM 3826 C CA A ASP B 1 166 ? 23.627 65.242 -12.896 0.43 17.87 144 ASP B CA 1
ATOM 3827 C CA B ASP B 1 166 ? 23.666 65.380 -12.950 0.57 18.83 144 ASP B CA 1
ATOM 3828 C C A ASP B 1 166 ? 25.068 64.756 -12.701 0.43 15.78 144 ASP B C 1
ATOM 3829 C C B ASP B 1 166 ? 25.020 64.757 -12.629 0.57 16.25 144 ASP B C 1
ATOM 3830 O O A ASP B 1 166 ? 25.418 63.661 -13.139 0.43 15.57 144 ASP B O 1
ATOM 3831 O O B ASP B 1 166 ? 25.267 63.590 -12.923 0.57 15.34 144 ASP B O 1
ATOM 3840 N N . GLU B 1 167 ? 25.898 65.557 -12.038 1.00 15.03 145 GLU B N 1
ATOM 3841 C CA . GLU B 1 167 ? 27.252 65.120 -11.706 1.00 18.74 145 GLU B CA 1
ATOM 3842 C C . GLU B 1 167 ? 27.211 64.085 -10.588 1.00 13.98 145 GLU B C 1
ATOM 3843 O O . GLU B 1 167 ? 27.911 63.078 -10.639 1.00 15.29 145 GLU B O 1
ATOM 3849 N N . ILE B 1 168 ? 26.369 64.332 -9.587 1.00 14.24 146 ILE B N 1
ATOM 3850 C CA . ILE B 1 168 ? 26.174 63.361 -8.513 1.00 14.88 146 ILE B CA 1
ATOM 3851 C C . ILE B 1 168 ? 25.573 62.059 -9.062 1.00 15.79 146 ILE B C 1
ATOM 3852 O O . ILE B 1 168 ? 25.985 60.963 -8.667 1.00 12.21 146 ILE B O 1
ATOM 3857 N N . ALA B 1 169 ? 24.607 62.169 -9.974 1.00 12.35 147 ALA B N 1
ATOM 3858 C CA . ALA B 1 169 ? 24.047 60.972 -10.610 1.00 11.77 147 ALA B CA 1
ATOM 3859 C C . ALA B 1 169 ? 25.106 60.198 -11.407 1.00 13.21 147 ALA B C 1
ATOM 3860 O O . ALA B 1 169 ? 25.108 58.962 -11.404 1.00 15.26 147 ALA B O 1
ATOM 3862 N N . ARG B 1 170 ? 25.986 60.916 -12.104 1.00 12.69 148 ARG B N 1
ATOM 3863 C CA . ARG B 1 170 ? 27.088 60.262 -12.835 1.00 12.07 148 ARG B CA 1
ATOM 3864 C C . ARG B 1 170 ? 28.018 59.497 -11.900 1.00 15.89 148 ARG B C 1
ATOM 3865 O O . ARG B 1 170 ? 28.375 58.347 -12.168 1.00 14.28 148 ARG B O 1
ATOM 3873 N N . ILE B 1 171 ? 28.412 60.147 -10.808 1.00 16.11 149 ILE B N 1
ATOM 3874 C CA . ILE B 1 171 ? 29.274 59.521 -9.805 1.00 11.84 149 ILE B CA 1
ATOM 3875 C C . ILE B 1 171 ? 28.600 58.301 -9.174 1.00 10.65 149 ILE B C 1
ATOM 3876 O O . ILE B 1 171 ? 29.237 57.265 -8.965 1.00 13.31 149 ILE B O 1
ATOM 3881 N N . ALA B 1 172 ? 27.313 58.427 -8.869 1.00 9.61 150 ALA B N 1
ATOM 3882 C CA . ALA B 1 172 ? 26.552 57.305 -8.322 1.00 11.16 150 ALA B CA 1
ATOM 3883 C C . ALA B 1 172 ? 26.587 56.097 -9.252 1.00 13.76 150 ALA B C 1
ATOM 3884 O O . ALA B 1 172 ? 26.769 54.973 -8.800 1.00 13.28 150 ALA B O 1
ATOM 3886 N N . ALA B 1 173 ? 26.402 56.326 -10.549 1.00 13.31 151 ALA B N 1
ATOM 3887 C CA . ALA B 1 173 ? 26.442 55.237 -11.524 1.00 13.82 151 ALA B CA 1
ATOM 3888 C C . ALA B 1 173 ? 27.818 54.568 -11.549 1.00 13.08 151 ALA B C 1
ATOM 3889 O O . ALA B 1 173 ? 27.926 53.338 -11.631 1.00 14.54 151 ALA B O 1
ATOM 3891 N N . GLU B 1 174 ? 28.866 55.379 -11.466 1.00 13.93 152 GLU B N 1
ATOM 3892 C CA . GLU B 1 174 ? 30.230 54.866 -11.489 1.00 12.46 152 GLU B CA 1
ATOM 3893 C C . GLU B 1 174 ? 30.527 53.988 -10.287 1.00 10.94 152 GLU B C 1
ATOM 3894 O O . GLU B 1 174 ? 31.179 52.950 -10.414 1.00 13.92 152 GLU B O 1
ATOM 3900 N N . LYS B 1 175 ? 30.066 54.424 -9.117 1.00 9.17 153 LYS B N 1
ATOM 3901 C CA . LYS B 1 175 ? 30.331 53.690 -7.885 1.00 10.82 153 LYS B CA 1
ATOM 3902 C C . LYS B 1 175 ? 29.556 52.380 -7.829 1.00 11.32 153 LYS B C 1
ATOM 3903 O O . LYS B 1 175 ? 30.059 51.374 -7.319 1.00 12.49 153 LYS B O 1
ATOM 3909 N N . VAL B 1 176 ? 28.343 52.381 -8.373 1.00 10.36 154 VAL B N 1
ATOM 3910 C CA . VAL B 1 176 ? 27.607 51.132 -8.533 1.00 12.09 154 VAL B CA 1
ATOM 3911 C C . VAL B 1 176 ? 28.373 50.175 -9.453 1.00 15.59 154 VAL B C 1
ATOM 3912 O O . VAL B 1 176 ? 28.493 48.983 -9.165 1.00 15.50 154 VAL B O 1
ATOM 3916 N N . ALA B 1 177 ? 28.904 50.700 -10.550 1.00 14.65 155 ALA B N 1
ATOM 3917 C CA . ALA B 1 177 ? 29.689 49.879 -11.471 1.00 14.42 155 ALA B CA 1
ATOM 3918 C C . ALA B 1 177 ? 30.947 49.337 -10.802 1.00 17.29 155 ALA B C 1
ATOM 3919 O O . ALA B 1 177 ? 31.439 48.267 -11.171 1.00 21.61 155 ALA B O 1
ATOM 3921 N N . GLU B 1 178 ? 31.474 50.073 -9.823 1.00 17.48 156 GLU B N 1
ATOM 3922 C CA . GLU B 1 178 ? 32.658 49.618 -9.094 1.00 18.80 156 GLU B CA 1
ATOM 3923 C C . GLU B 1 178 ? 32.341 48.478 -8.135 1.00 17.87 156 GLU B C 1
ATOM 3924 O O . GLU B 1 178 ? 33.240 47.750 -7.721 1.00 20.52 156 GLU B O 1
ATOM 3930 N N . GLY B 1 179 ? 31.075 48.337 -7.760 1.00 13.43 157 GLY B N 1
ATOM 3931 C CA . GLY B 1 179 ? 30.680 47.246 -6.887 1.00 12.89 157 GLY B CA 1
ATOM 3932 C C . GLY B 1 179 ? 29.999 47.631 -5.584 1.00 10.83 157 GLY B C 1
ATOM 3933 O O . GLY B 1 179 ? 29.518 46.752 -4.853 1.00 13.33 157 GLY B O 1
ATOM 3934 N N . PHE B 1 180 ? 29.933 48.925 -5.285 1.00 10.15 158 PHE B N 1
ATOM 3935 C CA . PHE B 1 180 ? 29.254 49.360 -4.059 1.00 10.64 158 PHE B CA 1
ATOM 3936 C C . PHE B 1 180 ? 27.789 48.929 -4.041 1.00 12.04 158 PHE B C 1
ATOM 3937 O O . PHE B 1 180 ? 27.021 49.264 -4.948 1.00 14.83 158 PHE B O 1
ATOM 3945 N N . PRO B 1 181 ? 27.391 48.187 -2.994 1.00 12.86 159 PRO B N 1
ATOM 3946 C CA . PRO B 1 181 ? 26.020 47.677 -2.867 1.00 8.86 159 PRO B CA 1
ATOM 3947 C C . PRO B 1 181 ? 25.056 48.715 -2.306 1.00 10.78 159 PRO B C 1
ATOM 3948 O O . PRO B 1 181 ? 23.848 48.478 -2.311 1.00 11.65 159 PRO B O 1
ATOM 3952 N N . ARG B 1 182 ? 25.583 49.842 -1.830 1.00 8.62 160 ARG B N 1
ATOM 3953 C CA . ARG B 1 182 ? 24.767 50.893 -1.221 1.00 9.75 160 ARG B CA 1
ATOM 3954 C C . ARG B 1 182 ? 25.388 52.256 -1.504 1.00 8.90 160 ARG B C 1
ATOM 3955 O O . ARG B 1 182 ? 26.613 52.390 -1.541 1.00 9.41 160 ARG B O 1
ATOM 3963 N N . LEU B 1 183 ? 24.551 53.267 -1.718 1.00 6.54 161 LEU B N 1
ATOM 3964 C CA . LEU B 1 183 ? 25.049 54.630 -1.854 1.00 8.50 161 LEU B CA 1
ATOM 3965 C C . LEU B 1 183 ? 24.358 55.522 -0.840 1.00 10.47 161 LEU B C 1
ATOM 3966 O O . LEU B 1 183 ? 23.192 55.310 -0.508 1.00 10.31 161 LEU B O 1
ATOM 3971 N N . GLN B 1 184 ? 25.083 56.529 -0.361 1.00 9.05 162 GLN B N 1
ATOM 3972 C CA . GLN B 1 184 ? 24.511 57.550 0.498 1.00 10.43 162 GLN B CA 1
ATOM 3973 C C . GLN B 1 184 ? 24.668 58.887 -0.199 1.00 10.00 162 GLN B C 1
ATOM 3974 O O . GLN B 1 184 ? 25.784 59.293 -0.532 1.00 12.96 162 GLN B O 1
ATOM 3980 N N . ILE B 1 185 ? 23.546 59.561 -0.433 1.00 9.09 163 ILE B N 1
ATOM 3981 C CA . ILE B 1 185 ? 23.558 60.860 -1.097 1.00 7.10 163 ILE B CA 1
ATOM 3982 C C . ILE B 1 185 ? 23.455 61.958 -0.043 1.00 10.38 163 ILE B C 1
ATOM 3983 O O . ILE B 1 185 ? 22.474 62.013 0.703 1.00 10.66 163 ILE B O 1
ATOM 3988 N N . LYS B 1 186 ? 24.453 62.833 0.022 1.00 10.59 164 LYS B N 1
ATOM 3989 C CA . LYS B 1 186 ? 24.394 63.944 0.970 1.00 9.43 164 LYS B CA 1
ATOM 3990 C C . LYS B 1 186 ? 23.554 65.089 0.423 1.00 11.09 164 LYS B C 1
ATOM 3991 O O . LYS B 1 186 ? 23.652 65.444 -0.752 1.00 13.79 164 LYS B O 1
ATOM 3997 N N . ILE B 1 187 ? 22.694 65.640 1.273 1.00 10.22 165 ILE B N 1
ATOM 3998 C CA . ILE B 1 187 ? 21.846 66.753 0.866 1.00 13.70 165 ILE B CA 1
ATOM 3999 C C . ILE B 1 187 ? 21.834 67.834 1.935 1.00 14.80 165 ILE B C 1
ATOM 4000 O O . ILE B 1 187 ? 22.374 67.639 3.027 1.00 11.66 165 ILE B O 1
ATOM 4005 N N . GLY B 1 188 ? 21.219 68.972 1.618 1.00 14.53 166 GLY B N 1
ATOM 4006 C CA . GLY B 1 188 ? 21.016 70.031 2.593 1.00 15.82 166 GLY B CA 1
ATOM 4007 C C . GLY B 1 188 ? 21.919 71.235 2.391 1.00 17.86 166 GLY B C 1
ATOM 4008 O O . GLY B 1 188 ? 22.878 71.189 1.619 1.00 16.70 166 GLY B O 1
ATOM 4009 N N . GLY B 1 189 ? 21.612 72.323 3.088 1.00 15.01 167 GLY B N 1
ATOM 4010 C CA . GLY B 1 189 ? 22.437 73.519 3.011 1.00 16.12 167 GLY B CA 1
ATOM 4011 C C . GLY B 1 189 ? 22.165 74.367 1.782 1.00 12.79 167 GLY B C 1
ATOM 4012 O O . GLY B 1 189 ? 22.923 75.281 1.457 1.00 16.50 167 GLY B O 1
ATOM 4013 N N . ARG B 1 190 ? 21.054 74.078 1.118 1.00 14.39 168 ARG B N 1
ATOM 4014 C CA . ARG B 1 190 ? 20.651 74.769 -0.097 1.00 14.89 168 ARG B CA 1
ATOM 4015 C C . ARG B 1 190 ? 19.157 74.490 -0.242 1.00 14.88 168 ARG B C 1
ATOM 4016 O O . ARG B 1 190 ? 18.614 73.673 0.509 1.00 16.75 168 ARG B O 1
ATOM 4024 N N . PRO B 1 191 ? 18.479 75.169 -1.185 1.00 13.27 169 PRO B N 1
ATOM 4025 C CA . PRO B 1 191 ? 17.048 74.898 -1.389 1.00 11.89 169 PRO B CA 1
ATOM 4026 C C . PRO B 1 191 ? 16.751 73.416 -1.662 1.00 14.72 169 PRO B C 1
ATOM 4027 O O . PRO B 1 191 ? 17.433 72.792 -2.482 1.00 11.43 169 PRO B O 1
ATOM 4031 N N . VAL B 1 192 ? 15.744 72.865 -0.987 1.00 12.15 170 VAL B N 1
ATOM 4032 C CA . VAL B 1 192 ? 15.502 71.419 -1.039 1.00 10.17 170 VAL B CA 1
ATOM 4033 C C . VAL B 1 192 ? 15.105 70.918 -2.439 1.00 11.70 170 VAL B C 1
ATOM 4034 O O . VAL B 1 192 ? 15.255 69.728 -2.736 1.00 12.14 170 VAL B O 1
ATOM 4038 N N . GLU B 1 193 ? 14.628 71.813 -3.307 1.00 13.63 171 GLU B N 1
ATOM 4039 C CA . GLU B 1 193 ? 14.309 71.404 -4.682 1.00 16.60 171 GLU B CA 1
ATOM 4040 C C . GLU B 1 193 ? 15.525 70.783 -5.360 1.00 13.62 171 GLU B C 1
ATOM 4041 O O . GLU B 1 193 ? 15.396 69.858 -6.169 1.00 14.62 171 GLU B O 1
ATOM 4047 N N . ILE B 1 194 ? 16.706 71.304 -5.036 1.00 13.00 172 ILE B N 1
ATOM 4048 C CA . ILE B 1 194 ? 17.937 70.807 -5.644 1.00 10.80 172 ILE B CA 1
ATOM 4049 C C . ILE B 1 194 ? 18.279 69.420 -5.106 1.00 12.34 172 ILE B C 1
ATOM 4050 O O . ILE B 1 194 ? 18.730 68.558 -5.859 1.00 14.09 172 ILE B O 1
ATOM 4055 N N . ASP B 1 195 ? 18.053 69.213 -3.809 1.00 12.30 173 ASP B N 1
ATOM 4056 C CA . ASP B 1 195 ? 18.246 67.903 -3.192 1.00 10.97 173 ASP B CA 1
ATOM 4057 C C . ASP B 1 195 ? 17.315 66.871 -3.819 1.00 10.37 173 ASP B C 1
ATOM 4058 O O . ASP B 1 195 ? 17.719 65.749 -4.113 1.00 9.50 173 ASP B O 1
ATOM 4063 N N . ILE B 1 196 ? 16.055 67.253 -4.005 1.00 8.52 174 ILE B N 1
ATOM 4064 C CA . ILE B 1 196 ? 15.066 66.346 -4.572 1.00 9.67 174 ILE B CA 1
ATOM 4065 C C . ILE B 1 196 ? 15.411 66.004 -6.021 1.00 10.70 174 ILE B C 1
ATOM 4066 O O . ILE B 1 196 ? 15.312 64.846 -6.423 1.00 9.85 174 ILE B O 1
ATOM 4071 N N . GLU B 1 197 ? 15.853 66.998 -6.791 1.00 11.53 175 GLU B N 1
ATOM 4072 C CA . GLU B 1 197 ? 16.306 66.754 -8.163 1.00 11.26 175 GLU B CA 1
ATOM 4073 C C . GLU B 1 197 ? 17.501 65.794 -8.178 1.00 11.25 175 GLU B C 1
ATOM 4074 O O . GLU B 1 197 ? 17.573 64.874 -9.006 1.00 10.28 175 GLU B O 1
ATOM 4080 N N . THR B 1 198 ? 18.418 65.991 -7.237 1.00 10.21 176 THR B N 1
ATOM 4081 C CA . THR B 1 198 ? 19.566 65.089 -7.090 1.00 10.95 176 THR B CA 1
ATOM 4082 C C . THR B 1 198 ? 19.128 63.649 -6.817 1.00 11.02 176 THR B C 1
ATOM 4083 O O . THR B 1 198 ? 19.598 62.718 -7.473 1.00 11.81 176 THR B O 1
ATOM 4087 N N . VAL B 1 199 ? 18.218 63.467 -5.861 1.00 8.71 177 VAL B N 1
ATOM 4088 C CA . VAL B 1 199 ? 17.732 62.139 -5.520 1.00 9.13 177 VAL B CA 1
ATOM 4089 C C . VAL B 1 199 ? 17.061 61.466 -6.718 1.00 10.82 177 VAL B C 1
ATOM 4090 O O . VAL B 1 199 ? 17.296 60.278 -6.989 1.00 13.71 177 VAL B O 1
ATOM 4094 N N A ARG B 1 200 ? 16.248 62.227 -7.444 0.47 11.83 178 ARG B N 1
ATOM 4095 N N B ARG B 1 200 ? 16.236 62.221 -7.440 0.53 11.86 178 ARG B N 1
ATOM 4096 C CA A ARG B 1 200 ? 15.558 61.694 -8.615 0.47 11.42 178 ARG B CA 1
ATOM 4097 C CA B ARG B 1 200 ? 15.551 61.686 -8.617 0.53 11.40 178 ARG B CA 1
ATOM 4098 C C A ARG B 1 200 ? 16.517 61.296 -9.734 0.47 11.93 178 ARG B C 1
ATOM 4099 C C B ARG B 1 200 ? 16.519 61.292 -9.734 0.53 11.90 178 ARG B C 1
ATOM 4100 O O A ARG B 1 200 ? 16.355 60.248 -10.355 0.47 13.27 178 ARG B O 1
ATOM 4101 O O B ARG B 1 200 ? 16.363 60.245 -10.357 0.53 13.33 178 ARG B O 1
ATOM 4116 N N . LYS B 1 201 ? 17.518 62.129 -9.989 1.00 11.21 179 LYS B N 1
ATOM 4117 C CA . LYS B 1 201 ? 18.484 61.828 -11.040 1.00 7.76 179 LYS B CA 1
ATOM 4118 C C . LYS B 1 201 ? 19.387 60.658 -10.668 1.00 9.83 179 LYS B C 1
ATOM 4119 O O . LYS B 1 201 ? 19.729 59.843 -11.522 1.00 14.05 179 LYS B O 1
ATOM 4125 N N . VAL B 1 202 ? 19.746 60.555 -9.392 1.00 7.04 180 VAL B N 1
ATOM 4126 C CA . VAL B 1 202 ? 20.507 59.393 -8.934 1.00 10.52 180 VAL B CA 1
ATOM 4127 C C . VAL B 1 202 ? 19.674 58.126 -9.113 1.00 14.13 180 VAL B C 1
ATOM 4128 O O . VAL B 1 202 ? 20.158 57.120 -9.652 1.00 12.25 180 VAL B O 1
ATOM 4132 N N . TRP B 1 203 ? 18.418 58.178 -8.683 1.00 14.45 181 TRP B N 1
ATOM 4133 C CA . TRP B 1 203 ? 17.566 56.998 -8.767 1.00 11.78 181 TRP B CA 1
ATOM 4134 C C . TRP B 1 203 ? 17.381 56.538 -10.215 1.00 14.49 181 TRP B C 1
ATOM 4135 O O . TRP B 1 203 ? 17.383 55.334 -10.495 1.00 14.93 181 TRP B O 1
ATOM 4146 N N . GLU B 1 204 ? 17.235 57.483 -11.138 1.00 14.98 182 GLU B N 1
ATOM 4147 C CA . GLU B 1 204 ? 17.089 57.107 -12.545 1.00 20.20 182 GLU B CA 1
ATOM 4148 C C . GLU B 1 204 ? 18.290 56.318 -13.053 1.00 18.16 182 GLU B C 1
ATOM 4149 O O . GLU B 1 204 ? 18.141 55.404 -13.867 1.00 18.47 182 GLU B O 1
ATOM 4155 N N . ARG B 1 205 ? 19.478 56.637 -12.552 1.00 14.22 183 ARG B N 1
ATOM 4156 C CA . ARG B 1 205 ? 20.672 55.923 -13.003 1.00 18.47 183 ARG B CA 1
ATOM 4157 C C . ARG B 1 205 ? 20.941 54.601 -12.264 1.00 21.42 183 ARG B C 1
ATOM 4158 O O . ARG B 1 205 ? 21.582 53.702 -12.814 1.00 25.42 183 ARG B O 1
ATOM 4166 N N . ILE B 1 206 ? 20.439 54.458 -11.040 1.00 15.59 184 ILE B N 1
ATOM 4167 C CA . ILE B 1 206 ? 20.719 53.232 -10.280 1.00 15.27 184 ILE B CA 1
ATOM 4168 C C . ILE B 1 206 ? 19.534 52.282 -10.096 1.00 18.47 184 ILE B C 1
ATOM 4169 O O . ILE B 1 206 ? 19.710 51.178 -9.582 1.00 21.53 184 ILE B O 1
ATOM 4174 N N . ARG B 1 207 ? 18.339 52.700 -10.501 1.00 16.44 185 ARG B N 1
ATOM 4175 C CA . ARG B 1 207 ? 17.163 51.837 -10.378 1.00 17.44 185 ARG B CA 1
ATOM 4176 C C . ARG B 1 207 ? 17.360 50.514 -11.121 1.00 20.48 185 ARG B C 1
ATOM 4177 O O . ARG B 1 207 ? 17.947 50.479 -12.201 1.00 21.02 185 ARG B O 1
ATOM 4185 N N . GLY B 1 208 ? 16.898 49.427 -10.513 1.00 19.63 186 GLY B N 1
ATOM 4186 C CA . GLY B 1 208 ? 17.015 48.107 -11.114 1.00 23.41 186 GLY B CA 1
ATOM 4187 C C . GLY B 1 208 ? 18.398 47.480 -11.031 1.00 29.57 186 GLY B C 1
ATOM 4188 O O . GLY B 1 208 ? 18.709 46.543 -11.768 1.00 29.90 186 GLY B O 1
ATOM 4189 N N . THR B 1 209 ? 19.237 47.994 -10.140 1.00 24.55 187 THR B N 1
ATOM 4190 C CA . THR B 1 209 ? 20.560 47.418 -9.942 1.00 22.98 187 THR B CA 1
ATOM 4191 C C . THR B 1 209 ? 20.622 46.712 -8.595 1.00 22.03 187 THR B C 1
ATOM 4192 O O . THR B 1 209 ? 21.592 46.015 -8.293 1.00 23.59 187 THR B O 1
ATOM 4196 N N . GLY B 1 210 ? 19.588 46.901 -7.783 1.00 20.96 188 GLY B N 1
ATOM 4197 C CA . GLY B 1 210 ? 19.553 46.31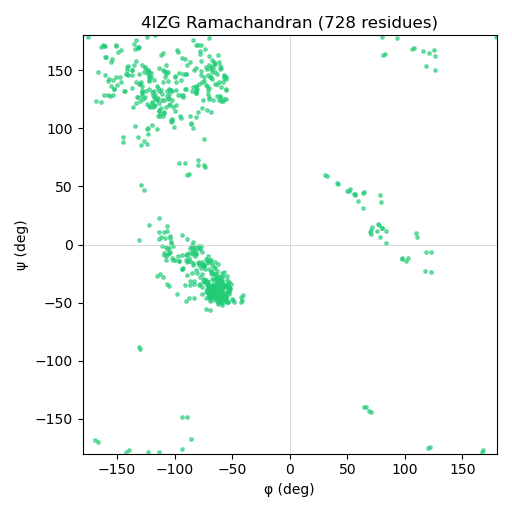8 -6.453 1.00 21.68 188 GLY B CA 1
ATOM 4198 C C . GLY B 1 210 ? 20.394 47.085 -5.445 1.00 23.90 188 GLY B C 1
ATOM 4199 O O . GLY B 1 210 ? 20.564 46.646 -4.307 1.00 26.31 188 GLY B O 1
ATOM 4200 N N . THR B 1 211 ? 20.920 48.232 -5.864 1.00 16.35 189 THR B N 1
ATOM 4201 C CA . THR B 1 211 ? 21.696 49.099 -4.977 1.00 13.05 189 THR B CA 1
ATOM 4202 C C . THR B 1 211 ? 20.774 49.756 -3.950 1.00 12.59 189 THR B C 1
ATOM 4203 O O . THR B 1 211 ? 19.748 50.328 -4.312 1.00 14.06 189 THR B O 1
ATOM 4207 N N . ARG B 1 212 ? 21.132 49.672 -2.670 1.00 11.88 190 ARG B N 1
ATOM 4208 C CA . ARG B 1 212 ? 20.339 50.319 -1.630 1.00 10.11 190 ARG B CA 1
ATOM 4209 C C . ARG B 1 212 ? 20.692 51.796 -1.558 1.00 10.15 190 ARG B C 1
ATOM 4210 O O . ARG B 1 212 ? 21.808 52.194 -1.892 1.00 8.45 190 ARG B O 1
ATOM 4218 N N . LEU B 1 213 ? 19.740 52.610 -1.124 1.00 10.37 191 LEU B N 1
ATOM 4219 C CA . LEU B 1 213 ? 19.918 54.053 -1.157 1.00 10.37 191 LEU B CA 1
ATOM 4220 C C . LEU B 1 213 ? 19.628 54.696 0.192 1.00 8.98 191 LEU B C 1
ATOM 4221 O O . LEU B 1 213 ? 18.605 54.413 0.826 1.00 8.23 191 LEU B O 1
ATOM 4226 N N . ALA B 1 214 ? 20.532 55.572 0.624 1.00 7.06 192 ALA B N 1
ATOM 4227 C CA . ALA B 1 214 ? 20.300 56.396 1.802 1.00 8.18 192 ALA B CA 1
ATOM 4228 C C . ALA B 1 214 ? 20.415 57.848 1.378 1.00 9.27 192 ALA B C 1
ATOM 4229 O O . ALA B 1 214 ? 21.221 58.181 0.515 1.00 9.04 192 ALA B O 1
ATOM 4231 N N . VAL B 1 215 ? 19.605 58.709 1.979 1.00 5.74 193 VAL B N 1
ATOM 4232 C CA . VAL B 1 215 ? 19.716 60.153 1.759 1.00 6.36 193 VAL B CA 1
ATOM 4233 C C . VAL B 1 215 ? 19.966 60.823 3.109 1.00 8.90 193 VAL B C 1
ATOM 4234 O O . VAL B 1 215 ? 19.144 60.723 4.025 1.00 10.26 193 VAL B O 1
ATOM 4238 N N . ASP B 1 216 ? 21.114 61.486 3.234 1.00 8.81 194 ASP B N 1
ATOM 4239 C CA . ASP B 1 216 ? 21.597 61.973 4.529 1.00 4.94 194 ASP B CA 1
ATOM 4240 C C . ASP B 1 216 ? 21.505 63.491 4.579 1.00 6.10 194 ASP B C 1
ATOM 4241 O O . ASP B 1 216 ? 22.204 64.189 3.842 1.00 8.57 194 ASP B O 1
ATOM 4246 N N . GLY B 1 217 ? 20.635 64.002 5.446 1.00 9.44 195 GLY B N 1
ATOM 4247 C CA . GLY B 1 217 ? 20.483 65.441 5.594 1.00 11.45 195 GLY B CA 1
ATOM 4248 C C . GLY B 1 217 ? 21.480 66.073 6.549 1.00 10.84 195 GLY B C 1
ATOM 4249 O O . GLY B 1 217 ? 21.539 67.299 6.657 1.00 12.95 195 GLY B O 1
ATOM 4250 N N . ASN B 1 218 ? 22.255 65.242 7.244 1.00 8.01 196 ASN B N 1
ATOM 4251 C CA . ASN B 1 218 ? 23.244 65.713 8.218 1.00 8.25 196 ASN B CA 1
ATOM 4252 C C . ASN B 1 218 ? 22.762 66.870 9.111 1.00 11.07 196 ASN B C 1
ATOM 4253 O O . ASN B 1 218 ? 23.421 67.905 9.196 1.00 9.68 196 ASN B O 1
ATOM 4258 N N . ARG B 1 219 ? 21.598 66.687 9.741 1.00 9.30 197 ARG B N 1
ATOM 4259 C CA . ARG B 1 219 ? 21.044 67.631 10.717 1.00 10.77 197 ARG B CA 1
ATOM 4260 C C . ARG B 1 219 ? 20.563 68.962 10.126 1.00 9.10 197 ARG B C 1
ATOM 4261 O O . ARG B 1 219 ? 20.264 69.887 10.876 1.00 12.25 197 ARG B O 1
ATOM 4269 N N . SER B 1 220 ? 20.485 69.064 8.800 1.00 8.16 198 SER B N 1
ATOM 4270 C CA . SER B 1 220 ? 20.342 70.377 8.160 1.00 9.14 198 SER B CA 1
ATOM 4271 C C . SER B 1 220 ? 18.932 70.744 7.695 1.00 9.66 198 SER B C 1
ATOM 4272 O O . SER B 1 220 ? 18.686 71.903 7.354 1.00 10.03 198 SER B O 1
ATOM 4275 N N . LEU B 1 221 ? 18.023 69.775 7.653 1.00 9.67 199 LEU B N 1
ATOM 4276 C CA . LEU B 1 221 ? 16.677 70.034 7.125 1.00 6.36 199 LEU B CA 1
ATOM 4277 C C . LEU B 1 221 ? 15.703 70.432 8.219 1.00 8.79 199 LEU B C 1
ATOM 4278 O O . LEU B 1 221 ? 15.552 69.723 9.211 1.00 9.43 199 LEU B O 1
ATOM 4283 N N . PRO B 1 222 ? 15.013 71.565 8.034 1.00 5.71 200 PRO B N 1
ATOM 4284 C CA . PRO B 1 222 ? 13.863 71.798 8.909 1.00 5.22 200 PRO B CA 1
ATOM 4285 C C . PRO B 1 222 ? 12.819 70.734 8.603 1.00 7.64 200 PRO B C 1
ATOM 4286 O O . PRO B 1 222 ? 12.825 70.199 7.492 1.00 7.59 200 PRO B O 1
ATOM 4290 N N . SER B 1 223 ? 11.947 70.430 9.558 1.00 5.91 201 SER B N 1
ATOM 4291 C CA . SER B 1 223 ? 10.909 69.429 9.334 1.00 8.55 201 SER B CA 1
ATOM 4292 C C . SER B 1 223 ? 10.080 69.720 8.069 1.00 10.51 201 SER B C 1
ATOM 4293 O O . SER B 1 223 ? 9.707 68.794 7.358 1.00 10.23 201 SER B O 1
ATOM 4296 N N . ARG B 1 224 ? 9.819 70.996 7.784 1.00 8.61 202 ARG B N 1
ATOM 4297 C CA . ARG B 1 224 ? 9.210 71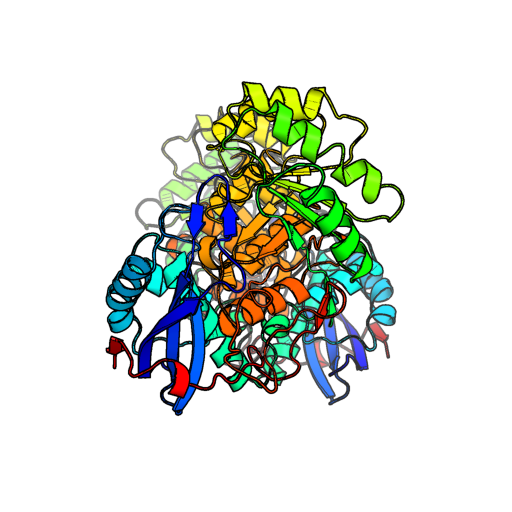.408 6.510 1.00 7.39 202 ARG B CA 1
ATOM 4298 C C . ARG B 1 224 ? 9.776 70.670 5.295 1.00 11.31 202 ARG B C 1
ATOM 4299 O O . ARG B 1 224 ? 9.032 70.165 4.447 1.00 10.74 202 ARG B O 1
ATOM 4307 N N . ASP B 1 225 ? 11.099 70.596 5.220 1.00 7.16 203 ASP B N 1
ATOM 4308 C CA . ASP B 1 225 ? 11.752 70.073 4.025 1.00 6.37 203 ASP B CA 1
ATOM 4309 C C . ASP B 1 225 ? 11.906 68.562 4.063 1.00 6.23 203 ASP B C 1
ATOM 4310 O O . ASP B 1 225 ? 11.873 67.895 3.024 1.00 8.53 203 ASP B O 1
ATOM 4315 N N . ALA B 1 226 ? 12.072 68.014 5.263 1.00 7.71 204 ALA B N 1
ATOM 4316 C CA . ALA B 1 226 ? 12.109 66.560 5.418 1.00 7.97 204 ALA B CA 1
ATOM 4317 C C . ALA B 1 226 ? 10.768 65.954 4.991 1.00 8.47 204 ALA B C 1
ATOM 4318 O O . ALA B 1 226 ? 10.716 64.933 4.284 1.00 7.13 204 ALA B O 1
ATOM 4320 N N . LEU B 1 227 ? 9.680 66.584 5.428 1.00 7.42 205 LEU B N 1
ATOM 4321 C CA . LEU B 1 227 ? 8.334 66.170 5.034 1.00 8.25 205 LEU B CA 1
ATOM 4322 C C . LEU B 1 227 ? 8.155 66.226 3.521 1.00 10.55 205 LEU B C 1
ATOM 4323 O O . LEU B 1 227 ? 7.604 65.298 2.922 1.00 9.69 205 LEU B O 1
ATOM 4328 N N . ARG B 1 228 ? 8.605 67.319 2.909 1.00 7.79 206 ARG B N 1
ATOM 4329 C CA . ARG B 1 228 ? 8.476 67.477 1.459 1.00 6.18 206 ARG B CA 1
ATOM 4330 C C . ARG B 1 228 ? 9.254 66.417 0.679 1.00 5.56 206 ARG B C 1
ATOM 4331 O O . ARG B 1 228 ? 8.728 65.822 -0.257 1.00 7.68 206 ARG B O 1
ATOM 4339 N N . LEU B 1 229 ? 10.507 66.192 1.062 1.00 5.46 207 LEU B N 1
ATOM 4340 C CA . LEU B 1 229 ? 11.341 65.188 0.407 1.00 6.51 207 LEU B CA 1
ATOM 4341 C C . LEU B 1 229 ? 10.668 63.808 0.369 1.00 8.63 207 LEU B C 1
ATOM 4342 O O . LEU B 1 229 ? 10.586 63.173 -0.687 1.00 8.85 207 LEU B O 1
ATOM 4347 N N . SER B 1 230 ? 10.168 63.358 1.516 1.00 5.85 208 SER B N 1
ATOM 4348 C CA . SER B 1 230 ? 9.521 62.047 1.590 1.00 7.49 208 SER B CA 1
ATOM 4349 C C . SER B 1 230 ? 8.190 62.041 0.837 1.00 10.60 208 SER B C 1
ATOM 4350 O O . SER B 1 230 ? 7.902 61.116 0.071 1.00 6.77 208 SER B O 1
ATOM 4353 N N . ARG B 1 231 ? 7.391 63.084 1.046 1.00 7.62 209 ARG B N 1
ATOM 4354 C CA . ARG B 1 231 ? 6.067 63.191 0.430 1.00 9.83 209 ARG B CA 1
ATOM 4355 C C . ARG B 1 231 ? 6.133 63.120 -1.101 1.00 11.87 209 ARG B C 1
ATOM 4356 O O . ARG B 1 231 ? 5.261 62.512 -1.752 1.00 10.71 209 ARG B O 1
ATOM 4364 N N . GLU B 1 232 ? 7.183 63.716 -1.663 1.00 7.60 210 GLU B N 1
ATOM 4365 C CA . GLU B 1 232 ? 7.317 63.859 -3.115 1.00 7.53 210 GLU B CA 1
ATOM 4366 C C . GLU B 1 232 ? 7.904 62.625 -3.787 1.00 9.45 210 GLU B C 1
ATOM 4367 O O . GLU B 1 232 ? 7.789 62.472 -5.002 1.00 10.74 210 GLU B O 1
ATOM 4373 N N . CYS B 1 233 ? 8.517 61.740 -3.007 1.00 9.10 211 CYS B N 1
ATOM 4374 C CA . CYS B 1 233 ? 9.245 60.612 -3.596 1.00 6.11 211 CYS B CA 1
ATOM 4375 C C . CYS B 1 233 ? 8.905 59.226 -3.038 1.00 7.48 211 CYS B C 1
ATOM 4376 O O . CYS B 1 233 ? 9.817 58.470 -2.686 1.00 7.05 211 CYS B O 1
ATOM 4379 N N . PRO B 1 234 ? 7.612 58.857 -2.986 1.00 8.90 212 PRO B N 1
ATOM 4380 C CA . PRO B 1 234 ? 7.315 57.536 -2.411 1.00 11.02 212 PRO B CA 1
ATOM 4381 C C . PRO B 1 234 ? 7.872 56.390 -3.249 1.00 7.10 212 PRO B C 1
ATOM 4382 O O . PRO B 1 234 ? 8.135 55.325 -2.714 1.00 8.25 212 PRO B O 1
ATOM 4386 N N . GLU B 1 235 ? 8.054 56.628 -4.544 1.00 7.61 213 GLU B N 1
ATOM 4387 C CA . GLU B 1 235 ? 8.517 55.591 -5.457 1.00 8.61 213 GLU B CA 1
ATOM 4388 C C . GLU B 1 235 ? 10.041 55.399 -5.412 1.00 9.32 213 GLU B C 1
ATOM 4389 O O . GLU B 1 235 ? 10.585 54.462 -6.022 1.00 10.70 213 GLU B O 1
ATOM 4395 N N . ILE B 1 236 ? 10.734 56.279 -4.694 1.00 7.32 214 ILE B N 1
ATOM 4396 C CA . ILE B 1 236 ? 12.189 56.160 -4.548 1.00 7.47 214 ILE B CA 1
ATOM 4397 C C . ILE B 1 236 ? 12.555 55.563 -3.179 1.00 5.55 214 ILE B C 1
ATOM 4398 O O . ILE B 1 236 ? 12.243 56.151 -2.137 1.00 8.79 214 ILE B O 1
ATOM 4403 N N . PRO B 1 237 ? 13.223 54.389 -3.169 1.00 10.04 215 PRO B N 1
ATOM 4404 C CA . PRO B 1 237 ? 13.387 53.633 -1.917 1.00 9.88 215 PRO B CA 1
ATOM 4405 C C . PRO B 1 237 ? 14.614 54.039 -1.096 1.00 9.89 215 PRO B C 1
ATOM 4406 O O . PRO B 1 237 ? 15.499 53.223 -0.829 1.00 12.04 215 PRO B O 1
ATOM 4410 N N . PHE B 1 238 ? 14.667 55.294 -0.677 1.00 8.51 216 PHE B N 1
ATOM 4411 C CA . PHE B 1 238 ? 15.750 55.681 0.219 1.00 4.22 216 PHE B CA 1
ATOM 4412 C C . PHE B 1 238 ? 15.319 55.508 1.665 1.00 6.10 216 PHE B C 1
ATOM 4413 O O . PHE B 1 238 ? 14.127 55.436 1.965 1.00 10.22 216 PHE B O 1
ATOM 4421 N N . VAL B 1 239 ? 16.291 55.419 2.562 1.00 6.47 217 VAL B N 1
ATOM 4422 C CA . VAL B 1 239 ? 16.019 55.700 3.963 1.00 7.07 217 VAL B CA 1
ATOM 4423 C C . VAL B 1 239 ? 16.505 57.124 4.210 1.00 9.96 217 VAL B C 1
ATOM 4424 O O . VAL B 1 239 ? 17.491 57.574 3.610 1.00 9.85 217 VAL B O 1
ATOM 4428 N N . LEU B 1 240 ? 15.790 57.845 5.065 1.00 6.45 218 LEU B N 1
ATOM 4429 C CA . LEU B 1 240 ? 16.116 59.232 5.343 1.00 7.92 218 LEU B CA 1
ATOM 4430 C C . LEU B 1 240 ? 17.005 59.251 6.577 1.00 5.94 218 LEU B C 1
ATOM 4431 O O . LEU B 1 240 ? 16.551 58.955 7.687 1.00 5.62 218 LEU B O 1
ATOM 4436 N N . GLU B 1 241 ? 18.283 59.552 6.385 1.00 7.26 219 GLU B N 1
ATOM 4437 C CA . GLU B 1 241 ? 19.256 59.509 7.484 1.00 4.91 219 GLU B CA 1
ATOM 4438 C C . GLU B 1 241 ? 19.401 60.894 8.111 1.00 9.03 219 GLU B C 1
ATOM 4439 O O . GLU B 1 241 ? 19.619 61.871 7.400 1.00 8.65 219 GLU B O 1
ATOM 4445 N N . GLN B 1 242 ? 19.278 60.951 9.438 1.00 7.72 220 GLN B N 1
ATOM 4446 C CA . GLN B 1 242 ? 19.386 62.176 10.231 1.00 4.67 220 GLN B CA 1
ATOM 4447 C C . GLN B 1 242 ? 18.919 63.436 9.490 1.00 5.96 220 GLN B C 1
ATOM 4448 O O . GLN B 1 242 ? 19.702 64.368 9.278 1.00 7.04 220 GLN B O 1
ATOM 4454 N N . PRO B 1 243 ? 17.641 63.465 9.067 1.00 7.09 221 PRO B N 1
ATOM 4455 C CA . PRO B 1 243 ? 17.228 64.625 8.271 1.00 7.70 221 PRO B CA 1
ATOM 4456 C C . PRO B 1 243 ? 17.244 65.919 9.075 1.00 6.89 221 PRO B C 1
ATOM 4457 O O . PRO B 1 243 ? 17.623 66.961 8.539 1.00 9.29 221 PRO B O 1
ATOM 4461 N N . CYS B 1 244 ? 16.860 65.833 10.346 1.00 8.81 222 CYS B N 1
ATOM 4462 C CA . CYS B 1 244 ? 16.711 67.002 11.200 1.00 10.81 222 CYS B CA 1
ATOM 4463 C C . CYS B 1 244 ? 17.764 67.011 12.299 1.00 8.82 222 CYS B C 1
ATOM 4464 O O . CYS B 1 244 ? 18.373 65.982 12.589 1.00 8.11 222 CYS B O 1
ATOM 4467 N N . ASN B 1 245 ? 17.958 68.173 12.919 1.00 7.10 223 ASN B N 1
ATOM 4468 C CA . ASN B 1 245 ? 19.049 68.367 13.879 1.00 6.79 223 ASN B CA 1
ATOM 4469 C C . ASN B 1 245 ? 18.880 67.560 15.156 1.00 12.57 223 ASN B C 1
ATOM 4470 O O . ASN B 1 245 ? 19.817 66.889 15.600 1.00 13.46 223 ASN B O 1
ATOM 4475 N N . THR B 1 246 ? 17.688 67.617 15.742 1.00 9.65 224 THR B N 1
ATOM 4476 C CA . THR B 1 246 ? 17.442 66.957 17.019 1.00 8.94 224 THR B CA 1
ATOM 4477 C C . THR B 1 246 ? 16.567 65.719 16.907 1.00 11.69 224 THR B C 1
ATOM 4478 O O . THR B 1 246 ? 15.735 65.586 15.997 1.00 10.35 224 THR B O 1
ATOM 4482 N N . LEU B 1 247 ? 16.746 64.818 17.865 1.00 12.06 225 LEU B N 1
ATOM 4483 C CA . LEU B 1 247 ? 15.923 63.625 17.937 1.00 12.00 225 LEU B CA 1
ATOM 4484 C C . LEU B 1 247 ? 14.470 64.009 18.198 1.00 11.37 225 LEU B C 1
ATOM 4485 O O . LEU B 1 247 ? 13.553 63.318 17.757 1.00 14.21 225 LEU B O 1
ATOM 4490 N N . GLU B 1 248 ? 14.251 65.128 18.891 1.00 11.39 226 GLU B N 1
ATOM 4491 C CA . GLU B 1 248 ? 12.883 65.578 19.140 1.00 11.15 226 GLU B CA 1
ATOM 4492 C C . GLU B 1 248 ? 12.149 65.922 17.838 1.00 11.48 226 GLU B C 1
ATOM 4493 O O . GLU B 1 248 ? 10.974 65.579 17.674 1.00 13.92 226 GLU B O 1
ATOM 4499 N N . GLU B 1 249 ? 12.847 66.586 16.915 1.00 10.41 227 GLU B N 1
ATOM 4500 C CA . GLU B 1 249 ? 12.276 66.904 15.605 1.00 9.04 227 GLU B CA 1
ATOM 4501 C C . GLU B 1 249 ? 11.997 65.634 14.815 1.00 11.58 227 GLU B C 1
ATOM 4502 O O . GLU B 1 249 ? 10.957 65.518 14.171 1.00 12.19 227 GLU B O 1
ATOM 4508 N N . ILE B 1 250 ? 12.939 64.694 14.840 1.00 12.33 228 ILE B N 1
ATOM 4509 C CA . ILE B 1 250 ? 12.722 63.413 14.168 1.00 10.68 228 ILE B CA 1
ATOM 4510 C C . ILE B 1 250 ? 11.503 62.665 14.737 1.00 11.52 228 ILE B C 1
ATOM 4511 O O . ILE B 1 250 ? 10.672 62.157 13.978 1.00 12.18 228 ILE B O 1
ATOM 4516 N N . ALA B 1 251 ? 11.373 62.625 16.063 1.00 12.50 229 ALA B N 1
ATOM 4517 C CA . ALA B 1 251 ? 10.222 61.965 16.685 1.00 16.34 229 ALA B CA 1
ATOM 4518 C C . ALA B 1 251 ? 8.920 62.619 16.250 1.00 14.88 229 ALA B C 1
ATOM 4519 O O . ALA B 1 251 ? 7.887 61.958 16.142 1.00 16.98 229 ALA B O 1
ATOM 4521 N N . ALA B 1 252 ? 8.973 63.921 16.001 1.00 14.33 230 ALA B N 1
ATOM 4522 C CA . ALA B 1 252 ? 7.782 64.667 15.596 1.00 14.75 230 ALA B CA 1
ATOM 4523 C C . ALA B 1 252 ? 7.339 64.447 14.142 1.00 15.67 230 ALA B C 1
ATOM 4524 O O . ALA B 1 252 ? 6.147 64.537 13.854 1.00 21.76 230 ALA B O 1
ATOM 4526 N N . ILE B 1 253 ? 8.274 64.173 13.232 1.00 14.74 231 ILE B N 1
ATOM 4527 C CA . ILE B 1 253 ? 7.922 63.979 11.818 1.00 15.59 231 ILE B CA 1
ATOM 4528 C C . ILE B 1 253 ? 7.665 62.514 11.467 1.00 11.19 231 ILE B C 1
ATOM 4529 O O . ILE B 1 253 ? 7.031 62.215 10.457 1.00 11.63 231 ILE B O 1
ATOM 4534 N N . ARG B 1 254 ? 8.168 61.607 12.293 1.00 11.15 232 ARG B N 1
ATOM 4535 C CA . ARG B 1 254 ? 8.184 60.183 11.944 1.00 12.47 232 ARG B CA 1
ATOM 4536 C C . ARG B 1 254 ? 6.825 59.599 11.523 1.00 13.60 232 ARG B C 1
ATOM 4537 O O . ARG B 1 254 ? 6.744 58.801 10.579 1.00 13.35 232 ARG B O 1
ATOM 4545 N N . GLY B 1 255 ? 5.762 59.996 12.211 1.00 14.23 233 GLY B N 1
ATOM 4546 C CA . GLY B 1 255 ? 4.440 59.473 11.910 1.00 12.39 233 GLY B CA 1
ATOM 4547 C C . GLY B 1 255 ? 3.914 59.921 10.564 1.00 14.48 233 GLY B C 1
ATOM 4548 O O . GLY B 1 255 ? 2.968 59.339 10.027 1.00 14.97 233 GLY B O 1
ATOM 4549 N N . ARG B 1 256 ? 4.521 60.972 10.021 1.00 8.45 234 ARG B N 1
ATOM 4550 C CA . ARG B 1 256 ? 4.059 61.574 8.774 1.00 9.91 234 ARG B CA 1
ATOM 4551 C C . ARG B 1 256 ? 5.018 61.285 7.616 1.00 16.66 234 ARG B C 1
ATOM 4552 O O . ARG B 1 256 ? 4.853 61.823 6.515 1.00 21.46 234 ARG B O 1
ATOM 4560 N N . VAL B 1 257 ? 6.026 60.455 7.875 1.00 11.62 235 VAL B N 1
ATOM 4561 C CA . VAL B 1 257 ? 7.042 60.126 6.876 1.00 13.01 235 VAL B CA 1
ATOM 4562 C C . VAL B 1 257 ? 6.994 58.638 6.545 1.00 14.00 235 VAL B C 1
ATOM 4563 O O . VAL B 1 257 ? 7.196 57.800 7.424 1.00 16.15 235 VAL B O 1
ATOM 4567 N N . GLN B 1 258 ? 6.749 58.314 5.275 1.00 13.07 236 GLN B N 1
ATOM 4568 C CA . GLN B 1 258 ? 6.570 56.921 4.867 1.00 11.81 236 GLN B CA 1
ATOM 4569 C C . GLN B 1 258 ? 7.861 56.189 4.501 1.00 11.58 236 GLN B C 1
ATOM 4570 O O . GLN B 1 258 ? 7.839 54.974 4.286 1.00 12.60 236 GLN B O 1
ATOM 4576 N N . HIS B 1 259 ? 8.978 56.916 4.439 1.00 11.45 237 HIS B N 1
ATOM 4577 C CA . HIS B 1 259 ? 10.282 56.285 4.248 1.00 9.11 237 HIS B CA 1
ATOM 4578 C C . HIS B 1 259 ? 10.880 55.956 5.599 1.00 8.49 237 HIS B C 1
ATOM 4579 O O . HIS B 1 259 ? 10.678 56.695 6.568 1.00 9.45 237 HIS B O 1
ATOM 4586 N N . GLY B 1 260 ? 11.638 54.867 5.669 1.00 6.38 238 GLY B N 1
ATOM 4587 C CA . GLY B 1 260 ? 12.379 54.566 6.881 1.00 5.10 238 GLY B CA 1
ATOM 4588 C C . GLY B 1 260 ? 13.265 55.741 7.268 1.00 6.02 238 GLY B C 1
ATOM 4589 O O . GLY B 1 260 ? 13.802 56.415 6.399 1.00 8.35 238 GLY B O 1
ATOM 4590 N N . ILE B 1 261 ? 13.415 55.972 8.571 1.00 4.65 239 ILE B N 1
ATOM 4591 C CA . ILE B 1 261 ? 14.290 57.026 9.089 1.00 8.25 239 ILE B CA 1
ATOM 4592 C C . ILE B 1 261 ? 15.418 56.409 9.913 1.00 7.75 239 ILE B C 1
ATOM 4593 O O . ILE B 1 261 ? 15.170 55.599 10.805 1.00 8.61 239 ILE B O 1
ATOM 4598 N N . TYR B 1 262 ? 16.657 56.785 9.611 1.00 4.83 240 TYR B N 1
ATOM 4599 C CA . TYR B 1 262 ? 17.810 56.313 10.389 1.00 6.52 240 TYR B CA 1
ATOM 4600 C C . TYR B 1 262 ? 18.388 57.450 11.241 1.00 6.59 240 TYR B C 1
ATOM 4601 O O . TYR B 1 262 ? 18.407 58.597 10.819 1.00 8.33 240 TYR B O 1
ATOM 4610 N N . LEU B 1 263 ? 18.871 57.133 12.438 1.00 5.71 241 LEU B N 1
ATOM 4611 C CA . LEU B 1 263 ? 19.625 58.111 13.217 1.00 6.96 241 LEU B CA 1
ATOM 4612 C C . LEU B 1 263 ? 21.118 57.975 12.938 1.00 9.51 241 LEU B C 1
ATOM 4613 O O . LEU B 1 263 ? 21.610 56.879 12.680 1.00 7.98 241 LEU B O 1
ATOM 4618 N N . ASP B 1 264 ? 21.831 59.098 12.978 1.00 5.19 242 ASP B N 1
ATOM 4619 C CA . ASP B 1 264 ? 23.290 59.093 12.918 1.00 6.54 242 ASP B CA 1
ATOM 4620 C C . ASP B 1 264 ? 23.769 59.967 14.070 1.00 6.54 242 ASP B C 1
ATOM 4621 O O . ASP B 1 264 ? 23.952 59.467 15.182 1.00 9.70 242 ASP B O 1
ATOM 4626 N N . GLU B 1 265 ? 23.925 61.269 13.826 1.00 6.18 243 GLU B N 1
ATOM 4627 C CA . GLU B 1 265 ? 24.417 62.181 14.856 1.00 6.07 243 GLU B CA 1
ATOM 4628 C C . GLU B 1 265 ? 23.659 62.089 16.185 1.00 8.46 243 GLU B C 1
ATOM 4629 O O . GLU B 1 265 ? 24.253 62.264 17.247 1.00 9.18 243 GLU B O 1
ATOM 4635 N N . SER B 1 266 ? 22.354 61.820 16.140 1.00 8.82 244 SER B N 1
ATOM 4636 C CA . SER B 1 266 ? 21.576 61.733 17.377 1.00 8.81 244 SER B CA 1
ATOM 4637 C C . SER B 1 266 ? 21.925 60.542 18.270 1.00 10.37 244 SER B C 1
ATOM 4638 O O . SER B 1 266 ? 21.689 60.589 19.479 1.00 12.06 244 SER B O 1
ATOM 4641 N N . GLY B 1 267 ? 22.481 59.484 17.684 1.00 9.56 245 GLY B N 1
ATOM 4642 C CA . GLY B 1 267 ? 22.829 58.296 18.454 1.00 9.25 245 GLY B CA 1
ATOM 4643 C C . GLY B 1 267 ? 24.134 58.500 19.202 1.00 6.87 245 GLY B C 1
ATOM 4644 O O . GLY B 1 267 ? 25.154 57.904 18.854 1.00 10.97 245 GLY B O 1
ATOM 4645 N N . GLU B 1 268 ? 24.104 59.319 20.252 1.00 8.99 246 GLU B N 1
ATOM 4646 C CA . GLU B 1 268 ? 25.341 59.733 20.912 1.00 12.96 246 GLU B CA 1
ATOM 4647 C C . GLU B 1 268 ? 25.826 58.795 22.032 1.00 11.60 246 GLU B C 1
ATOM 4648 O O . GLU B 1 268 ? 26.980 58.888 22.462 1.00 12.95 246 GLU B O 1
ATOM 4654 N N . ASP B 1 269 ? 24.957 57.896 22.490 1.00 11.73 247 ASP B N 1
ATOM 4655 C CA . ASP B 1 269 ? 25.324 56.926 23.528 1.00 6.43 247 ASP B CA 1
ATOM 4656 C C . ASP B 1 269 ? 24.347 55.758 23.561 1.00 7.69 247 ASP B C 1
ATOM 4657 O O . ASP B 1 269 ? 23.315 55.786 22.883 1.00 9.60 247 ASP B O 1
ATOM 4662 N N . LEU B 1 270 ? 24.673 54.731 24.344 1.00 5.38 248 LEU B N 1
ATOM 4663 C CA . LEU B 1 270 ? 23.842 53.533 24.388 1.00 7.04 248 LEU B CA 1
ATOM 4664 C C . LEU B 1 270 ? 22.451 53.816 24.959 1.00 5.83 248 LEU B C 1
ATOM 4665 O O . LEU B 1 270 ? 21.448 53.217 24.517 1.00 9.01 248 LEU B O 1
ATOM 4670 N N . SER B 1 271 ? 22.377 54.695 25.957 1.00 6.71 249 SER B N 1
ATOM 4671 C CA . SER B 1 271 ? 21.081 55.122 26.502 1.00 5.23 249 SER B CA 1
ATOM 4672 C C . SER B 1 271 ? 20.146 55.682 25.424 1.00 7.90 249 SER B C 1
ATOM 4673 O O . SER B 1 271 ? 18.949 55.378 25.402 1.00 10.80 249 SER B O 1
ATOM 4676 N N . THR B 1 272 ? 20.692 56.505 24.526 1.00 8.22 250 THR B N 1
ATOM 4677 C CA . THR B 1 272 ? 19.885 57.082 23.451 1.00 7.98 250 THR B CA 1
ATOM 4678 C C . THR B 1 272 ? 19.435 56.009 22.463 1.00 7.19 250 THR B C 1
ATOM 4679 O O . THR B 1 272 ? 18.304 56.045 21.958 1.00 8.37 250 THR B O 1
ATOM 4683 N N . VAL B 1 273 ? 20.318 55.054 22.183 1.00 6.79 251 VAL B N 1
ATOM 4684 C CA . VAL B 1 273 ? 19.964 53.929 21.309 1.00 4.96 251 VAL B CA 1
ATOM 4685 C C . VAL B 1 273 ? 18.829 53.101 21.924 1.00 7.44 251 VAL B C 1
ATOM 4686 O O . VAL B 1 273 ? 17.898 52.682 21.223 1.00 7.48 251 VAL B O 1
ATOM 4690 N N . ILE B 1 274 ? 18.897 52.895 23.236 1.00 5.97 252 ILE B N 1
ATOM 4691 C CA . ILE B 1 274 ? 17.840 52.178 23.961 1.00 8.42 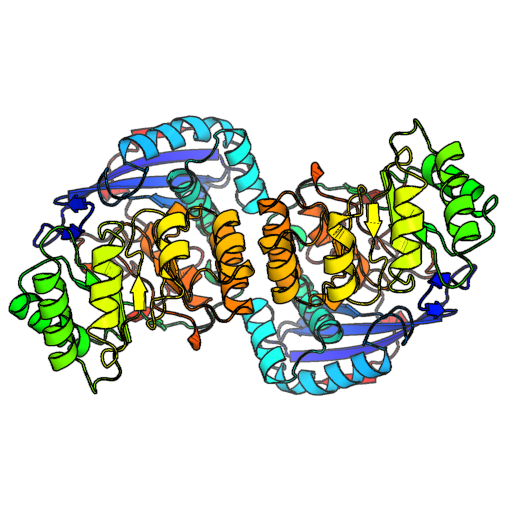252 ILE B CA 1
ATOM 4692 C C . ILE B 1 274 ? 16.496 52.917 23.888 1.00 10.92 252 ILE B C 1
ATOM 4693 O O . ILE B 1 274 ? 15.443 52.303 23.668 1.00 7.74 252 ILE B O 1
ATOM 4698 N N . ARG B 1 275 ? 16.532 54.235 24.063 1.00 9.92 253 ARG B N 1
ATOM 4699 C CA . ARG B 1 275 ? 15.338 55.052 23.880 1.00 8.86 253 ARG B CA 1
ATOM 4700 C C . ARG B 1 275 ? 14.780 54.913 22.471 1.00 9.34 253 ARG B C 1
ATOM 4701 O O . ARG B 1 275 ? 13.575 54.717 22.285 1.00 9.33 253 ARG B O 1
ATOM 4709 N N . ALA B 1 276 ? 15.651 55.026 21.472 1.00 5.69 254 ALA B N 1
ATOM 4710 C CA . ALA B 1 276 ? 15.185 54.993 20.092 1.00 5.89 254 ALA B CA 1
ATOM 4711 C C . ALA B 1 276 ? 14.641 53.616 19.699 1.00 7.19 254 ALA B C 1
ATOM 4712 O O . ALA B 1 276 ? 13.608 53.521 19.030 1.00 8.67 254 ALA B O 1
ATOM 4714 N N . ALA B 1 277 ? 15.318 52.551 20.120 1.00 6.68 255 ALA B N 1
ATOM 4715 C CA . ALA B 1 277 ? 14.846 51.199 19.825 1.00 6.99 255 ALA B CA 1
ATOM 4716 C C . ALA B 1 277 ? 13.568 50.869 20.591 1.00 10.94 255 ALA B C 1
ATOM 4717 O O . ALA B 1 277 ? 12.593 50.367 20.021 1.00 13.50 255 ALA B O 1
ATOM 4719 N N . GLY B 1 278 ? 13.584 51.146 21.889 1.00 11.48 256 GLY B N 1
ATOM 4720 C CA . GLY B 1 278 ? 12.474 50.805 22.760 1.00 9.60 256 GLY B CA 1
ATOM 4721 C C . GLY B 1 278 ? 11.193 51.560 22.460 1.00 11.07 256 GLY B C 1
ATOM 4722 O O . GLY B 1 278 ? 10.098 51.039 22.690 1.00 12.04 256 GLY B O 1
ATOM 4723 N N . GLN B 1 279 ? 11.316 52.777 21.938 1.00 11.83 257 GLN B N 1
ATOM 4724 C CA . GLN B 1 279 ? 10.146 53.607 21.653 1.00 10.88 257 GLN B CA 1
ATOM 4725 C C . GLN B 1 279 ? 9.784 53.659 20.168 1.00 9.84 257 GLN B C 1
ATOM 4726 O O . GLN B 1 279 ? 8.826 54.337 19.780 1.00 11.29 257 GLN B O 1
ATOM 4732 N N . GLY B 1 280 ? 10.534 52.929 19.347 1.00 8.48 258 GLY B N 1
ATOM 4733 C CA . GLY B 1 280 ? 10.277 52.864 17.919 1.00 11.05 258 GLY B CA 1
ATOM 4734 C C . GLY B 1 280 ? 10.458 54.190 17.208 1.00 14.05 258 GLY B C 1
ATOM 4735 O O . GLY B 1 280 ? 9.634 54.566 16.374 1.00 14.54 258 GLY B O 1
ATOM 4736 N N . LEU B 1 281 ? 11.545 54.895 17.525 1.00 8.01 259 LEU B N 1
ATOM 4737 C CA . LEU B 1 281 ? 11.750 56.248 17.005 1.00 9.04 259 LEU B CA 1
ATOM 4738 C C . LEU B 1 281 ? 12.497 56.253 15.677 1.00 11.12 259 LEU B C 1
ATOM 4739 O O . LEU B 1 281 ? 12.536 57.263 14.995 1.00 8.67 259 LEU B O 1
ATOM 4744 N N . CYS B 1 282 ? 13.086 55.122 15.301 1.00 9.09 260 CYS B N 1
ATOM 4745 C CA . CYS B 1 282 ? 13.796 55.042 14.026 1.00 6.44 260 CYS B CA 1
ATOM 4746 C C . CYS B 1 282 ? 13.771 53.633 13.468 1.00 7.45 260 CYS B C 1
ATOM 4747 O O . CYS B 1 282 ? 13.373 52.695 14.150 1.00 8.35 260 CYS B O 1
ATOM 4750 N N . ASP B 1 283 ? 14.221 53.492 12.228 1.00 6.74 261 ASP B N 1
ATOM 4751 C CA . ASP B 1 283 ? 14.211 52.195 11.562 1.00 5.85 261 ASP B CA 1
ATOM 4752 C C . ASP B 1 283 ? 15.625 51.653 11.326 1.00 6.44 261 ASP B C 1
ATOM 4753 O O . ASP B 1 283 ? 15.810 50.611 10.694 1.00 8.27 261 ASP B O 1
ATOM 4758 N N . GLY B 1 284 ? 16.632 52.344 11.851 1.00 5.39 262 GLY B N 1
ATOM 4759 C CA . GLY B 1 284 ? 18.008 51.914 11.649 1.00 7.36 262 GLY B CA 1
ATOM 4760 C C . GLY B 1 284 ? 18.998 52.984 12.057 1.00 9.51 262 GLY B C 1
ATOM 4761 O O . GLY B 1 284 ? 18.597 54.045 12.525 1.00 5.50 262 GLY B O 1
ATOM 4762 N N . PHE B 1 285 ? 20.289 52.715 11.889 1.00 6.17 263 PHE B N 1
ATOM 4763 C CA . PHE B 1 285 ? 21.311 53.658 12.332 1.00 5.18 263 PHE B CA 1
ATOM 4764 C C . PHE B 1 285 ? 22.461 53.745 11.361 1.00 6.97 263 PHE B C 1
ATOM 4765 O O . PHE B 1 285 ? 22.848 52.761 10.735 1.00 7.01 263 PHE B O 1
ATOM 4773 N N . GLY B 1 286 ? 23.024 54.944 11.252 1.00 5.78 264 GLY B N 1
ATOM 4774 C CA . GLY B 1 286 ? 24.390 55.082 10.796 1.00 7.99 264 GLY B CA 1
ATOM 4775 C C . GLY B 1 286 ? 25.182 55.348 12.064 1.00 11.90 264 GLY B C 1
ATOM 4776 O O . GLY B 1 286 ? 25.063 56.423 12.642 1.00 15.53 264 GLY B O 1
ATOM 4777 N N . MET B 1 287 ? 25.958 54.373 12.532 1.00 5.38 265 MET B N 1
ATOM 4778 C CA . MET B 1 287 ? 26.580 54.495 13.855 1.00 4.57 265 MET B CA 1
ATOM 4779 C C . MET B 1 287 ? 28.099 54.605 13.756 1.00 7.75 265 MET B C 1
ATOM 4780 O O . MET B 1 287 ? 28.734 53.834 13.041 1.00 9.92 265 MET B O 1
ATOM 4785 N N . LYS B 1 288 ? 28.663 55.582 14.464 1.00 6.55 266 LYS B N 1
ATOM 4786 C CA . LYS B 1 288 ? 30.102 55.800 14.457 1.00 5.77 266 LYS B CA 1
ATOM 4787 C C . LYS B 1 288 ? 30.725 55.273 15.736 1.00 8.28 266 LYS B C 1
ATOM 4788 O O . LYS B 1 288 ? 30.231 55.557 16.837 1.00 7.35 266 LYS B O 1
ATOM 4794 N N . LEU B 1 289 ? 31.818 54.528 15.574 1.00 7.16 267 LEU B N 1
ATOM 4795 C CA . LEU B 1 289 ? 32.499 53.862 16.678 1.00 9.22 267 LEU B CA 1
ATOM 4796 C C . LEU B 1 289 ? 32.968 54.856 17.743 1.00 12.06 267 LEU B C 1
ATOM 4797 O O . LEU B 1 289 ? 32.709 54.670 18.933 1.00 7.32 267 LEU B O 1
ATOM 4802 N N . THR B 1 290 ? 33.659 55.910 17.326 1.00 11.96 268 THR B N 1
ATOM 4803 C CA . THR B 1 290 ? 34.127 56.898 18.295 1.00 9.23 268 THR B CA 1
ATOM 4804 C C . THR B 1 290 ? 33.000 57.610 19.056 1.00 9.34 268 THR B C 1
ATOM 4805 O O . THR B 1 290 ? 33.148 57.901 20.244 1.00 9.41 268 THR B O 1
ATOM 4809 N N . ARG B 1 291 ? 31.883 57.902 18.385 1.00 6.37 269 ARG B N 1
ATOM 4810 C CA . ARG B 1 291 ? 30.759 58.561 19.049 1.00 6.66 269 ARG B CA 1
ATOM 4811 C C . ARG B 1 291 ? 30.178 57.713 20.174 1.00 7.94 269 ARG B C 1
ATOM 4812 O O . ARG B 1 291 ? 29.873 58.226 21.253 1.00 6.31 269 ARG B O 1
ATOM 4820 N N . ILE B 1 292 ? 30.041 56.412 19.936 1.00 5.92 270 ILE B N 1
ATOM 4821 C CA . ILE B 1 292 ? 29.390 55.542 20.913 1.00 9.22 270 ILE B CA 1
ATOM 4822 C C . ILE B 1 292 ? 30.345 55.192 22.062 1.00 9.10 270 ILE B C 1
ATOM 4823 O O . ILE B 1 292 ? 29.919 54.720 23.125 1.00 8.70 270 ILE B O 1
ATOM 4828 N N . GLY B 1 293 ? 31.636 55.440 21.853 1.00 8.57 271 GLY B N 1
ATOM 4829 C CA . GLY B 1 293 ? 32.614 55.314 22.920 1.00 9.49 271 GLY B CA 1
ATOM 4830 C C . GLY B 1 293 ? 33.586 54.159 22.792 1.00 12.80 271 GLY B C 1
ATOM 4831 O O . GLY B 1 293 ? 34.360 53.896 23.709 1.00 14.44 271 GLY B O 1
ATOM 4832 N N . GLY B 1 294 ? 33.547 53.459 21.665 1.00 8.20 272 GLY B N 1
ATOM 4833 C CA . GLY B 1 294 ? 34.479 52.369 21.439 1.00 10.04 272 GLY B CA 1
ATOM 4834 C C . GLY B 1 294 ? 33.824 51.033 21.177 1.00 7.56 272 GLY B C 1
ATOM 4835 O O . GLY B 1 294 ? 32.606 50.934 21.052 1.00 7.11 272 GLY B O 1
ATOM 4836 N N . LEU B 1 295 ? 34.640 49.994 21.085 1.00 8.15 273 LEU B N 1
ATOM 4837 C CA . LEU B 1 295 ? 34.151 48.669 20.720 1.00 8.51 273 LEU B CA 1
ATOM 4838 C C . LEU B 1 295 ? 33.321 47.981 21.805 1.00 10.67 273 LEU B C 1
ATOM 4839 O O . LEU B 1 295 ? 32.415 47.217 21.485 1.00 6.59 273 LEU B O 1
ATOM 4844 N N . GLN B 1 296 ? 33.616 48.234 23.079 1.00 8.23 274 GLN B N 1
ATOM 4845 C CA . GLN B 1 296 ? 32.838 47.595 24.154 1.00 7.94 274 GLN B CA 1
ATOM 4846 C C . GLN B 1 296 ? 31.365 48.029 24.034 1.00 8.68 274 GLN B C 1
ATOM 4847 O O . GLN B 1 296 ? 30.425 47.224 24.103 1.00 9.03 274 GLN B O 1
ATOM 4853 N N . GLN B 1 297 ? 31.167 49.314 23.793 1.00 6.42 275 GLN B N 1
ATOM 4854 C CA . GLN B 1 297 ? 29.822 49.844 23.687 1.00 5.00 275 GLN B CA 1
ATOM 4855 C C . GLN B 1 297 ? 29.202 49.536 22.332 1.00 5.09 275 GLN B C 1
ATOM 4856 O O . GLN B 1 297 ? 27.994 49.314 22.230 1.00 7.41 275 GLN B O 1
ATOM 4862 N N . MET B 1 298 ? 30.028 49.538 21.291 1.00 6.55 276 MET B N 1
ATOM 4863 C CA . MET B 1 298 ? 29.541 49.268 19.943 1.00 6.11 276 MET B CA 1
ATOM 4864 C C . MET B 1 298 ? 29.009 47.849 19.840 1.00 6.73 276 MET B C 1
ATOM 4865 O O . MET B 1 298 ? 28.027 47.590 19.143 1.00 7.51 276 MET B O 1
ATOM 4870 N N . ALA B 1 299 ? 29.667 46.919 20.525 1.00 6.50 277 ALA B N 1
ATOM 4871 C CA . ALA B 1 299 ? 29.196 45.528 20.534 1.00 6.20 277 ALA B CA 1
ATOM 4872 C C . ALA B 1 299 ? 27.820 45.417 21.185 1.00 7.12 277 ALA B C 1
ATOM 4873 O O . ALA B 1 299 ? 26.958 44.664 20.722 1.00 7.28 277 ALA B O 1
ATOM 4875 N N . ALA B 1 300 ? 27.602 46.159 22.269 1.00 6.58 278 ALA B N 1
ATOM 4876 C CA . ALA B 1 300 ? 26.286 46.148 22.904 1.00 7.35 278 ALA B CA 1
ATOM 4877 C C . ALA B 1 300 ? 25.261 46.767 21.963 1.00 7.88 278 ALA B C 1
ATOM 4878 O O . ALA B 1 300 ? 24.125 46.302 21.881 1.00 8.37 278 ALA B O 1
ATOM 4880 N N . PHE B 1 301 ? 25.666 47.837 21.278 1.00 7.88 279 PHE B N 1
ATOM 4881 C CA . PHE B 1 301 ? 24.812 48.487 20.294 1.00 7.13 279 PHE B CA 1
ATOM 4882 C C . PHE B 1 301 ? 24.409 47.467 19.232 1.00 7.12 279 PHE B C 1
ATOM 4883 O O . PHE B 1 301 ? 23.240 47.363 18.866 1.00 5.78 279 PHE B O 1
ATOM 4891 N N . ARG B 1 302 ? 25.389 46.709 18.756 1.00 8.63 280 ARG B N 1
ATOM 4892 C CA . ARG B 1 302 ? 25.133 45.688 17.750 1.00 6.29 280 ARG B CA 1
ATOM 4893 C C . ARG B 1 302 ? 24.090 44.681 18.227 1.00 8.89 280 ARG B C 1
ATOM 4894 O O . ARG B 1 302 ? 23.187 44.314 17.479 1.00 8.62 280 ARG B O 1
ATOM 4902 N N . ASP B 1 303 ? 24.221 44.243 19.475 1.00 6.21 281 ASP B N 1
ATOM 4903 C CA . ASP B 1 303 ? 23.297 43.265 20.055 1.00 7.31 281 ASP B CA 1
ATOM 4904 C C . ASP B 1 303 ? 21.889 43.832 20.194 1.00 6.44 281 ASP B C 1
ATOM 4905 O O . ASP B 1 303 ? 20.904 43.107 19.983 1.00 7.61 281 ASP B O 1
ATOM 4910 N N . ILE B 1 304 ? 21.771 45.115 20.555 1.00 5.12 282 ILE B N 1
ATOM 4911 C CA . ILE B 1 304 ? 20.446 45.742 20.614 1.00 4.12 282 ILE B CA 1
ATOM 4912 C C . ILE B 1 304 ? 19.771 45.769 19.236 1.00 4.99 282 ILE B C 1
ATOM 4913 O O . ILE B 1 304 ? 18.592 45.419 19.096 1.00 7.22 282 ILE B O 1
ATOM 4918 N N . CYS B 1 305 ? 20.513 46.195 18.216 1.00 4.61 283 CYS B N 1
ATOM 4919 C CA . CYS B 1 305 ? 19.976 46.250 16.861 1.00 6.24 283 CYS B CA 1
ATOM 4920 C C . CYS B 1 305 ? 19.575 44.881 16.351 1.00 8.95 283 CYS B C 1
ATOM 4921 O O . CYS B 1 305 ? 18.550 44.745 15.677 1.00 6.71 283 CYS B O 1
ATOM 4924 N N . GLU B 1 306 ? 20.361 43.860 16.681 1.00 6.65 284 GLU B N 1
ATOM 4925 C CA . GLU B 1 306 ? 20.052 42.515 16.193 1.00 4.22 284 GLU B CA 1
ATOM 4926 C C . GLU B 1 306 ? 18.750 42.015 16.818 1.00 8.14 284 GLU B C 1
ATOM 4927 O O . GLU B 1 306 ? 17.942 41.355 16.148 1.00 9.61 284 GLU B O 1
ATOM 4933 N N . ALA B 1 307 ? 18.514 42.371 18.080 1.00 8.69 285 ALA B N 1
ATOM 4934 C CA . ALA B 1 307 ? 17.307 41.898 18.766 1.00 8.20 285 ALA B CA 1
ATOM 4935 C C . ALA B 1 307 ? 16.053 42.519 18.174 1.00 8.30 285 ALA B C 1
ATOM 4936 O O . ALA B 1 307 ? 14.970 41.939 18.255 1.00 7.90 285 ALA B O 1
ATOM 4938 N N . ARG B 1 308 ? 16.203 43.689 17.560 1.00 8.16 286 ARG B N 1
ATOM 4939 C CA . ARG B 1 308 ? 15.071 44.440 17.031 1.00 8.96 286 ARG B CA 1
ATOM 4940 C C . ARG B 1 308 ? 15.072 44.553 15.512 1.00 9.94 286 ARG B C 1
ATOM 4941 O O . ARG B 1 308 ? 14.294 45.323 14.961 1.00 7.59 286 ARG B O 1
ATOM 4949 N N . ALA B 1 309 ? 15.937 43.788 14.843 1.00 8.59 287 ALA B N 1
ATOM 4950 C CA . ALA B 1 309 ? 16.043 43.815 13.379 1.00 9.81 287 ALA B CA 1
ATOM 4951 C C . ALA B 1 309 ? 16.211 45.234 12.830 1.00 9.99 287 ALA B C 1
ATOM 4952 O O . ALA B 1 309 ? 15.529 45.629 11.879 1.00 8.87 287 ALA B O 1
ATOM 4954 N N . LEU B 1 310 ? 17.102 46.004 13.448 1.00 7.66 288 LEU B N 1
ATOM 4955 C CA . LEU B 1 310 ? 17.373 47.373 13.010 1.00 6.01 288 LEU B CA 1
ATOM 4956 C C . LEU B 1 310 ? 18.689 47.411 12.249 1.00 6.81 288 LEU B C 1
ATOM 4957 O O . LEU B 1 310 ? 19.758 47.285 12.858 1.00 7.26 288 LEU B O 1
ATOM 4962 N N . PRO B 1 311 ? 18.628 47.544 10.911 1.00 5.80 289 PRO B N 1
ATOM 4963 C CA . PRO B 1 311 ? 19.871 47.572 10.128 1.00 4.08 289 PRO B CA 1
ATOM 4964 C C . PRO B 1 311 ? 20.737 48.773 10.487 1.00 7.28 289 PRO B C 1
ATOM 4965 O O . PRO B 1 311 ? 20.226 49.842 10.842 1.00 6.28 289 PRO B O 1
ATOM 4969 N N . HIS B 1 312 ? 22.045 48.597 10.417 1.00 6.30 290 HIS B N 1
ATOM 4970 C CA . HIS B 1 312 ? 22.957 49.690 10.732 1.00 8.98 290 HIS B CA 1
ATOM 4971 C C . HIS B 1 312 ? 24.292 49.520 10.037 1.00 8.13 290 HIS B C 1
ATOM 4972 O O . HIS B 1 312 ? 24.663 48.421 9.625 1.00 7.56 290 HIS B O 1
ATOM 4979 N N . SER B 1 313 ? 25.014 50.626 9.907 1.00 4.70 291 SER B N 1
ATOM 4980 C CA . SER B 1 313 ? 26.389 50.592 9.439 1.00 6.13 291 SER B CA 1
ATOM 4981 C C . SER B 1 313 ? 27.320 50.633 10.649 1.00 7.12 291 SER B C 1
ATOM 4982 O O . SER B 1 313 ? 26.875 50.884 11.775 1.00 7.30 291 SER B O 1
ATOM 4985 N N . CYS B 1 314 ? 28.598 50.347 10.418 1.00 6.68 292 CYS B N 1
ATOM 4986 C CA . CYS B 1 314 ? 29.636 50.512 11.419 1.00 6.21 292 CYS B CA 1
ATOM 4987 C C . CYS B 1 314 ? 30.684 51.415 10.798 1.00 8.11 292 CYS B C 1
ATOM 4988 O O . CYS B 1 314 ? 31.519 50.947 10.023 1.00 9.76 292 CYS B O 1
ATOM 4991 N N . ASP B 1 315 ? 30.636 52.699 11.140 1.00 9.16 293 ASP B N 1
ATOM 4992 C CA . ASP B 1 315 ? 31.413 53.721 10.445 1.00 8.19 293 ASP B CA 1
ATOM 4993 C C . ASP B 1 315 ? 32.272 54.478 11.427 1.00 7.23 293 ASP B C 1
ATOM 4994 O O . ASP B 1 315 ? 32.218 54.242 12.640 1.00 8.82 293 ASP B O 1
ATOM 4999 N N . ASP B 1 316 ? 33.055 55.415 10.910 1.00 8.62 294 ASP B N 1
ATOM 5000 C CA . ASP B 1 316 ? 33.475 56.514 11.750 1.00 9.07 294 ASP B CA 1
ATOM 5001 C C . ASP B 1 316 ? 33.450 57.830 10.994 1.00 10.63 294 ASP B C 1
ATOM 5002 O O . ASP B 1 316 ? 33.027 57.880 9.842 1.00 8.99 294 ASP B O 1
ATOM 5007 N N . ALA B 1 317 ? 33.882 58.900 11.656 1.00 11.06 295 ALA B N 1
ATOM 5008 C CA . ALA B 1 317 ? 33.861 60.225 11.051 1.00 10.64 295 ALA B CA 1
ATOM 5009 C C . ALA B 1 317 ? 34.885 60.351 9.924 1.00 11.18 295 ALA B C 1
ATOM 5010 O O . ALA B 1 317 ? 34.611 60.970 8.886 1.00 12.61 295 ALA B O 1
ATOM 5012 N N . TRP B 1 318 ? 36.061 59.766 10.154 1.00 10.77 296 TRP B N 1
ATOM 5013 C CA . TRP B 1 318 ? 37.213 59.844 9.257 1.00 8.27 296 TRP B CA 1
ATOM 5014 C C . TRP B 1 318 ? 38.326 59.059 9.934 1.00 9.22 296 TRP B C 1
ATOM 5015 O O . TRP B 1 318 ? 38.137 58.555 11.047 1.00 9.34 296 TRP B O 1
ATOM 5026 N N . GLY B 1 319 ? 39.481 58.958 9.277 1.00 9.80 297 GLY B N 1
ATOM 5027 C CA . GLY B 1 319 ? 40.650 58.347 9.881 1.00 8.65 297 GLY B CA 1
ATOM 5028 C C . GLY B 1 319 ? 41.237 57.233 9.030 1.00 11.21 297 GLY B C 1
ATOM 5029 O O . GLY B 1 319 ? 40.566 56.708 8.138 1.00 12.32 297 GLY B O 1
ATOM 5030 N N . GLY B 1 320 ? 42.487 56.874 9.313 1.00 13.22 298 GLY B N 1
ATOM 5031 C CA . GLY B 1 320 ? 43.192 55.859 8.540 1.00 12.78 298 GLY B CA 1
ATOM 5032 C C . GLY B 1 320 ? 43.044 54.422 9.007 1.00 13.67 298 GLY B C 1
ATOM 5033 O O . GLY B 1 320 ? 42.010 54.029 9.545 1.00 11.18 298 GLY B O 1
ATOM 5034 N N . ASP B 1 321 ? 44.091 53.628 8.797 1.00 11.07 299 ASP B N 1
ATOM 5035 C CA . ASP B 1 321 ? 44.019 52.184 9.005 1.00 7.38 299 ASP B CA 1
ATOM 5036 C C . ASP B 1 321 ? 43.564 51.722 10.381 1.00 6.89 299 ASP B C 1
ATOM 5037 O O . ASP B 1 321 ? 42.909 50.687 10.494 1.00 10.31 299 ASP B O 1
ATOM 5042 N N . ILE B 1 322 ? 43.930 52.455 11.428 1.00 6.94 300 ILE B N 1
ATOM 5043 C CA . ILE B 1 322 ? 43.627 51.989 12.780 1.00 6.87 300 ILE B CA 1
ATOM 5044 C C . ILE B 1 322 ? 42.133 52.047 13.074 1.00 10.34 300 ILE B C 1
ATOM 5045 O O . ILE B 1 322 ? 41.522 51.041 13.419 1.00 10.12 300 ILE B O 1
ATOM 5050 N N . ILE B 1 323 ? 41.537 53.223 12.927 1.00 7.72 301 ILE B N 1
ATOM 5051 C CA . ILE B 1 323 ? 40.100 53.324 13.155 1.00 6.72 301 ILE B CA 1
ATOM 5052 C C . ILE B 1 323 ? 39.339 52.511 12.096 1.00 7.83 301 ILE B C 1
ATOM 5053 O O . ILE B 1 323 ? 38.328 51.883 12.403 1.00 8.66 301 ILE B O 1
ATOM 5058 N N . ALA B 1 324 ? 39.836 52.492 10.861 1.00 7.33 302 ALA B N 1
ATOM 5059 C CA . ALA B 1 324 ? 39.148 51.740 9.808 1.00 9.44 302 ALA B CA 1
ATOM 5060 C C . ALA B 1 324 ? 39.100 50.248 10.106 1.00 11.03 302 ALA B C 1
ATOM 5061 O O . ALA B 1 324 ? 38.089 49.590 9.841 1.00 7.60 302 ALA B O 1
ATOM 5063 N N . ALA B 1 325 ? 40.194 49.713 10.643 1.00 9.36 303 ALA B N 1
ATOM 5064 C CA . ALA B 1 325 ? 40.246 48.296 10.992 1.00 8.63 303 ALA B CA 1
ATOM 5065 C C . ALA B 1 325 ? 39.308 47.999 12.149 1.00 8.53 303 ALA B C 1
ATOM 5066 O O . ALA B 1 325 ? 38.630 46.972 12.153 1.00 8.98 303 ALA B O 1
ATOM 5068 N N . ALA B 1 326 ? 39.257 48.897 13.130 1.00 7.35 304 ALA B N 1
ATOM 5069 C CA . ALA B 1 326 ? 38.321 48.718 14.241 1.00 8.90 304 ALA B CA 1
ATOM 5070 C C . ALA B 1 326 ? 36.868 48.653 13.741 1.00 9.81 304 ALA B C 1
ATOM 5071 O O . ALA B 1 326 ? 36.081 47.799 14.170 1.00 8.29 304 ALA B O 1
ATOM 5073 N N . CYS B 1 327 ? 36.518 49.546 12.820 1.00 5.84 305 CYS B N 1
ATOM 5074 C CA . CYS B 1 327 ? 35.185 49.537 12.217 1.00 7.23 305 CYS B CA 1
ATOM 5075 C C . CYS B 1 327 ? 34.930 48.249 11.440 1.00 8.47 305 CYS B C 1
ATOM 5076 O O . CYS B 1 327 ? 33.825 47.691 11.471 1.00 7.66 305 CYS B O 1
ATOM 5079 N N . THR B 1 328 ? 35.957 47.770 10.745 1.00 7.51 306 THR B N 1
ATOM 5080 C CA . THR B 1 328 ? 35.790 46.589 9.913 1.00 6.50 306 THR B CA 1
ATOM 5081 C C . THR B 1 328 ? 35.617 45.362 10.805 1.00 8.26 306 THR B C 1
ATOM 5082 O O . THR B 1 328 ? 34.785 44.494 10.530 1.00 7.30 306 THR B O 1
ATOM 5086 N N . HIS B 1 329 ? 36.388 45.293 11.886 1.00 8.41 307 HIS B N 1
ATOM 5087 C CA . HIS B 1 329 ? 36.243 44.173 12.823 1.00 6.78 307 HIS B CA 1
ATOM 5088 C C . HIS B 1 329 ? 34.846 44.065 13.440 1.00 5.72 307 HIS B C 1
ATOM 5089 O O . HIS B 1 329 ? 34.258 42.974 13.447 1.00 7.44 307 HIS B O 1
ATOM 5096 N N . ILE B 1 330 ? 34.296 45.160 13.958 1.00 6.31 308 ILE B N 1
ATOM 5097 C CA . ILE B 1 330 ? 32.932 45.075 14.497 1.00 5.84 308 ILE B CA 1
ATOM 5098 C C . ILE B 1 330 ? 31.914 44.783 13.380 1.00 7.29 308 ILE B C 1
ATOM 5099 O O . ILE B 1 330 ? 30.982 43.985 13.560 1.00 7.71 308 ILE B O 1
ATOM 5104 N N . GLY B 1 331 ? 32.127 45.387 12.213 1.00 8.34 309 GLY B N 1
ATOM 5105 C CA . GLY B 1 331 ? 31.248 45.166 11.078 1.00 8.18 309 GLY B CA 1
ATOM 5106 C C . GLY B 1 331 ? 31.246 43.710 10.634 1.00 7.39 309 GLY B C 1
ATOM 5107 O O . GLY B 1 331 ? 30.237 43.199 10.126 1.00 8.40 309 GLY B O 1
ATOM 5108 N N . ALA B 1 332 ? 32.383 43.035 10.806 1.00 6.59 310 ALA B N 1
ATOM 5109 C CA . ALA B 1 332 ? 32.480 41.614 10.458 1.00 6.54 310 ALA B CA 1
ATOM 5110 C C . ALA B 1 332 ? 31.679 40.709 11.385 1.00 9.83 310 ALA B C 1
ATOM 5111 O O . ALA B 1 332 ? 31.486 39.536 11.084 1.00 9.78 310 ALA B O 1
ATOM 5113 N N . THR B 1 333 ? 31.227 41.236 12.517 1.00 7.08 311 THR B N 1
ATOM 5114 C CA . THR B 1 333 ? 30.424 40.440 13.443 1.00 7.37 311 THR B CA 1
ATOM 5115 C C . THR B 1 333 ? 28.918 40.596 13.217 1.00 7.96 311 THR B C 1
ATOM 5116 O O . THR B 1 333 ? 28.127 39.887 13.826 1.00 10.81 311 THR B O 1
ATOM 5120 N N . VAL B 1 334 ? 28.529 41.539 12.362 1.00 7.00 312 VAL B N 1
ATOM 5121 C CA . VAL B 1 334 ? 27.113 41.887 12.179 1.00 4.91 312 VAL B CA 1
ATOM 5122 C C . VAL B 1 334 ? 26.390 40.835 11.330 1.00 5.91 312 VAL B C 1
ATOM 5123 O O . VAL B 1 334 ? 26.952 40.297 10.365 1.00 8.24 312 VAL B O 1
ATOM 5127 N N . GLN B 1 335 ? 25.158 40.503 11.710 1.00 9.25 313 GLN B N 1
ATOM 5128 C CA . GLN B 1 335 ? 24.355 39.588 10.913 1.00 6.96 313 GLN B CA 1
ATOM 5129 C C . GLN B 1 335 ? 24.262 40.191 9.522 1.00 8.39 313 GLN B C 1
ATOM 5130 O O . GLN B 1 335 ? 23.845 41.343 9.376 1.00 8.16 313 GLN B O 1
ATOM 5136 N N . PRO B 1 336 ? 24.645 39.429 8.487 1.00 5.88 314 PRO B N 1
ATOM 5137 C CA . PRO B 1 336 ? 24.732 40.018 7.147 1.00 7.52 314 PRO B CA 1
ATOM 5138 C C . PRO B 1 336 ? 23.478 40.753 6.660 1.00 8.06 314 PRO B C 1
ATOM 5139 O O . PRO B 1 336 ? 23.612 41.791 6.007 1.00 8.27 314 PRO B O 1
ATOM 5143 N N . ARG B 1 337 ? 22.289 40.259 6.988 1.00 8.62 315 ARG B N 1
ATOM 5144 C CA . ARG B 1 337 ? 21.070 40.901 6.502 1.00 8.50 315 ARG B CA 1
ATOM 5145 C C . ARG B 1 337 ? 20.840 42.278 7.140 1.00 9.27 315 ARG B C 1
ATOM 5146 O O . ARG B 1 337 ? 20.032 43.074 6.650 1.00 11.61 315 ARG B O 1
ATOM 5154 N N . LEU B 1 338 ? 21.554 42.564 8.226 1.00 5.97 316 LEU B N 1
ATOM 5155 C CA . LEU B 1 338 ? 21.394 43.844 8.918 1.00 6.69 316 LEU B CA 1
ATOM 5156 C C . LEU B 1 338 ? 22.554 44.790 8.635 1.00 7.89 316 LEU B C 1
ATOM 5157 O O . LEU B 1 338 ? 22.557 45.928 9.092 1.00 7.80 316 LEU B O 1
ATOM 5162 N N . ASN B 1 339 ? 23.542 44.319 7.881 1.00 6.06 317 ASN B N 1
ATOM 5163 C CA . ASN B 1 339 ? 24.771 45.084 7.706 1.00 4.64 317 ASN B CA 1
ATOM 5164 C C . ASN B 1 339 ? 24.651 46.097 6.573 1.00 8.81 317 ASN B C 1
ATOM 5165 O O . ASN B 1 339 ? 24.701 45.730 5.391 1.00 6.87 317 ASN B O 1
ATOM 5170 N N . GLU B 1 340 ? 24.495 47.371 6.935 1.00 7.14 318 GLU B N 1
ATOM 5171 C CA . GLU B 1 340 ? 24.382 48.440 5.938 1.00 6.50 318 GLU B CA 1
ATOM 5172 C C . GLU B 1 340 ? 25.747 48.922 5.458 1.00 7.71 318 GLU B C 1
ATOM 5173 O O . GLU B 1 340 ? 25.837 49.857 4.662 1.00 10.81 318 GLU B O 1
ATOM 5179 N N . GLY B 1 341 ? 26.806 48.287 5.956 1.00 5.97 319 GLY B N 1
ATOM 5180 C CA . GLY B 1 341 ? 28.138 48.515 5.434 1.00 8.94 319 GLY B CA 1
ATOM 5181 C C . GLY B 1 341 ? 29.094 49.146 6.424 1.00 9.73 319 GLY B C 1
ATOM 5182 O O . GLY B 1 341 ? 28.684 49.647 7.472 1.00 10.05 319 GLY B O 1
ATOM 5183 N N . VAL B 1 342 ? 30.376 49.119 6.080 1.00 6.88 320 VAL B N 1
ATOM 5184 C CA . VAL B 1 342 ? 31.405 49.800 6.847 1.00 8.77 320 VAL B CA 1
ATOM 5185 C C . VAL B 1 342 ? 31.966 50.927 5.986 1.00 10.32 320 VAL B C 1
ATOM 5186 O O . VAL B 1 342 ? 32.560 50.660 4.938 1.00 9.23 320 VAL B O 1
ATOM 5190 N N . TRP B 1 343 ? 31.774 52.177 6.409 1.00 10.43 321 TRP B N 1
ATOM 5191 C CA . TRP B 1 343 ? 32.325 53.324 5.681 1.00 6.83 321 TRP B CA 1
ATOM 5192 C C . TRP B 1 343 ? 33.718 53.661 6.195 1.00 7.77 321 TRP B C 1
ATOM 5193 O O . TRP B 1 343 ? 33.935 53.729 7.404 1.00 9.35 321 TRP B O 1
ATOM 5204 N N . VAL B 1 344 ? 34.654 53.887 5.278 1.00 8.02 322 VAL B N 1
ATOM 5205 C CA . VAL B 1 344 ? 36.013 54.271 5.645 1.00 7.77 322 VAL B CA 1
ATOM 5206 C C . VAL B 1 344 ? 36.515 55.416 4.771 1.00 10.11 322 VAL B C 1
ATOM 5207 O O . VAL B 1 344 ? 36.075 55.593 3.637 1.00 10.81 322 VAL B O 1
ATOM 5211 N N . ALA B 1 345 ? 37.452 56.188 5.305 1.00 7.09 323 ALA B N 1
ATOM 5212 C CA . ALA B 1 345 ? 37.986 57.338 4.585 1.00 8.20 323 ALA B CA 1
ATOM 5213 C C . ALA B 1 345 ? 39.132 56.984 3.626 1.00 11.97 323 ALA B C 1
ATOM 5214 O O . ALA B 1 345 ? 39.667 57.873 2.960 1.00 11.77 323 ALA B O 1
ATOM 5216 N N . GLN B 1 346 ? 39.504 55.702 3.568 1.00 10.71 324 GLN B N 1
ATOM 5217 C CA . GLN B 1 346 ? 40.611 55.219 2.733 1.00 11.03 324 GLN B CA 1
ATOM 5218 C C . GLN B 1 346 ? 40.705 55.802 1.308 1.00 12.27 324 GLN B C 1
ATOM 5219 O O . GLN B 1 346 ? 41.803 56.165 0.872 1.00 11.70 324 GLN B O 1
ATOM 5225 N N . PRO B 1 347 ? 39.575 55.891 0.578 1.00 11.46 325 PRO B N 1
ATOM 5226 C CA . PRO B 1 347 ? 39.678 56.460 -0.776 1.00 15.05 325 PRO B CA 1
ATOM 5227 C C . PRO B 1 347 ? 40.141 57.913 -0.801 1.00 18.08 325 PRO B C 1
ATOM 5228 O O . PRO B 1 347 ? 40.549 58.397 -1.856 1.00 17.83 325 PRO B O 1
ATOM 5232 N N . TYR B 1 348 ? 40.064 58.604 0.330 1.00 11.74 326 TYR B N 1
ATOM 5233 C CA . TYR B 1 348 ? 40.470 60.008 0.375 1.00 12.99 326 TYR B CA 1
ATOM 5234 C C . TYR B 1 348 ? 41.789 60.225 1.098 1.00 15.04 326 TYR B C 1
ATOM 5235 O O . TYR B 1 348 ? 42.137 61.365 1.419 1.00 14.73 326 TYR B O 1
ATOM 5244 N N . ILE B 1 349 ? 42.505 59.141 1.372 1.00 12.30 327 ILE B N 1
ATOM 5245 C CA . ILE B 1 349 ? 43.756 59.203 2.126 1.00 13.65 327 ILE B CA 1
ATOM 5246 C C . ILE B 1 349 ? 44.914 58.687 1.269 1.00 14.63 327 ILE B C 1
ATOM 5247 O O . ILE B 1 349 ? 44.921 57.531 0.846 1.00 15.72 327 ILE B O 1
ATOM 5252 N N . ALA B 1 350 ? 45.889 59.552 1.004 1.00 17.71 328 ALA B N 1
ATOM 5253 C CA . ALA B 1 350 ? 46.992 59.188 0.113 1.00 22.15 328 ALA B CA 1
ATOM 5254 C C . ALA B 1 350 ? 47.914 58.123 0.709 1.00 23.11 328 ALA B C 1
ATOM 5255 O O . ALA B 1 350 ? 48.289 57.160 0.028 1.00 28.50 328 ALA B O 1
ATOM 5257 N N . GLN B 1 351 ? 48.258 58.279 1.982 1.00 19.03 329 GLN B N 1
ATOM 5258 C CA . GLN B 1 351 ? 49.263 57.421 2.610 1.00 20.31 329 GLN B CA 1
ATOM 5259 C C . GLN B 1 351 ? 48.718 56.495 3.706 1.00 19.81 329 GLN B C 1
ATOM 5260 O O . GLN B 1 351 ? 48.349 56.961 4.784 1.00 19.10 329 GLN B O 1
ATOM 5266 N N . PRO B 1 352 ? 48.696 55.176 3.443 1.00 17.56 330 PRO B N 1
ATOM 5267 C CA . PRO B 1 352 ? 48.280 54.194 4.457 1.00 14.73 330 PRO B CA 1
ATOM 5268 C C . PRO B 1 352 ? 49.296 54.104 5.592 1.00 15.50 330 PRO B C 1
ATOM 5269 O O . PRO B 1 352 ? 50.489 54.380 5.376 1.00 16.66 330 PRO B O 1
ATOM 5273 N N . TYR B 1 353 ? 48.844 53.724 6.783 1.00 12.28 331 TYR B N 1
ATOM 5274 C CA . TYR B 1 353 ? 49.762 53.485 7.891 1.00 16.17 331 TYR B CA 1
ATOM 5275 C C . TYR B 1 353 ? 50.435 52.126 7.731 1.00 15.11 331 TYR B C 1
ATOM 5276 O O . TYR B 1 353 ? 51.547 51.917 8.216 1.00 16.18 331 TYR B O 1
ATOM 5285 N N . ASP B 1 354 ? 49.744 51.204 7.065 1.00 12.81 332 ASP B N 1
ATOM 5286 C CA . ASP B 1 354 ? 50.212 49.829 6.904 1.00 15.72 332 ASP B CA 1
ATOM 5287 C C . ASP B 1 354 ? 50.029 49.408 5.450 1.00 16.92 332 ASP B C 1
ATOM 5288 O O . ASP B 1 354 ? 48.927 49.046 5.039 1.00 14.55 332 ASP B O 1
ATOM 5293 N N . GLU B 1 355 ? 51.111 49.418 4.676 1.00 17.95 333 GLU B N 1
ATOM 5294 C CA . GLU B 1 355 ? 51.004 49.112 3.250 1.00 19.72 333 GLU B CA 1
ATOM 5295 C C . GLU B 1 355 ? 50.818 47.624 2.947 1.00 19.76 333 GLU B C 1
ATOM 5296 O O . GLU B 1 355 ? 50.357 47.260 1.867 1.00 26.58 333 GLU B O 1
ATOM 5302 N N . GLU B 1 356 ? 51.141 46.770 3.913 1.00 12.40 334 GLU B N 1
ATOM 5303 C CA . GLU B 1 356 ? 51.020 45.329 3.721 1.00 15.08 334 GLU B CA 1
ATOM 5304 C C . GLU B 1 356 ? 49.653 44.797 4.141 1.00 15.49 334 GLU B C 1
ATOM 5305 O O . GLU B 1 356 ? 49.129 43.869 3.525 1.00 16.02 334 GLU B O 1
ATOM 5311 N N . ASN B 1 357 ? 49.067 45.376 5.188 1.00 13.81 335 ASN B N 1
ATOM 5312 C CA . ASN B 1 357 ? 47.801 44.847 5.714 1.00 11.77 335 ASN B CA 1
ATOM 5313 C C . ASN B 1 357 ? 46.697 45.881 5.942 1.00 9.65 335 ASN B C 1
ATOM 5314 O O . ASN B 1 357 ? 45.613 45.537 6.440 1.00 8.55 335 ASN B O 1
ATOM 5319 N N . GLY B 1 358 ? 46.951 47.129 5.567 1.00 14.98 336 GLY B N 1
ATOM 5320 C CA . GLY B 1 358 ? 45.987 48.198 5.783 1.00 15.36 336 GLY B CA 1
ATOM 5321 C C . GLY B 1 358 ? 44.651 48.014 5.083 1.00 12.27 336 GLY B C 1
ATOM 5322 O O . GLY B 1 358 ? 44.546 47.290 4.095 1.00 14.57 336 GLY B O 1
ATOM 5323 N N . ILE B 1 359 ? 43.624 48.672 5.612 1.00 9.97 337 ILE B N 1
ATOM 5324 C CA . ILE B 1 359 ? 42.257 48.552 5.101 1.00 10.47 337 ILE B CA 1
ATOM 5325 C C . ILE B 1 359 ? 42.116 49.221 3.736 1.00 11.59 337 ILE B C 1
ATOM 5326 O O . ILE B 1 359 ? 42.434 50.402 3.582 1.00 13.64 337 ILE B O 1
ATOM 5331 N N . ARG B 1 360 ? 41.641 48.459 2.752 1.00 9.34 338 ARG B N 1
ATOM 5332 C CA . ARG B 1 360 ? 41.420 48.977 1.404 1.00 9.78 338 ARG B CA 1
ATOM 5333 C C . ARG B 1 360 ? 40.052 48.547 0.896 1.00 13.30 338 ARG B C 1
ATOM 5334 O O . ARG B 1 360 ? 39.633 47.410 1.111 1.00 11.54 338 ARG B O 1
ATOM 5342 N N . ILE B 1 361 ? 39.363 49.451 0.211 1.00 8.87 339 ILE B N 1
ATOM 5343 C CA . ILE B 1 361 ? 38.123 49.082 -0.451 1.00 9.23 339 ILE B CA 1
ATOM 5344 C C . ILE B 1 361 ? 38.461 48.427 -1.786 1.00 12.28 339 ILE B C 1
ATOM 5345 O O . ILE B 1 361 ? 39.301 48.932 -2.549 1.00 14.21 339 ILE B O 1
ATOM 5350 N N . ALA B 1 362 ? 37.834 47.282 -2.041 1.00 11.53 340 ALA B N 1
ATOM 5351 C CA . ALA B 1 362 ? 37.979 46.568 -3.309 1.00 10.24 340 ALA B CA 1
ATOM 5352 C C . ALA B 1 362 ? 36.600 46.104 -3.748 1.00 10.45 340 ALA B C 1
ATOM 5353 O O . ALA B 1 362 ? 35.944 45.333 -3.042 1.00 10.59 340 ALA B O 1
ATOM 5355 N N . GLY B 1 363 ? 36.151 46.585 -4.905 1.00 10.79 341 GLY B N 1
ATOM 5356 C CA . GLY B 1 363 ? 34.834 46.240 -5.411 1.00 12.75 341 GLY B CA 1
ATOM 5357 C C . GLY B 1 363 ? 33.695 46.637 -4.484 1.00 10.88 341 GLY B C 1
ATOM 5358 O O . GLY B 1 363 ? 32.717 45.900 -4.341 1.00 8.89 341 GLY B O 1
ATOM 5359 N N . GLY B 1 364 ? 33.829 47.787 -3.835 1.00 13.25 342 GLY B N 1
ATOM 5360 C CA . GLY B 1 364 ? 32.781 48.281 -2.956 1.00 10.92 342 GLY B CA 1
ATOM 5361 C C . GLY B 1 364 ? 32.622 47.501 -1.661 1.00 13.23 342 GLY B C 1
ATOM 5362 O O . GLY B 1 364 ? 31.629 47.674 -0.943 1.00 9.94 342 GLY B O 1
ATOM 5363 N N . HIS B 1 365 ? 33.603 46.651 -1.363 1.00 9.34 343 HIS B N 1
ATOM 5364 C CA . HIS B 1 365 ? 33.610 45.842 -0.151 1.00 7.69 343 HIS B CA 1
ATOM 5365 C C . HIS B 1 365 ? 34.975 45.963 0.552 1.00 10.21 343 HIS B C 1
ATOM 5366 O O . HIS B 1 365 ? 35.913 46.528 -0.004 1.00 10.27 343 HIS B O 1
ATOM 5373 N N . ILE B 1 366 ? 35.072 45.445 1.777 1.00 6.99 344 ILE B N 1
ATOM 5374 C CA . ILE 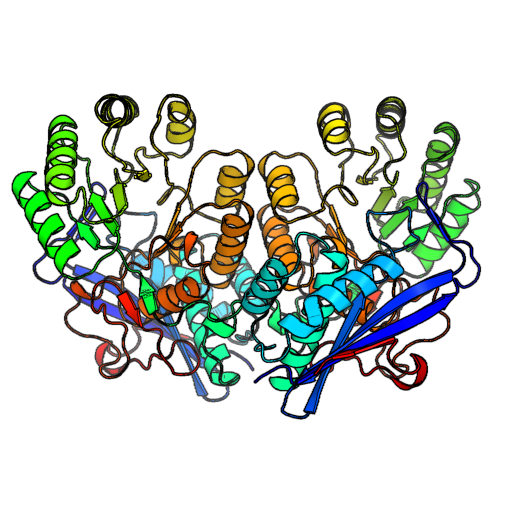B 1 366 ? 36.313 45.483 2.546 1.00 7.95 344 ILE B CA 1
ATOM 5375 C C . ILE B 1 366 ? 36.643 44.094 3.095 1.00 7.86 344 ILE B C 1
ATOM 5376 O O . ILE B 1 366 ? 35.829 43.489 3.791 1.00 8.05 344 ILE B O 1
ATOM 5381 N N . ASP B 1 367 ? 37.835 43.592 2.770 1.00 9.46 345 ASP B N 1
ATOM 5382 C CA . ASP B 1 367 ? 38.303 42.296 3.260 1.00 10.55 345 ASP B CA 1
ATOM 5383 C C . ASP B 1 367 ? 38.854 42.511 4.677 1.00 10.70 345 ASP B C 1
ATOM 5384 O O . ASP B 1 367 ? 39.629 43.441 4.906 1.00 11.30 345 ASP B O 1
ATOM 5389 N N . LEU B 1 368 ? 38.427 41.680 5.626 1.00 11.07 346 LEU B N 1
ATOM 5390 C CA . LEU B 1 368 ? 38.899 41.789 7.006 1.00 13.46 346 LEU B CA 1
ATOM 5391 C C . LEU B 1 368 ? 40.365 41.366 7.087 1.00 11.63 346 LEU B C 1
ATOM 5392 O 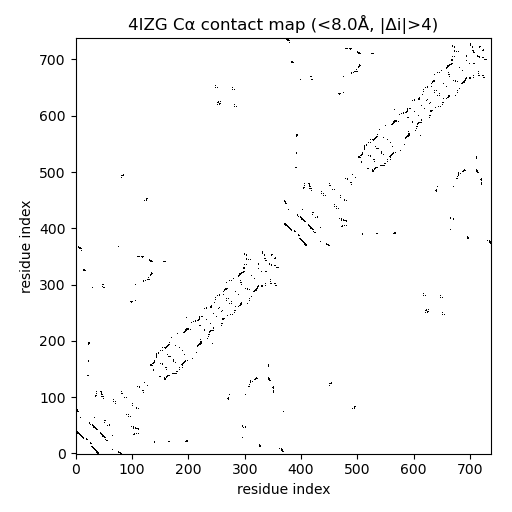O . LEU B 1 368 ? 40.745 40.351 6.502 1.00 12.02 346 LEU B O 1
ATOM 5397 N N . PRO B 1 369 ? 41.203 42.140 7.801 1.00 7.20 347 PRO B N 1
ATOM 5398 C CA . PRO B 1 369 ? 42.598 41.689 7.954 1.00 8.89 347 PRO B CA 1
ATOM 5399 C C . PRO B 1 369 ? 42.663 40.332 8.641 1.00 10.56 347 PRO B C 1
ATOM 5400 O O . PRO B 1 369 ? 41.769 40.007 9.424 1.00 10.74 347 PRO B O 1
ATOM 5404 N N . LYS B 1 370 ? 43.701 39.546 8.361 1.00 10.78 348 LYS B N 1
ATOM 5405 C CA . LYS B 1 370 ? 43.728 38.156 8.824 1.00 12.46 348 LYS B CA 1
ATOM 5406 C C . LYS B 1 370 ? 44.569 37.929 10.087 1.00 15.28 348 LYS B C 1
ATOM 5407 O O . LYS B 1 370 ? 44.464 36.876 10.719 1.00 18.93 348 LYS B O 1
ATOM 5413 N N . GLY B 1 371 ? 45.375 38.920 10.461 1.00 13.32 349 GLY B N 1
ATOM 5414 C CA . GLY B 1 371 ? 46.269 38.804 11.604 1.00 13.66 349 GLY B CA 1
ATOM 5415 C C . GLY B 1 371 ? 45.632 39.051 12.960 1.00 11.54 349 GLY B C 1
ATOM 5416 O O . GLY B 1 371 ? 44.476 39.496 13.043 1.00 9.93 349 GLY B O 1
ATOM 5417 N N . PRO B 1 372 ? 46.383 38.784 14.040 1.00 13.60 350 PRO B N 1
ATOM 5418 C CA . PRO B 1 372 ? 45.846 38.973 15.397 1.00 14.58 350 PRO B CA 1
ATOM 5419 C C . PRO B 1 372 ? 45.606 40.445 15.736 1.00 12.46 350 PRO B C 1
ATOM 5420 O O . PRO B 1 372 ? 46.210 41.344 15.122 1.00 10.62 350 PRO B O 1
ATOM 5424 N N . GLY B 1 373 ? 44.750 40.689 16.725 1.00 10.37 351 GLY B N 1
ATOM 5425 C CA . GLY B 1 373 ? 44.351 42.048 17.066 1.00 10.86 351 GLY B CA 1
ATOM 5426 C C . GLY B 1 373 ? 43.585 42.684 15.921 1.00 13.53 351 GLY B C 1
ATOM 5427 O O . GLY B 1 373 ? 42.761 42.026 15.279 1.00 11.43 351 GLY B O 1
ATOM 5428 N N . LEU B 1 374 ? 43.851 43.962 15.659 1.00 8.88 352 LEU B N 1
ATOM 5429 C CA . LEU B 1 374 ? 43.227 44.642 14.534 1.00 6.85 352 LEU B CA 1
ATOM 5430 C C . LEU B 1 374 ? 43.802 44.136 13.212 1.00 9.80 352 LEU B C 1
ATOM 5431 O O . LEU B 1 374 ? 43.226 44.368 12.148 1.00 9.37 352 LEU B O 1
ATOM 5436 N N . GLY B 1 375 ? 44.943 43.453 13.278 1.00 12.62 353 GLY B N 1
ATOM 5437 C CA . GLY B 1 375 ? 45.595 42.961 12.076 1.00 10.66 353 GLY B CA 1
ATOM 5438 C C . GLY B 1 375 ? 46.394 44.042 11.369 1.00 14.68 353 GLY B C 1
ATOM 5439 O O . GLY B 1 375 ? 46.801 43.867 10.214 1.00 11.85 353 GLY B O 1
ATOM 5440 N N . ILE B 1 376 ? 46.624 45.151 12.070 1.00 13.64 354 ILE B N 1
ATOM 5441 C CA . ILE B 1 376 ? 47.302 46.323 11.511 1.00 12.86 354 ILE B CA 1
ATOM 5442 C C . ILE B 1 376 ? 48.582 46.628 12.272 1.00 11.95 354 ILE B C 1
ATOM 5443 O O . ILE B 1 376 ? 48.573 46.715 13.500 1.00 16.31 354 ILE B O 1
ATOM 5448 N N . THR B 1 377 ? 49.682 46.774 11.537 1.00 12.81 355 THR B N 1
ATOM 5449 C CA . THR B 1 377 ? 50.952 47.203 12.114 1.00 16.43 355 THR B CA 1
ATOM 5450 C C . THR B 1 377 ? 51.322 48.556 11.512 1.00 15.96 355 THR B C 1
ATOM 5451 O O . THR B 1 377 ? 51.843 48.624 10.394 1.00 18.96 355 THR B O 1
ATOM 5455 N N . PRO B 1 378 ? 51.048 49.648 12.240 1.00 16.92 356 PRO B N 1
ATOM 5456 C CA . PRO B 1 378 ? 51.285 50.948 11.610 1.00 16.38 356 PRO B CA 1
ATOM 5457 C C . PRO B 1 378 ? 52.765 51.311 11.580 1.00 21.93 356 PRO B C 1
ATOM 5458 O O . PRO B 1 378 ? 53.530 50.957 12.488 1.00 24.47 356 PRO B O 1
ATOM 5462 N N . ASP B 1 379 ? 53.161 51.995 10.514 1.00 18.30 357 ASP B N 1
ATOM 5463 C CA . ASP B 1 379 ? 54.510 52.522 10.404 1.00 22.17 357 ASP B CA 1
ATOM 5464 C C . ASP B 1 379 ? 54.574 53.725 11.337 1.00 19.73 357 ASP B C 1
ATOM 5465 O O . ASP B 1 379 ? 54.249 54.841 10.939 1.00 18.29 357 ASP B O 1
ATOM 5470 N N . GLU B 1 380 ? 54.969 53.475 12.584 1.00 26.86 358 GLU B N 1
ATOM 5471 C CA . GLU B 1 380 ? 54.926 54.477 13.650 1.00 32.11 358 GLU B CA 1
ATOM 5472 C C . GLU B 1 380 ? 55.743 55.719 13.314 1.00 33.98 358 GLU B C 1
ATOM 5473 O O . GLU B 1 380 ? 55.450 56.822 13.791 1.00 32.38 358 GLU B O 1
ATOM 5479 N N . SER B 1 381 ? 56.762 55.529 12.482 1.00 32.37 359 SER B N 1
ATOM 5480 C CA . SER B 1 381 ? 57.624 56.617 12.042 1.00 38.18 359 SER B CA 1
ATOM 5481 C C . SER B 1 381 ? 56.812 57.773 11.448 1.00 39.31 359 SER B C 1
ATOM 5482 O O . SER B 1 381 ? 57.114 58.938 11.693 1.00 40.96 359 SER B O 1
ATOM 5485 N N . LEU B 1 382 ? 55.769 57.439 10.693 1.00 34.98 360 LEU B N 1
ATOM 5486 C CA . LEU B 1 382 ? 54.926 58.428 10.017 1.00 32.18 360 LEU B CA 1
ATOM 5487 C C . LEU B 1 382 ? 54.335 59.501 10.937 1.00 34.42 360 LEU B C 1
ATOM 5488 O O . LEU B 1 382 ? 54.084 60.627 10.509 1.00 34.86 360 LEU B O 1
ATOM 5493 N N . PHE B 1 383 ? 54.092 59.140 12.193 1.00 33.40 361 PHE B N 1
ATOM 5494 C CA . PHE B 1 383 ? 53.286 59.976 13.080 1.00 28.60 361 PHE B CA 1
ATOM 5495 C C . PHE B 1 383 ? 54.070 61.132 13.691 1.00 29.78 361 PHE B C 1
ATOM 5496 O O . PHE B 1 383 ? 53.490 62.160 14.049 1.00 32.79 361 PHE B O 1
ATOM 5504 N N . GLY B 1 384 ? 55.387 60.969 13.787 1.00 27.20 362 GLY B N 1
ATOM 5505 C CA . GLY B 1 384 ? 56.240 61.970 14.408 1.00 27.96 362 GLY B CA 1
ATOM 5506 C C . GLY B 1 384 ? 56.396 61.600 15.866 1.00 28.73 362 GLY B C 1
ATOM 5507 O O . GLY B 1 384 ? 55.801 60.615 16.304 1.00 30.78 362 GLY B O 1
ATOM 5508 N N . PRO B 1 385 ? 57.191 62.370 16.626 1.00 23.46 363 PRO B N 1
ATOM 5509 C CA . PRO B 1 385 ? 57.260 62.037 18.050 1.00 24.66 363 PRO B CA 1
ATOM 5510 C C . PRO B 1 385 ? 55.907 62.304 18.688 1.00 23.64 363 PRO B C 1
ATOM 5511 O O . PRO B 1 385 ? 55.167 63.153 18.190 1.00 22.14 363 PRO B O 1
ATOM 5515 N N . PRO B 1 386 ? 55.579 61.573 19.760 1.00 20.97 364 PRO B N 1
ATOM 5516 C CA . PRO B 1 386 ? 54.327 61.805 20.489 1.00 21.38 364 PRO B CA 1
ATOM 5517 C C . PRO B 1 386 ? 54.205 63.248 20.943 1.00 24.19 364 PRO B C 1
ATOM 5518 O O . PRO B 1 386 ? 55.209 63.855 21.341 1.00 24.52 364 PRO B O 1
ATOM 5522 N N . VAL B 1 387 ? 52.995 63.799 20.887 1.00 20.91 365 VAL B N 1
ATOM 5523 C CA . VAL B 1 387 ? 52.772 65.144 21.406 1.00 17.24 365 VAL B CA 1
ATOM 5524 C C . VAL B 1 387 ? 52.693 65.081 22.925 1.00 19.67 365 VAL B C 1
ATOM 5525 O O . VAL B 1 387 ? 52.892 66.084 23.610 1.00 22.50 365 VAL B O 1
ATOM 5529 N N . ALA B 1 388 ? 52.419 63.887 23.444 1.00 15.38 366 ALA B N 1
ATOM 5530 C CA . ALA B 1 388 ? 52.385 63.657 24.885 1.00 16.58 366 ALA B CA 1
ATOM 5531 C C . ALA B 1 388 ? 52.657 62.191 25.197 1.00 19.23 366 ALA B C 1
ATOM 5532 O O . ALA B 1 388 ? 52.120 61.307 24.538 1.00 20.47 366 ALA B O 1
ATOM 5534 N N . SER B 1 389 ? 53.483 61.935 26.206 1.00 14.85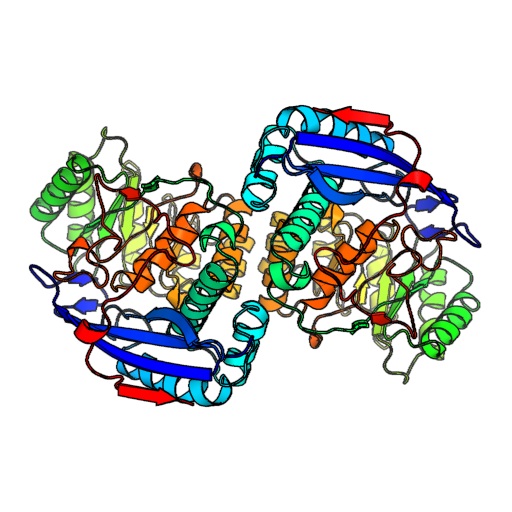 367 SER B N 1
ATOM 5535 C CA . SER B 1 389 ? 53.754 60.565 26.636 1.00 17.20 367 SER B CA 1
ATOM 5536 C C . SER B 1 389 ? 53.494 60.442 28.132 1.00 19.26 367 SER B C 1
ATOM 5537 O O . SER B 1 389 ? 53.689 61.410 28.879 1.00 19.35 367 SER B O 1
ATOM 5540 N N . PHE B 1 390 ? 53.060 59.261 28.568 1.00 17.45 368 PHE B N 1
ATOM 5541 C CA . PHE B 1 390 ? 52.693 59.041 29.967 1.00 17.65 368 PHE B CA 1
ATOM 5542 C C . PHE B 1 390 ? 53.230 57.709 30.471 1.00 18.11 368 PHE B C 1
ATOM 5543 O O . PHE B 1 390 ? 53.138 56.697 29.774 1.00 20.43 368 PHE B O 1
ATOM 5551 N N . SER B 1 391 ? 53.809 57.717 31.670 1.00 19.64 369 SER B N 1
ATOM 5552 C CA . SER B 1 391 ? 54.297 56.491 32.302 1.00 22.38 369 SER B CA 1
ATOM 5553 C C . SER B 1 391 ? 54.281 56.614 33.821 1.00 23.03 369 SER B C 1
ATOM 5554 O O . SER B 1 391 ? 54.776 55.736 34.529 1.00 26.12 369 SER B O 1
#

Solvent-accessible surface area: 25164 Å² total